Protein AF-A0A6P6B6C0-F1 (afdb_monomer)

Radius of gyration: 27.76 Å; Cα contacts (8 Å, |Δi|>4): 585; chains: 1; bounding box: 84×90×71 Å

Secondary structure (DSSP, 8-state):
-------------------------------S-SS------GGG----SS---GGG--EEEE-TBTTTB-B-HHHHHHHHHHHHHHHHHHHH---GGGGG----TTT--SSEEEETTTTEEEEE-TT--EEEEEETTEEPPHHHHHHHH--TTS-----TTTEEEE-SSHHHHHHHHHHHHHHHHHHSTTTSPTT--HHHHHHHHHHHHHHHHHSSHHHHHHHH-HHHHB---TTHHHHHHHHHHTT-EEEEE-SS-HHHHHHHHHHHH----TT------SGGGGG-SEEEES--TTGGG-TTS---EEEE-TTT-PEEEEETTEEPPPTT-SS-----S-S--PPEEEEE--HHHHHHHHT---GGGEEEEES-IIIIIIHIIIII--EEEE--TTHHHHHHHHHHTHHHHHHHHHHHHHHHHHHHHHHHHHHHTT-

InterPro domains:
  IPR008380 HAD-superfamily hydrolase, subfamily IG, 5'-nucleotidase [PF05761] (46-437)
  IPR008380 HAD-superfamily hydrolase, subfamily IG, 5'-nucleotidase [PTHR12103] (25-433)
  IPR008380 HAD-superfamily hydrolase, subfamily IG, 5'-nucleotidase [TIGR02244] (46-416)
  IPR016695 Purine 5'-nucleotidase [PIRSF017434] (35-432)
  IPR023214 HAD superfamily [G3DSA:3.40.50.1000] (42-91)
  IPR023214 HAD superfamily [G3DSA:3.40.50.1000] (205-424)
  IPR036412 HAD-like superfamily [SSF56784] (44-434)

Organism: Durio zibethinus (NCBI:txid66656)

pLDDT: mean 81.93, std 19.62, range [24.83, 97.94]

Sequence (439 aa):
MDHSARTMLGDKASKSHLTVNTNGGEKPHVWSSSEGGCQIDIGKQIFCNRSLNMKNIIAVGFDMDYTLAQYKPETFESLAYEGTIRKLVYNLGYPQELLEWTFDWKYMVRGLVLDKKRGNILKMDRHKYVKVAYHGFKELSKEDKVGTYGNTLIQDSFDEPDYALIDTLFSLAEAYLFAQLVDFRDNNPGKVPQGTDYSRMYKDVRAAVDLCHRDGTLKQMVAKNPKRYINEDTSIVPMLKMLRASGRSTFLVTNSLWDYTNIVMNFLCASRTSDGGITCNFDWLQYFDVVITGSAKPGFFHEGKHANIFEVETESGMLLNTDNGTPMPQVGNTSPKVLLKGLNKSCRVFQGGSVGHLHKLLSIESSSQVLYVGDHIYGDILRSKKVLGWRTMLVVPELEREVELLWELRDMRKQLRLLRNERDLVEDQIHHLKWALKK

Mean predicted aligned error: 10.89 Å

Solvent-accessible surface area (backbone atoms only — not comparable to full-atom values): 25828 Å² total; per-residue (Å²): 134,86,84,87,86,82,86,83,81,79,86,80,80,79,84,76,82,84,77,86,75,93,66,101,63,90,70,84,82,70,84,67,69,89,66,80,76,79,86,68,54,78,68,74,55,86,86,77,94,63,97,76,67,66,88,62,42,50,33,44,34,32,29,42,74,57,43,73,45,39,62,35,57,87,46,43,45,49,50,52,42,55,50,23,46,52,38,37,29,76,74,67,60,35,53,72,72,57,76,75,63,84,82,66,77,80,76,57,65,80,65,31,36,35,36,29,78,76,37,27,43,33,37,56,50,98,84,70,48,76,76,45,45,21,47,25,88,45,72,54,52,72,64,56,44,40,72,73,70,56,50,82,90,60,76,74,81,79,44,74,90,56,23,46,77,27,49,43,79,79,40,38,47,54,52,51,52,46,23,53,50,38,47,48,41,73,76,36,78,79,62,53,54,89,91,64,48,46,46,51,48,49,51,52,52,52,51,24,44,56,42,36,71,68,75,37,62,54,52,55,56,39,67,76,43,46,74,72,28,36,61,90,53,87,58,54,54,59,50,42,51,52,45,44,76,70,73,27,48,31,32,41,51,25,64,52,45,63,78,55,46,49,53,54,45,28,67,60,54,58,76,87,49,95,82,78,66,85,74,85,64,70,72,59,43,74,61,30,58,38,38,28,18,38,25,49,68,49,58,19,57,45,85,88,57,96,49,68,29,24,39,42,43,81,90,81,65,47,76,39,65,31,64,80,76,41,80,52,78,60,93,87,58,96,58,78,81,70,78,62,94,73,87,76,92,68,42,48,42,32,36,34,24,32,50,66,43,52,30,62,76,69,68,54,90,50,47,67,24,30,37,40,37,24,37,36,52,60,46,49,43,50,41,33,36,74,70,56,45,34,39,70,46,77,45,59,83,66,48,38,61,50,54,51,50,53,61,71,45,43,62,64,52,50,50,55,50,52,54,49,53,51,49,52,53,50,52,51,52,52,51,50,51,58,54,60,73,72,108

Foldseek 3Di:
DDDDDDDDDDDPPDDDDDDDDDDDDDDQPPVDPPDDDDPDDPLRDADDPDDDDLVLAQAEEEEVDCFLWNWDLVQQLQLLLLQLLCCCCPPVPADPVSNVDDDDLPPFDAFWKAQQQQQKIFDADPVRHTPWMANLNHTDDPVRSCVVQVPPVDPDPSDPDRMDHRQDSNCRSLNNVLSVVRVCCVVDPPNGPPPDGSNNVSVSSVVSSVCCLVVCSSLVVCLVPVVSITDADPCSQVVLVVCVSVNHAYEYAYLAALSSSQSSLLRRPPDDDPVRDRDRDCVSQVSHLEYEYNAPFPVQADPPDPKFKFWAPNPVRDTAGADLQHGDDDPPDPDPPPVDPDDDSGRTYMYYHHPVSVCVSSVPPALCNYEYEYAGCVRGPVSSCVRRNHHYRHDDSCVSVVVVVCVVCVVVVVVVVVVVVVVVVVVVVVVVVVVVVVD

Nearest PDB structures (foldseek):
  4ohf-assembly3_C  TM=9.220E-01  e=1.005E-31  Legionella pneumophila subsp. pneumophila str. Philadelphia 1
  2bde-assembly1_A  TM=9.301E-01  e=2.534E-31  Legionella pneumophila
  6ddx-assembly1_A  TM=8.824E-01  e=1.691E-31  Homo sapiens
  4ohf-assembly1_A  TM=9.197E-01  e=7.170E-31  Legionella pneumophila subsp. pneumophila str. Philadelphia 1
  6ddc-assembly1_A  TM=8.464E-01  e=7.664E-30  Homo sapiens

Structure (mmCIF, N/CA/C/O backbone):
data_AF-A0A6P6B6C0-F1
#
_entry.id   AF-A0A6P6B6C0-F1
#
loop_
_atom_site.group_PDB
_atom_site.id
_atom_site.type_symbol
_atom_site.label_atom_id
_atom_site.label_alt_id
_atom_site.label_comp_id
_atom_site.label_asym_id
_atom_site.label_entity_id
_atom_site.label_seq_id
_atom_site.pdbx_PDB_ins_code
_atom_site.Cartn_x
_atom_site.Cartn_y
_atom_site.Cartn_z
_atom_site.occupancy
_atom_site.B_iso_or_equiv
_atom_site.auth_seq_id
_atom_site.auth_comp_id
_atom_site.auth_asym_id
_atom_site.auth_atom_id
_atom_site.pdbx_PDB_model_num
ATOM 1 N N . MET A 1 1 ? -24.096 -61.626 12.115 1.00 32.78 1 MET A N 1
ATOM 2 C CA . MET A 1 1 ? -24.431 -62.336 10.868 1.00 32.78 1 MET A CA 1
ATOM 3 C C . MET A 1 1 ? -24.590 -61.242 9.824 1.00 32.78 1 MET A C 1
ATOM 5 O O . MET A 1 1 ? -25.587 -60.539 9.866 1.00 32.78 1 MET A O 1
ATOM 9 N N . ASP A 1 2 ? -23.486 -60.755 9.252 1.00 28.16 2 ASP A N 1
ATOM 10 C CA . ASP A 1 2 ? -22.890 -61.246 7.986 1.00 28.16 2 ASP A CA 1
ATOM 11 C C . ASP A 1 2 ? -23.922 -61.237 6.843 1.00 28.16 2 ASP A C 1
ATOM 13 O O . ASP A 1 2 ? -24.995 -61.797 7.004 1.00 28.16 2 ASP A O 1
ATOM 17 N N . HIS A 1 3 ? -23.716 -60.630 5.674 1.00 27.86 3 HIS A N 1
ATOM 18 C CA . HIS A 1 3 ? -22.479 -60.296 4.973 1.00 27.86 3 HIS A CA 1
ATOM 19 C C . HIS A 1 3 ? -22.627 -59.035 4.105 1.00 27.86 3 HIS A C 1
ATOM 21 O O . HIS A 1 3 ? -23.711 -58.651 3.670 1.00 27.86 3 HIS A O 1
ATOM 27 N N . SER A 1 4 ? -21.469 -58.436 3.845 1.00 28.44 4 SER A N 1
ATOM 28 C CA . SER A 1 4 ? -21.171 -57.341 2.931 1.00 28.44 4 SER A CA 1
ATOM 29 C C . SER A 1 4 ? -21.255 -57.737 1.449 1.00 28.44 4 SER A C 1
ATOM 31 O O . SER A 1 4 ? -20.944 -58.865 1.076 1.00 28.44 4 SER A O 1
ATOM 33 N N . ALA A 1 5 ? -21.548 -56.764 0.583 1.00 28.27 5 ALA A N 1
ATOM 34 C CA . ALA A 1 5 ? -21.206 -56.815 -0.837 1.00 28.27 5 ALA A CA 1
ATOM 35 C C . ALA A 1 5 ? -20.349 -55.584 -1.175 1.00 28.27 5 ALA A C 1
ATOM 37 O O . ALA A 1 5 ? -20.844 -54.468 -1.315 1.00 28.27 5 ALA A O 1
ATOM 38 N N . ARG A 1 6 ? -19.028 -55.797 -1.228 1.00 27.64 6 ARG A N 1
ATOM 39 C CA . ARG A 1 6 ? -18.027 -54.867 -1.766 1.00 27.64 6 ARG A CA 1
ATOM 40 C C . ARG A 1 6 ? -17.950 -55.069 -3.278 1.00 27.64 6 ARG A C 1
ATOM 42 O O . ARG A 1 6 ? -17.586 -56.152 -3.728 1.00 27.64 6 ARG A O 1
ATOM 49 N N . THR A 1 7 ? -18.215 -54.020 -4.048 1.00 26.78 7 THR A N 1
ATOM 50 C CA . THR A 1 7 ? -17.942 -53.989 -5.488 1.00 26.78 7 THR A CA 1
ATOM 51 C C . THR A 1 7 ? -16.465 -53.663 -5.710 1.00 26.78 7 THR A C 1
ATOM 53 O O . THR A 1 7 ? -16.017 -52.550 -5.449 1.00 26.78 7 THR A O 1
ATOM 56 N N . MET A 1 8 ? -15.709 -54.664 -6.159 1.00 25.30 8 MET A N 1
ATOM 57 C CA . MET A 1 8 ? -14.332 -54.548 -6.641 1.00 25.30 8 MET A CA 1
ATOM 58 C C . MET A 1 8 ? -14.340 -53.967 -8.063 1.00 25.30 8 MET A C 1
ATOM 60 O O . MET A 1 8 ? -14.827 -54.616 -8.986 1.00 25.30 8 MET A O 1
ATOM 64 N N . LEU A 1 9 ? -13.786 -52.770 -8.254 1.00 30.00 9 LEU A N 1
ATOM 65 C CA . LEU A 1 9 ? -13.390 -52.258 -9.569 1.00 30.00 9 LEU A CA 1
ATOM 66 C C . LEU A 1 9 ? -11.864 -52.312 -9.631 1.00 30.00 9 LEU A C 1
ATOM 68 O O . LEU A 1 9 ? -11.179 -51.628 -8.878 1.00 30.00 9 LEU A O 1
ATOM 72 N N . GLY A 1 10 ? -11.362 -53.222 -10.464 1.00 25.86 10 GLY A N 1
ATOM 73 C CA . GLY A 1 10 ? -9.945 -53.535 -10.584 1.00 25.86 10 GLY A CA 1
ATOM 74 C C . GLY A 1 10 ? -9.145 -52.448 -11.295 1.00 25.86 10 GLY A C 1
ATOM 75 O O . GLY A 1 10 ? -9.520 -51.982 -12.372 1.00 25.86 10 GLY A O 1
ATOM 76 N N . ASP A 1 11 ? -7.994 -52.128 -10.710 1.00 26.95 11 ASP A N 1
ATOM 77 C CA . ASP A 1 11 ? -6.916 -51.365 -11.326 1.00 26.95 11 ASP A CA 1
ATOM 78 C C . ASP A 1 11 ? -6.309 -52.148 -12.497 1.00 26.95 11 ASP A C 1
ATOM 80 O O . ASP A 1 11 ? -5.579 -53.126 -12.320 1.00 26.95 11 ASP A O 1
ATOM 84 N N . LYS A 1 12 ? -6.564 -51.690 -13.726 1.00 27.06 12 LYS A N 1
ATOM 85 C CA . LYS A 1 12 ? -5.730 -52.040 -14.881 1.00 27.06 12 LYS A CA 1
ATOM 86 C C . LYS A 1 12 ? -4.591 -51.031 -14.991 1.00 27.06 12 LYS A C 1
ATOM 88 O O . LYS A 1 12 ? -4.661 -50.061 -15.742 1.00 27.06 12 LYS A O 1
ATOM 93 N N . ALA A 1 13 ? -3.517 -51.305 -14.253 1.00 28.00 13 ALA A N 1
ATOM 94 C CA . ALA A 1 13 ? -2.219 -50.681 -14.459 1.00 28.00 13 ALA A CA 1
ATOM 95 C C . ALA A 1 13 ? -1.716 -51.005 -15.877 1.00 28.00 13 ALA A C 1
ATOM 97 O O . ALA A 1 13 ? -1.296 -52.123 -16.181 1.00 28.00 13 ALA A O 1
ATOM 98 N N . SER A 1 14 ? -1.788 -50.014 -16.762 1.00 27.31 14 SER A N 1
ATOM 99 C CA . SER A 1 14 ? -1.244 -50.092 -18.115 1.00 27.31 14 SER A CA 1
ATOM 100 C C . SER A 1 14 ? 0.265 -49.866 -18.035 1.00 27.31 14 SER A C 1
ATOM 102 O O . SER A 1 14 ? 0.726 -48.736 -17.916 1.00 27.31 14 SER A O 1
ATOM 104 N N . LYS A 1 15 ? 1.045 -50.952 -18.052 1.00 26.95 15 LYS A N 1
ATOM 105 C CA . LYS A 1 15 ? 2.506 -50.900 -18.192 1.00 26.95 15 LYS A CA 1
ATOM 106 C C . LYS A 1 15 ? 2.853 -50.400 -19.599 1.00 26.95 15 LYS A C 1
ATOM 108 O O . LYS A 1 15 ? 2.863 -51.185 -20.543 1.00 26.95 15 LYS A O 1
ATOM 113 N N . SER A 1 16 ? 3.144 -49.111 -19.752 1.00 27.23 16 SER A N 1
ATOM 114 C CA . SER A 1 16 ? 3.805 -48.593 -20.953 1.00 27.23 16 SER A CA 1
ATOM 115 C C . SER A 1 16 ? 5.319 -48.720 -20.788 1.00 27.23 16 SER A C 1
ATOM 117 O O . SER A 1 16 ? 5.913 -48.103 -19.904 1.00 27.23 16 SER A O 1
ATOM 119 N N . HIS A 1 17 ? 5.929 -49.552 -21.630 1.00 25.78 17 HIS A N 1
ATOM 120 C CA . HIS A 1 17 ? 7.370 -49.753 -21.720 1.00 25.78 17 HIS A CA 1
ATOM 121 C C . HIS A 1 17 ? 8.113 -48.432 -21.984 1.00 25.78 17 HIS A C 1
ATOM 123 O O . HIS A 1 17 ? 7.859 -47.748 -22.972 1.00 25.78 17 HIS A O 1
ATOM 129 N N . LEU A 1 18 ? 9.068 -48.107 -21.111 1.00 28.45 18 LEU A N 1
ATOM 130 C CA . LEU A 1 18 ? 10.088 -47.085 -21.335 1.00 28.45 18 LEU A CA 1
ATOM 131 C C . LEU A 1 18 ? 11.149 -47.648 -22.290 1.00 28.45 18 LEU A C 1
ATOM 133 O O . LEU A 1 18 ? 12.074 -48.337 -21.869 1.00 28.45 18 LEU A O 1
ATOM 137 N N . THR A 1 19 ? 11.032 -47.345 -23.579 1.00 24.83 19 THR A N 1
ATOM 138 C CA . THR A 1 19 ? 12.183 -47.358 -24.490 1.00 24.83 19 THR A CA 1
ATOM 139 C C . THR A 1 19 ? 13.018 -46.110 -24.229 1.00 24.83 19 THR A C 1
ATOM 141 O O . THR A 1 19 ? 12.579 -44.985 -24.470 1.00 24.83 19 THR A O 1
ATOM 144 N N . VAL A 1 20 ? 14.221 -46.318 -23.695 1.00 29.27 20 VAL A N 1
ATOM 145 C CA . VAL A 1 20 ? 15.250 -45.291 -23.526 1.00 29.27 20 VAL A CA 1
ATOM 146 C C . VAL A 1 20 ? 15.697 -44.837 -24.912 1.00 29.27 20 VAL A C 1
ATOM 148 O O . VAL A 1 20 ? 16.352 -45.587 -25.626 1.00 29.27 20 VAL A O 1
ATOM 151 N N . ASN A 1 21 ? 15.338 -43.610 -25.288 1.00 26.58 21 ASN A N 1
ATOM 152 C CA . ASN A 1 21 ? 15.935 -42.925 -26.427 1.00 26.58 21 ASN A CA 1
ATOM 153 C C . ASN A 1 21 ? 16.986 -41.949 -25.884 1.00 26.58 21 ASN A C 1
ATOM 155 O O . ASN A 1 21 ? 16.662 -40.909 -25.309 1.00 26.58 21 ASN A O 1
ATOM 159 N N . THR A 1 22 ? 18.252 -42.327 -26.019 1.00 34.25 22 THR A N 1
ATOM 160 C CA . THR A 1 22 ? 19.420 -41.463 -25.846 1.00 34.25 22 THR A CA 1
ATOM 161 C C . THR A 1 22 ? 19.481 -40.470 -27.003 1.00 34.25 22 THR A C 1
ATOM 163 O O . THR A 1 22 ? 19.929 -40.829 -28.084 1.00 34.25 22 THR A O 1
ATOM 166 N N . ASN A 1 23 ? 19.021 -39.238 -26.788 1.00 31.44 23 ASN A N 1
ATOM 167 C CA . ASN A 1 23 ? 19.447 -38.061 -27.549 1.00 31.44 23 ASN A CA 1
ATOM 168 C C . ASN A 1 23 ? 19.207 -36.804 -26.700 1.00 31.44 23 ASN A C 1
ATOM 170 O O . ASN A 1 23 ? 18.110 -36.593 -26.183 1.00 31.44 23 ASN A O 1
ATOM 174 N N . GLY A 1 24 ? 20.262 -36.008 -26.514 1.00 38.47 24 GLY A N 1
ATOM 175 C CA . GLY A 1 24 ? 20.310 -34.834 -25.641 1.00 38.47 24 GLY A CA 1
ATOM 176 C C . GLY A 1 24 ? 19.535 -33.635 -26.185 1.00 38.47 24 GLY A C 1
ATOM 177 O O . GLY A 1 24 ? 20.133 -32.684 -26.673 1.00 38.47 24 GLY A O 1
ATOM 178 N N . GLY A 1 25 ? 18.210 -33.681 -26.072 1.00 30.73 25 GLY A N 1
ATOM 179 C CA . GLY A 1 25 ? 17.331 -32.520 -26.191 1.00 30.73 25 GLY A CA 1
ATOM 180 C C . GLY A 1 25 ? 16.641 -32.258 -24.855 1.00 30.73 25 GLY A C 1
ATOM 181 O O . GLY A 1 25 ? 16.138 -33.197 -24.232 1.00 30.73 25 GLY A O 1
ATOM 182 N N . GLU A 1 26 ? 16.637 -31.002 -24.401 1.00 41.44 26 GLU A N 1
ATOM 183 C CA . GLU A 1 26 ? 15.886 -30.568 -23.220 1.00 41.44 26 GLU A CA 1
ATOM 184 C C . GLU A 1 26 ? 14.434 -31.052 -23.324 1.00 41.44 26 GLU A C 1
ATOM 186 O O . GLU A 1 26 ? 13.702 -30.714 -24.258 1.00 41.44 26 GLU A O 1
ATOM 191 N N . LYS A 1 27 ? 14.018 -31.901 -22.378 1.00 34.81 27 LYS A N 1
ATOM 192 C CA . LYS A 1 27 ? 12.634 -32.369 -22.308 1.00 34.81 27 LYS A CA 1
ATOM 193 C C . LYS A 1 27 ? 11.724 -31.170 -22.019 1.00 34.81 27 LYS A C 1
ATOM 195 O O . LYS A 1 27 ? 12.071 -30.357 -21.163 1.00 34.81 27 LYS A O 1
ATOM 200 N N . PRO A 1 28 ? 10.534 -31.080 -22.641 1.00 39.44 28 PRO A N 1
ATOM 201 C CA . PRO A 1 28 ? 9.544 -30.093 -22.240 1.00 39.44 28 PRO A CA 1
ATOM 202 C C . PRO A 1 28 ? 9.193 -30.349 -20.774 1.00 39.44 28 PRO A C 1
ATOM 204 O O . PRO A 1 28 ? 8.682 -31.415 -20.425 1.00 39.44 28 PRO A O 1
ATOM 207 N N . HIS A 1 29 ? 9.508 -29.394 -19.901 1.00 44.31 29 HIS A N 1
ATOM 208 C CA . HIS A 1 29 ? 9.108 -29.482 -18.509 1.00 44.31 29 HIS A CA 1
ATOM 209 C C . HIS A 1 29 ? 7.580 -29.396 -18.433 1.00 44.31 29 HIS A C 1
ATOM 211 O O . HIS A 1 29 ? 6.973 -28.338 -18.600 1.00 44.31 29 HIS A O 1
ATOM 217 N N . VAL A 1 30 ? 6.946 -30.541 -18.199 1.00 44.22 30 VAL A N 1
ATOM 218 C CA . VAL A 1 30 ? 5.537 -30.610 -17.824 1.00 44.22 30 VAL A CA 1
ATOM 219 C C . VAL A 1 30 ? 5.465 -30.223 -16.347 1.00 44.22 30 VAL A C 1
ATOM 221 O O . VAL A 1 30 ? 5.761 -31.025 -15.470 1.00 44.22 30 VAL A O 1
ATOM 224 N N . TRP A 1 31 ? 5.135 -28.957 -16.081 1.00 54.41 31 TRP A N 1
ATOM 225 C CA . TRP A 1 31 ? 5.109 -28.372 -14.729 1.00 54.41 31 TRP A CA 1
ATOM 226 C C . TRP A 1 31 ? 3.835 -28.681 -13.928 1.00 54.41 31 TRP A C 1
ATOM 228 O O . TRP A 1 31 ? 3.723 -28.298 -12.768 1.00 54.41 31 TRP A O 1
ATOM 238 N N . SER A 1 32 ? 2.865 -29.369 -14.530 1.00 53.38 32 SER A N 1
ATOM 239 C CA . SER A 1 32 ? 1.769 -29.998 -13.796 1.00 53.38 32 SER A CA 1
ATOM 240 C C . SER A 1 32 ? 2.154 -31.447 -13.528 1.00 53.38 32 SER A C 1
ATOM 242 O O . SER A 1 32 ? 2.258 -32.226 -14.478 1.00 53.38 32 SER A O 1
ATOM 244 N N . SER A 1 33 ? 2.353 -31.824 -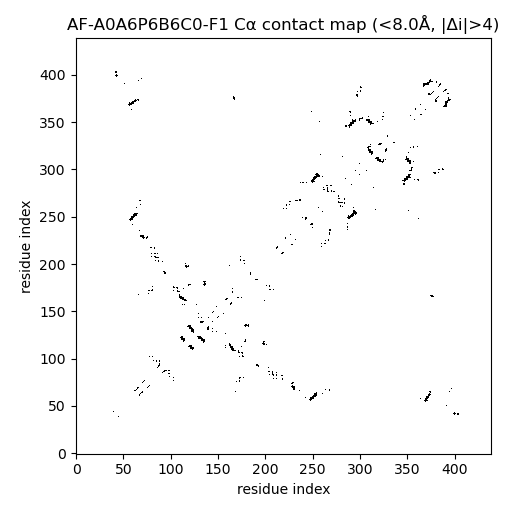12.266 1.00 50.53 33 SER A N 1
ATOM 245 C CA . SER A 1 33 ? 2.506 -33.234 -11.930 1.00 50.53 33 SER A CA 1
ATOM 246 C C . SER A 1 33 ? 1.236 -33.977 -12.361 1.00 50.53 33 SER A C 1
ATOM 248 O O . SER A 1 33 ? 0.121 -33.621 -11.983 1.00 50.53 33 SER A O 1
ATOM 250 N N . SER A 1 34 ? 1.393 -35.002 -13.199 1.00 50.00 34 SER A N 1
ATOM 251 C CA . SER A 1 34 ? 0.336 -35.992 -13.449 1.00 50.00 34 SER A CA 1
ATOM 252 C C . SER A 1 34 ? 0.045 -36.823 -12.194 1.00 50.00 34 SER A C 1
ATOM 254 O O . SER A 1 34 ? -1.011 -37.439 -12.085 1.00 50.00 34 SER A O 1
ATOM 256 N N . GLU A 1 35 ? 0.975 -36.814 -11.238 1.00 53.81 35 GLU A N 1
ATOM 257 C CA . GLU A 1 35 ? 0.810 -37.345 -9.893 1.00 53.81 35 GLU A CA 1
ATOM 258 C C . GLU A 1 35 ? 0.107 -36.296 -9.026 1.00 53.81 35 GLU A C 1
ATOM 260 O O . GLU A 1 35 ? 0.596 -35.179 -8.835 1.00 53.81 35 GLU A O 1
ATOM 265 N N . GLY A 1 36 ? -1.089 -36.631 -8.551 1.00 50.81 36 GLY A N 1
ATOM 266 C CA . GLY A 1 36 ? -1.861 -35.755 -7.684 1.00 50.81 36 GLY A CA 1
ATOM 267 C C . GLY A 1 36 ? -1.146 -35.471 -6.361 1.00 50.81 36 GLY A C 1
ATOM 268 O O . GLY A 1 36 ? -0.573 -36.365 -5.748 1.00 50.81 36 GLY A O 1
ATOM 269 N N . GLY A 1 37 ? -1.270 -34.224 -5.902 1.00 62.91 37 GLY A N 1
ATOM 270 C CA . GLY A 1 37 ? -1.239 -33.881 -4.481 1.00 62.91 37 GLY A CA 1
ATOM 271 C C . GLY A 1 37 ? 0.124 -33.918 -3.795 1.00 62.91 37 GLY A C 1
ATOM 272 O O . GLY A 1 37 ? 0.287 -34.634 -2.812 1.00 62.91 37 GLY A O 1
ATOM 273 N N . CYS A 1 38 ? 1.067 -33.063 -4.199 1.00 59.81 38 CYS A N 1
ATOM 274 C CA . CYS A 1 38 ? 2.021 -32.582 -3.200 1.00 59.81 38 CYS A CA 1
ATOM 275 C C . CYS A 1 38 ? 1.222 -31.791 -2.151 1.00 59.81 38 CYS A C 1
ATOM 277 O O . CYS A 1 38 ? 0.462 -30.887 -2.511 1.00 59.81 38 CYS A O 1
ATOM 279 N N . GLN A 1 39 ? 1.333 -32.157 -0.873 1.00 74.00 39 GLN A N 1
ATOM 280 C CA . GLN A 1 39 ? 0.697 -31.408 0.204 1.00 74.00 39 GLN A CA 1
ATOM 281 C C . GLN A 1 39 ? 1.424 -30.066 0.340 1.00 74.00 39 GLN A C 1
ATOM 283 O O . GLN A 1 39 ? 2.482 -29.974 0.956 1.00 74.00 39 GLN A O 1
ATOM 288 N N . ILE A 1 40 ? 0.878 -29.035 -0.303 1.00 82.62 40 ILE A N 1
ATOM 289 C CA . ILE A 1 40 ? 1.387 -27.669 -0.202 1.00 82.62 40 ILE A CA 1
ATOM 290 C C . ILE A 1 40 ? 0.990 -27.145 1.174 1.00 82.62 40 ILE A C 1
ATOM 292 O O . ILE A 1 40 ? -0.196 -27.159 1.523 1.00 82.62 40 ILE A O 1
ATOM 296 N N . ASP A 1 41 ? 1.984 -26.701 1.942 1.00 84.44 41 ASP A N 1
ATOM 297 C CA . ASP A 1 41 ? 1.752 -26.035 3.219 1.00 84.44 41 ASP A CA 1
ATOM 298 C C . ASP A 1 41 ? 0.731 -24.902 3.058 1.00 84.44 41 ASP A C 1
ATOM 300 O O . ASP A 1 41 ? 0.735 -24.202 2.045 1.00 84.44 41 ASP A O 1
ATOM 304 N N . ILE A 1 42 ? -0.166 -24.740 4.031 1.00 82.62 42 ILE A N 1
ATOM 305 C CA . ILE A 1 42 ? -1.300 -23.822 3.905 1.00 82.62 42 ILE A CA 1
ATOM 306 C C . ILE A 1 42 ? -0.855 -22.367 3.677 1.00 82.62 42 ILE A C 1
ATOM 308 O O . ILE A 1 42 ? -1.530 -21.650 2.938 1.00 82.62 42 ILE A O 1
ATOM 312 N N . GLY A 1 43 ? 0.304 -21.965 4.215 1.00 81.81 43 GLY A N 1
ATOM 313 C CA . GLY A 1 43 ? 0.908 -20.648 3.991 1.00 81.81 43 GLY A CA 1
ATOM 314 C C . GLY A 1 43 ? 1.416 -20.439 2.561 1.00 81.81 43 GLY A C 1
ATOM 315 O O . GLY A 1 43 ? 1.518 -19.312 2.089 1.00 81.81 43 GLY A O 1
ATOM 316 N N . LYS A 1 44 ? 1.655 -21.527 1.819 1.00 83.62 44 LYS A N 1
ATOM 317 C CA . LYS A 1 44 ? 2.158 -21.522 0.434 1.00 83.62 44 LYS A CA 1
ATOM 318 C C . LYS A 1 44 ? 1.070 -21.783 -0.611 1.00 83.62 44 LYS A C 1
ATOM 320 O O . LYS A 1 44 ? 1.372 -21.916 -1.799 1.00 83.62 44 LYS A O 1
ATOM 325 N N . GLN A 1 45 ? -0.191 -21.902 -0.196 1.00 89.06 45 GLN A N 1
ATOM 326 C CA . GLN A 1 45 ? -1.308 -22.151 -1.106 1.00 89.06 45 GLN A CA 1
ATOM 327 C C . GLN A 1 45 ? -1.791 -20.871 -1.796 1.00 89.06 45 GLN A C 1
ATOM 329 O O . GLN A 1 45 ? -1.757 -19.775 -1.246 1.00 89.06 45 GLN A O 1
ATOM 334 N N . ILE A 1 46 ? -2.321 -21.029 -3.012 1.00 90.81 46 ILE A N 1
ATOM 335 C CA . ILE A 1 46 ? -3.004 -19.954 -3.737 1.00 90.81 46 ILE A CA 1
ATOM 336 C C . ILE A 1 46 ? -4.509 -20.082 -3.496 1.00 90.81 46 ILE A C 1
ATOM 338 O O . ILE A 1 46 ? -5.144 -21.038 -3.944 1.00 90.81 46 ILE A O 1
ATOM 342 N N . PHE A 1 47 ? -5.103 -19.089 -2.836 1.00 92.38 47 PHE A N 1
ATOM 343 C CA . PHE A 1 47 ? -6.544 -19.052 -2.592 1.00 92.38 47 PHE A CA 1
ATOM 344 C C . PHE A 1 47 ? -7.300 -18.486 -3.801 1.00 92.38 47 PHE A C 1
ATOM 346 O O . PHE A 1 47 ? -7.066 -17.361 -4.248 1.00 92.38 47 PHE A O 1
ATOM 353 N N . CYS A 1 48 ? -8.247 -19.256 -4.340 1.00 92.56 48 CYS A N 1
ATOM 354 C CA . CYS A 1 48 ? -9.019 -18.865 -5.518 1.00 92.56 48 CYS A CA 1
ATOM 355 C C . CYS A 1 48 ? -10.417 -18.352 -5.152 1.00 92.56 48 CYS A C 1
ATOM 357 O O . CYS A 1 48 ? -11.320 -19.129 -4.860 1.00 92.56 48 CYS A O 1
ATOM 359 N N . ASN A 1 49 ? -10.636 -17.041 -5.284 1.00 91.44 49 ASN A N 1
ATOM 360 C CA . ASN A 1 49 ? -11.973 -16.445 -5.151 1.00 91.44 49 ASN A CA 1
ATOM 361 C C . ASN A 1 49 ? -12.866 -16.677 -6.384 1.00 91.44 49 ASN A C 1
ATOM 363 O O . ASN A 1 49 ? -14.091 -16.642 -6.286 1.00 91.44 49 ASN A O 1
ATOM 367 N N . ARG A 1 50 ? -12.266 -16.823 -7.574 1.00 89.75 50 ARG A N 1
ATOM 368 C CA . ARG A 1 50 ? -12.952 -17.050 -8.860 1.00 89.75 50 ARG A CA 1
ATOM 369 C C . ARG A 1 50 ? -12.080 -17.927 -9.748 1.00 89.75 50 ARG A C 1
ATOM 371 O O . ARG A 1 50 ? -10.867 -17.732 -9.774 1.00 89.75 50 ARG A O 1
ATOM 378 N N . SER A 1 51 ? -12.693 -18.817 -10.523 1.00 91.88 51 SER A N 1
ATOM 379 C CA . SER A 1 51 ? -11.985 -19.720 -11.437 1.00 91.88 51 SER A CA 1
ATOM 380 C C . SER A 1 51 ? -11.129 -18.954 -12.449 1.00 91.88 51 SER A C 1
ATOM 382 O O . SER A 1 51 ? -11.632 -18.084 -13.163 1.00 91.88 51 SER A O 1
ATOM 384 N N . LEU A 1 52 ? -9.839 -19.280 -12.539 1.00 91.88 52 LEU A N 1
ATOM 385 C CA . LEU A 1 52 ? -8.871 -18.702 -13.476 1.00 91.88 52 LEU A CA 1
ATOM 386 C C . LEU A 1 52 ? -8.257 -19.824 -14.311 1.00 91.88 52 LEU A C 1
ATOM 388 O O . LEU A 1 52 ? -7.562 -20.684 -13.782 1.00 91.88 52 LEU A O 1
ATOM 392 N N . ASN A 1 53 ? -8.502 -19.808 -15.621 1.00 92.38 53 ASN A N 1
ATOM 393 C CA . ASN A 1 53 ? -7.834 -20.725 -16.535 1.00 92.38 53 ASN A CA 1
ATOM 394 C C . ASN A 1 53 ? -6.534 -20.089 -17.033 1.00 92.38 53 ASN A C 1
ATOM 396 O O . ASN A 1 53 ? -6.563 -19.228 -17.912 1.00 92.38 53 ASN A O 1
ATOM 400 N N . MET A 1 54 ? -5.399 -20.539 -16.496 1.00 92.69 54 MET A N 1
ATOM 401 C CA . MET A 1 54 ? -4.083 -20.023 -16.878 1.00 92.69 54 MET A CA 1
ATOM 402 C C . MET A 1 54 ? -3.766 -20.228 -18.363 1.00 92.69 54 MET A C 1
ATOM 404 O O . MET A 1 54 ? -2.996 -19.447 -18.913 1.00 92.69 54 MET A O 1
ATOM 408 N N . LYS A 1 55 ? -4.370 -21.211 -19.052 1.00 92.38 55 LYS A N 1
ATOM 409 C CA . LYS A 1 55 ? -4.168 -21.404 -20.503 1.00 92.38 55 LYS A CA 1
ATOM 410 C C . LYS A 1 55 ? -4.613 -20.198 -21.337 1.00 92.38 55 LYS A C 1
ATOM 412 O O . LYS A 1 55 ? -4.059 -19.983 -22.403 1.00 92.38 55 LYS A O 1
ATOM 417 N N . ASN A 1 56 ? -5.565 -19.409 -20.839 1.00 92.38 56 ASN A N 1
ATOM 418 C CA . ASN A 1 56 ? -6.070 -18.222 -21.535 1.00 92.38 56 ASN A CA 1
ATOM 419 C C . ASN A 1 56 ? -5.227 -16.967 -21.250 1.00 92.38 56 ASN A C 1
ATOM 421 O O . ASN A 1 56 ? -5.488 -15.916 -21.829 1.00 92.38 56 ASN A O 1
ATOM 425 N N . ILE A 1 57 ? -4.258 -17.056 -20.333 1.00 94.88 57 ILE A N 1
ATOM 426 C CA . ILE A 1 57 ? -3.393 -15.942 -19.950 1.00 94.88 57 ILE A CA 1
ATOM 427 C C . ILE A 1 57 ? -2.159 -15.942 -20.839 1.00 94.88 57 ILE A C 1
ATOM 429 O O . ILE A 1 57 ? -1.375 -16.894 -20.794 1.00 94.88 57 ILE A O 1
ATOM 433 N N . ILE A 1 58 ? -1.990 -14.859 -21.595 1.00 95.06 58 ILE A N 1
ATOM 434 C CA . ILE A 1 58 ? -0.858 -14.643 -22.505 1.00 95.06 58 ILE A CA 1
ATOM 435 C C . ILE A 1 58 ? 0.197 -13.719 -21.892 1.00 95.06 58 ILE A C 1
ATOM 437 O O . ILE A 1 58 ? 1.362 -13.806 -22.266 1.00 95.06 58 ILE A O 1
ATOM 441 N N . ALA A 1 59 ? -0.194 -12.864 -20.939 1.00 95.88 59 ALA A N 1
ATOM 442 C CA . ALA A 1 59 ? 0.700 -11.915 -20.286 1.00 95.88 59 ALA A CA 1
ATOM 443 C C . ALA A 1 59 ? 0.502 -11.904 -18.765 1.00 95.88 59 ALA A C 1
ATOM 445 O O . ALA A 1 59 ? -0.633 -11.887 -18.277 1.00 95.88 59 ALA A O 1
ATOM 446 N N . VAL A 1 60 ? 1.609 -11.893 -18.021 1.00 97.25 60 VAL A N 1
ATOM 447 C CA . VAL A 1 60 ? 1.628 -11.783 -16.559 1.00 97.25 60 VAL A CA 1
ATOM 448 C C . VAL A 1 60 ? 2.411 -10.542 -16.154 1.00 97.25 60 VAL A C 1
ATOM 450 O O . VAL A 1 60 ? 3.585 -10.393 -16.488 1.00 97.25 60 VAL A O 1
ATOM 453 N N . GLY A 1 61 ? 1.737 -9.651 -15.442 1.00 96.25 61 GLY A N 1
ATOM 454 C CA . GLY A 1 61 ? 2.293 -8.408 -14.943 1.00 96.25 61 GLY A CA 1
ATOM 455 C C . GLY A 1 61 ? 2.472 -8.419 -13.442 1.00 96.25 61 GLY A C 1
ATOM 456 O O . GLY A 1 61 ? 1.662 -9.016 -12.735 1.00 96.25 61 GLY A O 1
ATOM 457 N N . PHE A 1 62 ? 3.474 -7.695 -12.970 1.00 97.44 62 PHE A N 1
ATOM 458 C CA . PHE A 1 62 ? 3.767 -7.556 -11.551 1.00 97.44 62 PHE A CA 1
ATOM 459 C C . PHE A 1 62 ? 3.835 -6.082 -11.155 1.00 97.44 62 PHE A C 1
ATOM 461 O O . PHE A 1 62 ? 4.313 -5.250 -11.932 1.00 97.44 62 PHE A O 1
ATOM 468 N N . ASP A 1 63 ? 3.380 -5.758 -9.948 1.00 96.25 63 ASP A N 1
ATOM 469 C CA . ASP A 1 63 ? 3.963 -4.651 -9.195 1.00 96.25 63 ASP A CA 1
ATOM 470 C C . ASP A 1 63 ? 5.329 -5.060 -8.620 1.00 96.25 63 ASP A C 1
ATOM 472 O O . ASP A 1 63 ? 5.655 -6.243 -8.510 1.00 96.25 63 ASP A O 1
ATOM 476 N N . MET A 1 64 ? 6.147 -4.076 -8.265 1.00 95.69 64 MET A N 1
ATOM 477 C CA . MET A 1 64 ? 7.430 -4.296 -7.614 1.00 95.69 64 MET A CA 1
ATOM 478 C C . MET A 1 64 ? 7.275 -4.300 -6.094 1.00 95.69 64 MET A C 1
ATOM 480 O O . MET A 1 64 ? 7.485 -5.332 -5.457 1.00 95.69 64 MET A O 1
ATOM 484 N N . ASP A 1 65 ? 6.927 -3.151 -5.521 1.00 92.38 65 ASP A N 1
ATOM 485 C CA . ASP A 1 65 ? 6.952 -2.914 -4.082 1.00 92.38 65 ASP A CA 1
ATOM 486 C C . ASP A 1 65 ? 5.849 -3.718 -3.378 1.00 92.38 65 ASP A C 1
ATOM 488 O O . ASP A 1 65 ? 4.731 -3.765 -3.867 1.00 92.38 65 ASP A O 1
ATOM 492 N N . TYR A 1 66 ? 6.175 -4.423 -2.287 1.00 91.56 66 TYR A N 1
ATOM 493 C CA . TYR A 1 66 ? 5.287 -5.367 -1.577 1.00 91.56 66 TYR A CA 1
ATOM 494 C C . TYR A 1 66 ? 4.646 -6.474 -2.434 1.00 91.56 66 TYR A C 1
ATOM 496 O O . TYR A 1 66 ? 3.799 -7.228 -1.950 1.00 91.56 66 TYR A O 1
ATOM 504 N N . THR A 1 67 ? 5.102 -6.652 -3.675 1.00 95.12 67 THR A N 1
ATOM 505 C CA . THR A 1 67 ? 4.681 -7.737 -4.568 1.00 95.12 67 THR A CA 1
ATOM 506 C C . THR A 1 67 ? 5.858 -8.648 -4.888 1.00 95.12 67 THR A C 1
ATOM 508 O O . THR A 1 67 ? 5.941 -9.743 -4.332 1.00 95.12 67 THR A O 1
ATOM 511 N N . LEU A 1 68 ? 6.799 -8.199 -5.725 1.00 96.38 68 LEU A N 1
ATOM 512 C CA . LEU A 1 68 ? 8.068 -8.902 -5.939 1.00 96.38 68 LEU A CA 1
ATOM 513 C C . LEU A 1 68 ? 9.047 -8.620 -4.791 1.00 96.38 68 LEU A C 1
ATOM 515 O O . LEU A 1 68 ? 9.704 -9.529 -4.297 1.00 96.38 68 LEU A O 1
ATOM 519 N N . ALA A 1 69 ? 9.124 -7.364 -4.351 1.00 95.25 69 ALA A N 1
ATOM 520 C CA . ALA A 1 69 ? 9.964 -6.918 -3.248 1.00 95.25 69 ALA A CA 1
ATOM 521 C C . ALA A 1 69 ? 9.166 -6.921 -1.941 1.00 95.25 69 ALA A C 1
ATOM 523 O O . ALA A 1 69 ? 8.455 -5.965 -1.637 1.00 95.25 69 ALA A O 1
ATOM 524 N N . GLN A 1 70 ? 9.289 -7.986 -1.150 1.00 94.38 70 GLN A N 1
ATOM 525 C CA . GLN A 1 70 ? 8.695 -8.027 0.187 1.00 94.38 70 GLN A CA 1
ATOM 526 C C . GLN A 1 70 ? 9.586 -7.269 1.172 1.00 94.38 70 GLN A C 1
ATOM 528 O O . GLN A 1 70 ? 10.689 -7.721 1.48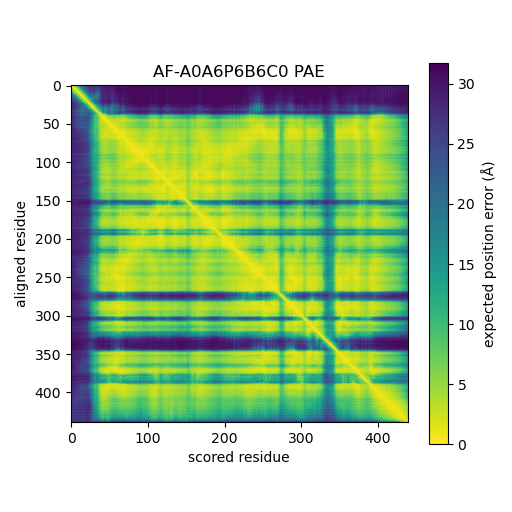2 1.00 94.38 70 GLN A O 1
ATOM 533 N N . TYR A 1 71 ? 9.130 -6.114 1.656 1.00 93.38 71 TYR A N 1
ATOM 534 C CA . TYR A 1 71 ? 9.870 -5.334 2.648 1.00 93.38 71 TYR A CA 1
ATOM 535 C C . TYR A 1 71 ? 9.677 -5.883 4.063 1.00 93.38 71 TYR A C 1
ATOM 537 O O . TYR A 1 71 ? 8.690 -6.549 4.366 1.00 93.38 71 TYR A O 1
ATOM 545 N N . LYS A 1 72 ? 10.643 -5.586 4.929 1.00 92.81 72 LYS A N 1
ATOM 546 C CA . LYS A 1 72 ? 10.646 -5.902 6.358 1.00 92.81 72 LYS A CA 1
ATOM 547 C C . LYS A 1 72 ? 10.012 -4.748 7.137 1.00 92.81 72 LYS A C 1
ATOM 549 O O . LYS A 1 72 ? 10.663 -3.697 7.229 1.00 92.81 72 LYS A O 1
ATOM 554 N N . PRO A 1 73 ? 8.796 -4.902 7.693 1.00 88.94 73 PRO A N 1
ATOM 555 C CA . PRO A 1 73 ? 8.094 -3.814 8.376 1.00 88.94 73 PRO A CA 1
ATOM 556 C C . PRO A 1 73 ? 8.934 -3.174 9.485 1.00 88.94 73 PRO A C 1
ATOM 558 O O . PRO A 1 73 ? 9.045 -1.953 9.569 1.00 88.94 73 PRO A O 1
ATOM 561 N N . GLU A 1 74 ? 9.652 -3.990 10.260 1.00 90.56 74 GLU A N 1
ATOM 562 C CA . GLU A 1 74 ? 10.439 -3.552 11.410 1.00 90.56 74 GLU A CA 1
ATOM 563 C C . GLU A 1 74 ? 11.587 -2.592 11.059 1.00 90.56 74 GLU A C 1
ATOM 565 O O . GLU A 1 74 ? 12.060 -1.845 11.918 1.00 90.56 74 GLU A O 1
ATOM 570 N N . THR A 1 75 ? 12.035 -2.582 9.800 1.00 93.06 75 THR A N 1
ATOM 571 C CA . THR A 1 75 ? 13.106 -1.689 9.335 1.00 93.06 75 THR A CA 1
ATOM 572 C C . THR A 1 75 ? 12.624 -0.660 8.325 1.00 93.06 75 THR A C 1
ATOM 574 O O . THR A 1 75 ? 12.985 0.510 8.441 1.00 93.06 75 THR A O 1
ATOM 577 N N . PHE A 1 76 ? 11.856 -1.076 7.319 1.00 91.06 76 PHE A N 1
ATOM 578 C CA . PHE A 1 76 ? 11.481 -0.218 6.204 1.00 91.06 76 PHE A CA 1
ATOM 579 C C . PHE A 1 76 ? 10.366 0.758 6.591 1.00 91.06 76 PHE A C 1
ATOM 581 O O . PHE A 1 76 ? 10.487 1.952 6.321 1.00 91.06 76 PHE A O 1
ATOM 588 N N . GLU A 1 77 ? 9.319 0.290 7.277 1.00 88.75 77 GLU A N 1
ATOM 589 C CA . GLU A 1 77 ? 8.243 1.177 7.736 1.00 88.75 77 GLU A CA 1
ATOM 590 C C . GLU A 1 77 ? 8.740 2.122 8.832 1.00 88.75 77 GLU A C 1
ATOM 592 O O . GLU A 1 77 ? 8.443 3.313 8.781 1.00 88.75 77 GLU A O 1
ATOM 597 N N . SER A 1 78 ? 9.590 1.638 9.746 1.00 90.88 78 SER A N 1
ATOM 598 C CA . SER A 1 78 ? 10.272 2.476 10.746 1.00 90.88 78 SER A CA 1
ATOM 599 C C . SER A 1 78 ? 11.075 3.606 10.096 1.00 90.88 78 SER A C 1
ATOM 601 O O . SER A 1 78 ? 10.989 4.759 10.512 1.00 90.88 78 SER A O 1
ATOM 603 N N . LEU A 1 79 ? 11.805 3.306 9.018 1.00 91.06 79 LEU A N 1
ATOM 604 C CA . LEU A 1 79 ? 12.550 4.314 8.267 1.00 91.06 79 LEU A CA 1
ATOM 605 C C . LEU A 1 79 ? 11.618 5.359 7.623 1.00 91.06 79 LEU A C 1
ATOM 607 O O . LEU A 1 79 ? 11.921 6.554 7.652 1.00 91.06 79 LEU A O 1
ATOM 611 N N . ALA A 1 80 ? 10.496 4.928 7.041 1.00 89.75 80 ALA A N 1
ATOM 612 C CA . ALA A 1 80 ? 9.503 5.832 6.459 1.00 89.75 80 ALA A CA 1
ATOM 613 C C . ALA A 1 80 ? 8.835 6.710 7.524 1.00 89.75 80 ALA A C 1
ATOM 615 O O . ALA A 1 80 ? 8.680 7.916 7.318 1.00 89.75 80 ALA A O 1
ATOM 616 N N . TYR A 1 81 ? 8.509 6.132 8.678 1.00 92.94 81 TYR A N 1
ATOM 617 C CA . TYR A 1 81 ? 7.954 6.829 9.831 1.00 92.94 81 TYR A CA 1
ATOM 618 C C . TYR A 1 81 ? 8.902 7.922 10.347 1.00 92.94 81 TYR A C 1
ATOM 620 O O . TYR A 1 81 ? 8.524 9.094 10.403 1.00 92.94 81 TYR A O 1
ATOM 628 N N . GLU A 1 82 ? 10.160 7.575 10.637 1.00 93.06 82 GLU A N 1
ATOM 629 C CA . GLU A 1 82 ? 11.173 8.527 11.113 1.00 93.06 82 GLU A CA 1
ATOM 630 C C . GLU A 1 82 ? 11.420 9.647 10.094 1.00 93.06 82 GLU A C 1
ATOM 632 O O . GLU A 1 82 ? 11.528 10.825 10.449 1.00 93.06 82 GLU A O 1
ATOM 637 N N . GLY A 1 83 ? 11.490 9.289 8.807 1.00 92.75 83 GLY A N 1
ATOM 638 C CA . GLY A 1 83 ? 11.607 10.250 7.716 1.00 92.75 83 GLY A CA 1
ATOM 639 C C . GLY A 1 83 ? 10.444 11.241 7.709 1.00 92.75 83 GLY A C 1
ATOM 640 O O . GLY A 1 83 ? 10.678 12.450 7.643 1.00 92.75 83 GLY A O 1
ATOM 641 N N . THR A 1 84 ? 9.217 10.734 7.840 1.00 93.69 84 THR A N 1
ATOM 642 C CA . THR A 1 84 ? 7.979 11.526 7.833 1.00 93.69 84 THR A CA 1
ATOM 643 C C . THR A 1 84 ? 7.952 12.505 9.001 1.00 93.69 84 THR A C 1
ATOM 645 O O . THR A 1 84 ? 7.733 13.698 8.786 1.00 93.69 84 THR A O 1
ATOM 648 N N . ILE A 1 85 ? 8.271 12.048 10.217 1.00 95.56 85 ILE A N 1
ATOM 649 C CA . ILE A 1 85 ? 8.359 12.907 11.407 1.00 95.56 85 ILE A CA 1
ATOM 650 C C . ILE A 1 85 ? 9.338 14.056 11.193 1.00 95.56 85 ILE A C 1
ATOM 652 O O . ILE A 1 85 ? 8.996 15.214 11.432 1.00 95.56 85 ILE A O 1
ATOM 656 N N . ARG A 1 86 ? 10.542 13.769 10.684 1.00 95.19 86 ARG A N 1
ATOM 657 C CA . ARG A 1 86 ? 11.532 14.821 10.415 1.00 95.19 86 ARG A CA 1
ATOM 658 C C . ARG A 1 86 ? 10.984 15.874 9.457 1.00 95.19 86 ARG A C 1
ATOM 660 O O . ARG A 1 86 ? 11.275 17.051 9.634 1.00 95.19 86 ARG A O 1
ATOM 667 N N . LYS A 1 87 ? 10.187 15.488 8.455 1.00 94.75 87 LYS A N 1
ATOM 668 C CA . LYS A 1 87 ? 9.609 16.458 7.513 1.00 94.75 87 LYS A CA 1
ATOM 669 C C . LYS A 1 87 ? 8.467 17.251 8.145 1.00 94.75 87 LYS A C 1
ATOM 671 O O . LYS A 1 87 ? 8.395 18.454 7.912 1.00 94.75 87 LYS A O 1
ATOM 676 N N . LEU A 1 88 ? 7.625 16.626 8.971 1.00 94.69 88 LEU A N 1
ATOM 677 C CA . LEU A 1 88 ? 6.604 17.344 9.743 1.00 94.69 88 LEU A CA 1
ATOM 678 C C . LEU A 1 88 ? 7.246 18.438 10.611 1.00 94.69 88 LEU A C 1
ATOM 680 O O . LEU A 1 88 ? 6.807 19.586 10.588 1.00 94.69 88 LEU A O 1
ATOM 684 N N . VAL A 1 89 ? 8.321 18.102 11.327 1.00 95.88 89 VAL A N 1
ATOM 685 C CA . VAL A 1 89 ? 9.006 19.032 12.236 1.00 95.88 89 VAL A CA 1
ATOM 686 C C . VAL A 1 89 ? 9.766 20.113 11.469 1.00 95.88 89 VAL A C 1
ATOM 688 O O . VAL A 1 89 ? 9.512 21.301 11.657 1.00 95.88 89 VAL A O 1
ATOM 691 N N . TYR A 1 90 ? 10.683 19.728 10.576 1.00 94.94 90 TYR A N 1
ATOM 692 C CA . TYR A 1 90 ? 11.598 20.685 9.947 1.00 94.94 90 TYR A CA 1
ATOM 693 C C . TYR A 1 90 ? 10.983 21.468 8.783 1.00 94.94 90 TYR A C 1
ATOM 695 O O . TYR A 1 90 ? 11.413 22.592 8.535 1.00 94.94 90 TYR A O 1
ATOM 703 N N . ASN A 1 91 ? 9.987 20.914 8.079 1.00 93.19 91 ASN A N 1
ATOM 704 C CA . ASN A 1 91 ? 9.411 21.564 6.896 1.00 93.19 91 ASN A CA 1
ATOM 705 C C . ASN A 1 91 ? 8.032 22.176 7.164 1.00 93.19 91 ASN A C 1
ATOM 707 O O . ASN A 1 91 ? 7.677 23.157 6.514 1.00 93.19 91 ASN A O 1
ATOM 711 N N . LEU A 1 92 ? 7.243 21.593 8.073 1.00 91.31 92 LEU A N 1
ATOM 712 C CA . LEU A 1 92 ? 5.858 22.013 8.337 1.00 91.31 92 LEU A CA 1
ATOM 713 C C . LEU A 1 92 ? 5.667 22.643 9.725 1.00 91.31 92 LEU A C 1
ATOM 715 O O . LEU A 1 92 ? 4.556 23.047 10.059 1.00 91.31 92 LEU A O 1
ATOM 719 N N . GLY A 1 93 ? 6.739 22.770 10.513 1.00 91.75 93 GLY A N 1
ATOM 720 C CA . GLY A 1 93 ? 6.726 23.496 11.783 1.00 91.75 93 GLY A CA 1
ATOM 721 C C . GLY A 1 93 ? 5.987 22.781 12.913 1.00 91.75 93 GLY A C 1
ATOM 722 O O . GLY A 1 93 ? 5.538 23.439 13.850 1.00 91.75 93 GLY A O 1
ATOM 723 N N . TYR A 1 94 ? 5.839 21.455 12.838 1.00 94.88 94 TYR A N 1
ATOM 724 C CA . TYR A 1 94 ? 5.326 20.678 13.967 1.00 94.88 94 TYR A CA 1
ATOM 725 C C . TYR A 1 94 ? 6.338 20.671 15.134 1.00 94.88 94 TYR A C 1
ATOM 727 O O . TYR A 1 94 ? 7.537 20.863 14.910 1.00 94.88 94 TYR A O 1
ATOM 735 N N . PRO A 1 95 ? 5.891 20.448 16.385 1.00 94.94 95 PRO A N 1
ATOM 736 C CA . PRO A 1 95 ? 6.764 20.506 17.558 1.00 94.94 95 PRO A CA 1
ATOM 737 C C . PRO A 1 95 ? 7.954 19.543 17.508 1.00 94.94 95 PRO A C 1
ATOM 739 O O . PRO A 1 95 ? 7.829 18.402 17.074 1.00 94.94 95 PRO A O 1
ATOM 742 N N . GLN A 1 96 ? 9.102 19.986 18.030 1.00 95.44 96 GLN A N 1
ATOM 743 C CA . GLN A 1 96 ? 10.339 19.186 18.098 1.00 95.44 96 GLN A CA 1
ATOM 744 C C . GLN A 1 96 ? 10.166 17.878 18.886 1.00 95.44 96 GLN A C 1
ATOM 746 O O . GLN A 1 96 ? 10.841 16.899 18.591 1.00 95.44 96 GLN A O 1
ATOM 751 N N . GLU A 1 97 ? 9.230 17.845 19.836 1.00 94.88 97 GLU A N 1
ATOM 752 C CA . GLU A 1 97 ? 8.915 16.686 20.685 1.00 94.88 97 GLU A CA 1
ATOM 753 C C . GLU A 1 97 ? 8.497 15.451 19.864 1.00 94.88 97 GLU A C 1
ATOM 755 O O . GLU A 1 97 ? 8.676 14.321 20.309 1.00 94.88 97 GLU A O 1
ATOM 760 N N . LEU A 1 98 ? 7.991 15.643 18.636 1.00 95.81 98 LEU A N 1
ATOM 761 C CA . LEU A 1 98 ? 7.661 14.537 17.733 1.00 95.81 98 LEU A CA 1
ATOM 762 C C . LEU A 1 98 ? 8.897 13.706 17.357 1.00 95.81 98 LEU A C 1
ATOM 764 O O . LEU A 1 98 ? 8.759 12.528 17.055 1.00 95.81 98 LEU A O 1
ATOM 768 N N . LEU A 1 99 ? 10.106 14.281 17.381 1.00 96.44 99 LEU A N 1
ATOM 769 C CA . LEU A 1 99 ? 11.347 13.557 17.067 1.00 96.44 99 LEU A CA 1
ATOM 770 C C . LEU A 1 99 ? 11.663 12.442 18.074 1.00 96.44 99 LEU A C 1
ATOM 772 O O . LEU A 1 99 ? 12.459 11.559 17.764 1.00 96.44 99 LEU A O 1
ATOM 776 N N . GLU A 1 100 ? 11.057 12.486 19.260 1.00 96.31 100 GLU A N 1
ATOM 777 C CA . GLU A 1 100 ? 11.227 11.489 20.322 1.00 96.31 100 GLU A CA 1
ATOM 778 C C . GLU A 1 100 ? 10.198 10.353 20.227 1.00 96.31 100 GLU A C 1
ATOM 780 O O . GLU A 1 100 ? 10.234 9.405 21.015 1.00 96.31 100 GLU A O 1
ATOM 785 N N . TRP A 1 101 ? 9.257 10.432 19.281 1.00 96.56 101 TRP A N 1
ATOM 786 C CA . TRP A 1 101 ? 8.220 9.422 19.134 1.00 96.56 101 TRP A CA 1
ATOM 787 C C . TRP A 1 101 ? 8.764 8.107 18.593 1.00 96.56 101 TRP A C 1
ATOM 789 O O . TRP A 1 101 ? 9.719 8.047 17.819 1.00 96.56 101 TRP A O 1
ATOM 799 N N . THR A 1 102 ? 8.096 7.032 18.997 1.00 94.75 102 THR A N 1
ATOM 800 C CA . THR A 1 102 ? 8.418 5.669 18.588 1.00 94.75 102 THR A CA 1
ATOM 801 C C . THR A 1 102 ? 7.283 5.074 17.769 1.00 94.75 102 THR A C 1
ATOM 803 O O . THR A 1 102 ? 6.113 5.436 17.932 1.00 94.75 102 THR A O 1
ATOM 806 N N . PHE A 1 103 ? 7.648 4.147 16.889 1.00 93.88 103 PHE A N 1
ATOM 807 C CA . PHE A 1 103 ? 6.732 3.455 15.996 1.00 93.88 103 PHE A CA 1
ATOM 808 C C . PHE A 1 103 ? 6.602 1.984 16.379 1.00 93.88 103 PHE A C 1
ATOM 810 O O . PHE A 1 103 ? 7.599 1.261 16.424 1.00 93.88 103 PHE A O 1
ATOM 817 N N . ASP A 1 104 ? 5.365 1.544 16.613 1.00 94.56 104 ASP A N 1
ATOM 818 C CA . ASP A 1 104 ? 5.025 0.130 16.737 1.00 94.56 104 ASP A CA 1
ATOM 819 C C . ASP A 1 104 ? 4.373 -0.370 15.442 1.00 94.56 104 ASP A C 1
ATOM 821 O O . ASP A 1 104 ? 3.173 -0.207 15.208 1.00 94.56 104 ASP A O 1
ATOM 825 N N . TRP A 1 105 ? 5.182 -1.024 14.610 1.00 90.62 105 TRP A N 1
ATOM 826 C CA . TRP A 1 105 ? 4.759 -1.597 13.332 1.00 90.62 105 TRP A CA 1
ATOM 827 C C . TRP A 1 105 ? 3.736 -2.736 13.469 1.00 90.62 105 TRP A C 1
ATOM 829 O O . TRP A 1 105 ? 3.125 -3.127 12.480 1.00 90.62 105 TRP A O 1
ATOM 839 N N . LYS A 1 106 ? 3.518 -3.281 14.675 1.00 91.94 106 LYS A N 1
ATOM 840 C CA . LYS A 1 106 ? 2.537 -4.354 14.915 1.00 91.94 106 LYS A CA 1
ATOM 841 C C . LYS A 1 106 ? 1.149 -3.838 15.281 1.00 91.94 106 LYS A C 1
ATOM 843 O O . LYS A 1 106 ? 0.212 -4.632 15.336 1.00 91.94 106 LYS A O 1
ATOM 848 N N . TYR A 1 107 ? 1.016 -2.545 15.577 1.00 93.00 107 TYR A N 1
ATOM 849 C CA . TYR A 1 107 ? -0.220 -1.996 16.129 1.00 93.00 107 TYR A CA 1
ATOM 850 C C . TYR A 1 107 ? -1.320 -1.847 15.072 1.00 93.00 107 TYR A C 1
ATOM 852 O O . TYR A 1 107 ? -2.483 -2.176 15.313 1.00 93.00 107 TYR A O 1
ATOM 860 N N . MET A 1 108 ? -0.961 -1.334 13.893 1.00 93.38 108 MET A N 1
ATOM 861 C CA . MET A 1 108 ? -1.917 -1.102 12.812 1.00 93.38 108 MET A CA 1
ATOM 862 C C . MET A 1 108 ? -2.097 -2.353 11.960 1.00 93.38 108 MET A C 1
ATOM 864 O O . MET A 1 108 ? -1.160 -3.102 11.705 1.00 93.38 108 MET A O 1
ATOM 868 N N . VAL A 1 109 ? -3.319 -2.547 11.468 1.00 91.62 109 VAL A N 1
ATOM 869 C CA . VAL A 1 109 ? -3.656 -3.642 10.555 1.00 91.62 109 VAL A CA 1
ATOM 870 C C . VAL A 1 109 ? -4.242 -3.100 9.266 1.00 91.62 109 VAL A C 1
ATOM 872 O O . VAL A 1 109 ? -4.899 -2.059 9.234 1.00 91.62 109 VAL A O 1
ATOM 875 N N . ARG A 1 110 ? -4.062 -3.842 8.180 1.00 90.31 110 ARG A N 1
ATOM 876 C CA . ARG A 1 110 ? -4.608 -3.466 6.882 1.00 90.31 110 ARG A CA 1
ATOM 877 C C . ARG A 1 110 ? -6.142 -3.515 6.857 1.00 90.31 110 ARG A C 1
ATOM 879 O O . ARG A 1 110 ? -6.802 -4.289 7.563 1.00 90.31 110 ARG A O 1
ATOM 886 N N . GLY A 1 111 ? -6.742 -2.669 6.024 1.00 89.62 111 GLY A N 1
ATOM 887 C CA . GLY A 1 111 ? -8.191 -2.537 5.872 1.00 89.62 111 GLY A CA 1
ATOM 888 C C . GLY A 1 111 ? -8.854 -1.735 6.993 1.00 89.62 111 GLY A C 1
ATOM 889 O O . GLY A 1 111 ? -10.003 -2.017 7.336 1.00 89.62 111 GLY A O 1
ATOM 890 N N . LEU A 1 112 ? -8.118 -0.810 7.611 1.00 94.12 112 LEU A N 1
ATOM 891 C CA . LEU A 1 112 ? -8.673 0.247 8.459 1.00 94.12 112 LEU A CA 1
ATOM 892 C C . LEU A 1 112 ? -9.141 1.423 7.596 1.00 94.12 112 LEU A C 1
ATOM 894 O O . LEU A 1 112 ? -8.733 1.566 6.443 1.00 94.12 112 LEU A O 1
ATOM 898 N N . VAL A 1 113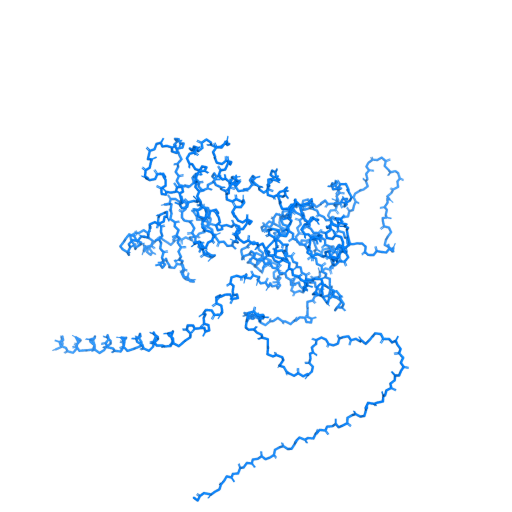 ? -9.997 2.268 8.163 1.00 94.31 113 VAL A N 1
ATOM 899 C CA . VAL A 1 113 ? -10.451 3.510 7.529 1.00 94.31 113 VAL A CA 1
ATOM 900 C C . VAL A 1 113 ? -10.258 4.669 8.492 1.00 94.31 113 VAL A C 1
ATOM 902 O O . VAL A 1 113 ? -10.733 4.611 9.621 1.00 94.31 113 VAL A O 1
ATOM 905 N N . LEU A 1 114 ? -9.565 5.715 8.054 1.00 95.75 114 LEU A N 1
ATOM 906 C CA . LEU A 1 114 ? -9.357 6.926 8.841 1.00 95.75 114 LEU A CA 1
ATOM 907 C C . LEU A 1 114 ? -10.466 7.933 8.543 1.00 95.75 114 LEU A C 1
ATOM 909 O O . LEU A 1 114 ? -10.648 8.319 7.391 1.00 95.75 114 LEU A O 1
ATOM 913 N N . ASP A 1 115 ? -11.177 8.382 9.572 1.00 95.75 115 ASP A N 1
ATOM 914 C CA . ASP A 1 115 ? -12.044 9.558 9.529 1.00 95.75 115 ASP A CA 1
ATOM 915 C C . ASP A 1 115 ? -11.184 10.797 9.794 1.00 95.75 115 ASP A C 1
ATOM 917 O O . ASP A 1 115 ? -10.804 11.096 10.932 1.00 95.75 115 ASP A O 1
ATOM 921 N N . LYS A 1 116 ? -10.879 11.531 8.724 1.00 95.56 116 LYS A N 1
ATOM 922 C CA . LYS A 1 116 ? -9.997 12.701 8.780 1.00 95.56 116 LYS A CA 1
ATOM 923 C C . LYS A 1 116 ? -10.674 13.892 9.436 1.00 95.56 116 LYS A C 1
ATOM 925 O O . LYS A 1 116 ? -9.992 14.785 9.928 1.00 95.56 116 LYS A O 1
ATOM 930 N N . LYS A 1 117 ? -12.004 13.939 9.439 1.00 93.75 117 LYS A N 1
ATOM 931 C CA . LYS A 1 117 ? -12.763 15.034 10.041 1.00 93.75 117 LYS A CA 1
ATOM 932 C C . LYS A 1 117 ? -12.780 14.907 11.557 1.00 93.75 117 LYS A C 1
ATOM 934 O O . LYS A 1 117 ? -12.655 15.909 12.254 1.00 93.75 117 LYS A O 1
ATOM 939 N N . ARG A 1 118 ? -12.944 13.682 12.058 1.00 94.81 118 ARG A N 1
ATOM 940 C CA . ARG A 1 118 ? -13.119 13.398 13.487 1.00 94.81 118 ARG A CA 1
ATOM 941 C C . ARG A 1 118 ? -11.865 12.853 14.175 1.00 94.81 118 ARG A C 1
ATOM 943 O O . ARG A 1 118 ? -11.911 12.645 15.379 1.00 94.81 118 ARG A O 1
ATOM 950 N N . GLY A 1 119 ? -10.777 12.609 13.442 1.00 96.38 119 GLY A N 1
ATOM 951 C CA . GLY A 1 119 ? -9.543 12.059 14.016 1.00 96.38 119 GLY A CA 1
ATOM 952 C C . GLY A 1 119 ? -9.683 10.595 14.439 1.00 96.38 119 GLY A C 1
ATOM 953 O O . GLY A 1 119 ? -9.041 10.169 15.394 1.00 96.38 119 GLY A O 1
ATOM 954 N N . ASN A 1 120 ? -10.554 9.832 13.769 1.00 97.38 120 ASN A N 1
ATOM 955 C CA . ASN A 1 120 ? -10.889 8.474 14.192 1.00 97.38 120 ASN A CA 1
ATOM 956 C C . ASN A 1 120 ? -10.331 7.402 13.254 1.00 97.38 120 ASN A C 1
ATOM 958 O O . ASN A 1 120 ? -10.175 7.619 12.056 1.00 97.38 120 ASN A O 1
ATOM 962 N N . ILE A 1 121 ? -10.111 6.208 13.798 1.00 97.25 121 ILE A N 1
ATOM 963 C CA . ILE A 1 121 ? -9.675 5.006 13.086 1.00 97.25 121 ILE A CA 1
ATOM 964 C C . ILE A 1 121 ? -10.775 3.963 13.207 1.00 97.25 121 ILE A C 1
ATOM 966 O O . ILE A 1 121 ? -11.197 3.616 14.308 1.00 97.25 121 ILE A O 1
ATOM 970 N N . LEU A 1 122 ? -11.253 3.460 12.076 1.00 95.75 122 LEU A N 1
ATOM 971 C CA . LEU A 1 122 ? -12.440 2.622 11.991 1.00 95.75 122 LEU A CA 1
ATOM 972 C C . LEU A 1 122 ? -12.084 1.240 11.455 1.00 95.75 122 LEU A C 1
ATOM 974 O O . LEU A 1 122 ? -11.433 1.102 10.416 1.00 95.75 122 LEU A O 1
ATOM 978 N N . LYS A 1 123 ? -12.602 0.203 12.117 1.00 94.94 123 LYS A N 1
ATOM 979 C CA . LYS A 1 123 ? -12.698 -1.147 11.559 1.00 94.94 123 LYS A CA 1
ATOM 980 C C . LYS A 1 123 ? -14.154 -1.453 11.252 1.00 94.94 123 LYS A C 1
ATOM 982 O O . LYS A 1 123 ? -14.993 -1.551 12.152 1.00 94.94 123 LYS A O 1
ATOM 987 N N . MET A 1 124 ? -14.446 -1.616 9.968 1.00 90.69 124 MET A N 1
ATOM 988 C CA . MET A 1 124 ? -15.791 -1.889 9.474 1.00 90.69 124 MET A CA 1
ATOM 989 C C . MET A 1 124 ? -15.948 -3.332 9.005 1.00 90.69 124 MET A C 1
ATOM 991 O O . MET A 1 124 ? -14.972 -4.009 8.679 1.00 90.69 124 MET A O 1
ATOM 995 N N . ASP A 1 125 ? -17.195 -3.793 8.942 1.00 87.44 125 ASP A N 1
ATOM 996 C CA . ASP A 1 125 ? -17.538 -5.018 8.227 1.00 87.44 125 ASP A CA 1
ATOM 997 C C . ASP A 1 125 ? -17.799 -4.774 6.727 1.00 87.44 125 ASP A C 1
ATOM 999 O O . ASP A 1 125 ? -17.765 -3.652 6.219 1.00 87.44 125 ASP A O 1
ATOM 1003 N N . ARG A 1 126 ? -18.090 -5.858 5.998 1.00 83.81 126 ARG A N 1
ATOM 1004 C CA . ARG A 1 126 ? -18.375 -5.836 4.552 1.00 83.81 126 ARG A CA 1
ATOM 1005 C C . ARG A 1 126 ? -19.592 -4.988 4.148 1.00 83.81 126 ARG A C 1
ATOM 1007 O O . ARG A 1 126 ? -19.763 -4.733 2.960 1.00 83.81 126 ARG A O 1
ATOM 1014 N N . HIS A 1 127 ? -20.454 -4.624 5.097 1.00 83.31 127 HIS A N 1
ATOM 1015 C CA . HIS A 1 127 ? -21.654 -3.814 4.885 1.00 83.31 127 HIS A CA 1
ATOM 1016 C C . HIS A 1 127 ? -21.454 -2.364 5.352 1.00 83.31 127 HIS A C 1
ATOM 1018 O O . HIS A 1 127 ? -22.422 -1.613 5.414 1.00 83.31 127 HIS A O 1
ATOM 1024 N N . LYS A 1 128 ? -20.203 -1.963 5.633 1.00 84.50 128 LYS A N 1
ATOM 1025 C CA . LYS A 1 128 ? -19.820 -0.634 6.130 1.00 84.50 128 LYS A CA 1
ATOM 1026 C C . LYS A 1 128 ? -20.378 -0.313 7.526 1.00 84.50 128 LYS A C 1
ATOM 1028 O O . LYS A 1 128 ? -20.488 0.850 7.893 1.00 84.50 128 LYS A O 1
ATOM 1033 N N . TYR A 1 129 ? -20.679 -1.328 8.345 1.00 87.12 129 TYR A N 1
ATOM 1034 C CA . TYR A 1 129 ? -20.964 -1.092 9.763 1.00 87.12 129 TYR A CA 1
ATOM 1035 C C . TYR A 1 129 ? -19.668 -1.000 10.563 1.00 87.12 129 TYR A C 1
ATOM 1037 O O . TYR A 1 129 ? -18.855 -1.929 10.549 1.00 87.12 129 TYR A O 1
ATOM 1045 N N . VAL A 1 130 ? -19.509 0.086 11.320 1.00 91.69 130 VAL A N 1
ATOM 1046 C CA . VAL A 1 130 ? -18.364 0.304 12.214 1.00 91.69 130 VAL A CA 1
ATOM 1047 C C . VAL A 1 130 ? -18.440 -0.661 13.401 1.00 91.69 130 VAL A C 1
ATOM 1049 O O . VAL A 1 130 ? -19.305 -0.545 14.272 1.00 91.69 130 VAL A O 1
ATOM 1052 N N . LYS A 1 131 ? -17.534 -1.645 13.444 1.00 91.94 131 LYS A N 1
ATOM 1053 C CA . LYS A 1 131 ? -17.436 -2.616 14.547 1.00 91.94 131 LYS A CA 1
ATOM 1054 C C . LYS A 1 131 ? -16.586 -2.075 15.680 1.00 91.94 131 LYS A C 1
ATOM 1056 O O . LYS A 1 131 ? -17.013 -2.136 16.832 1.00 91.94 131 LYS A O 1
ATOM 1061 N N . VAL A 1 132 ? -15.438 -1.508 15.336 1.00 94.56 132 VAL A N 1
ATOM 1062 C CA . VAL A 1 132 ? -14.464 -0.948 16.274 1.00 94.56 132 VAL A CA 1
ATOM 1063 C C . VAL A 1 132 ? -14.097 0.447 15.790 1.00 94.56 132 VAL A C 1
ATOM 1065 O O . VAL A 1 132 ? -13.983 0.664 14.582 1.00 94.56 132 VAL A O 1
ATOM 1068 N N . ALA A 1 133 ? -13.965 1.389 16.717 1.00 96.56 133 ALA A N 1
ATOM 1069 C CA . ALA A 1 133 ? -13.576 2.755 16.415 1.00 96.56 133 ALA A CA 1
ATOM 1070 C C . ALA A 1 133 ? -12.652 3.278 17.513 1.00 96.56 133 ALA A C 1
ATOM 1072 O O . ALA A 1 133 ? -12.930 3.068 18.689 1.00 96.56 133 ALA A O 1
ATOM 1073 N N . TYR A 1 134 ? -11.591 3.963 17.116 1.00 97.94 134 TYR A N 1
ATOM 1074 C CA . TYR A 1 134 ? -10.648 4.632 18.003 1.00 97.94 134 TYR A CA 1
ATOM 1075 C C . TYR A 1 134 ? -10.599 6.117 17.668 1.00 97.94 134 TYR A C 1
ATOM 1077 O O . TYR A 1 134 ? -10.757 6.474 16.504 1.00 97.94 134 TYR A O 1
ATOM 1085 N N . HIS A 1 135 ? -10.364 6.954 18.670 1.00 97.94 135 HIS A N 1
ATOM 1086 C CA . HIS A 1 135 ? -9.941 8.340 18.521 1.00 97.94 135 HIS A CA 1
ATOM 1087 C C . HIS A 1 135 ? -8.495 8.429 19.005 1.00 97.94 135 HIS A C 1
ATOM 1089 O O . HIS A 1 135 ? -8.242 8.154 20.178 1.00 97.94 135 HIS A O 1
ATOM 1095 N N . GLY A 1 136 ? -7.551 8.690 18.096 1.00 96.12 136 GLY A N 1
ATOM 1096 C CA . GLY A 1 136 ? -6.137 8.409 18.368 1.00 96.12 136 GLY A CA 1
ATOM 1097 C C . GLY A 1 136 ? -5.943 6.944 18.783 1.00 96.12 136 GLY A C 1
ATOM 1098 O O . GLY A 1 136 ? -6.373 6.046 18.054 1.00 96.12 136 GLY A O 1
ATOM 1099 N N . PHE A 1 137 ? -5.366 6.686 19.960 1.00 97.00 137 PHE A N 1
ATOM 1100 C CA . PHE A 1 137 ? -5.254 5.337 20.543 1.00 97.00 137 PHE A CA 1
ATOM 1101 C C . PHE A 1 137 ? -6.328 4.996 21.583 1.00 97.00 137 PHE A C 1
ATOM 1103 O O . PHE A 1 137 ? -6.300 3.915 22.179 1.00 97.00 137 PHE A O 1
ATOM 1110 N N . LYS A 1 138 ? -7.317 5.869 21.791 1.00 97.31 138 LYS A N 1
ATOM 1111 C CA . LYS A 1 138 ? -8.425 5.618 22.717 1.00 97.31 138 LYS A CA 1
ATOM 1112 C C . LYS A 1 138 ? -9.599 4.948 22.005 1.00 97.31 138 LYS A C 1
ATOM 1114 O O . LYS A 1 138 ? -10.196 5.534 21.104 1.00 97.31 138 LYS A O 1
ATOM 1119 N N . GLU A 1 139 ? -9.982 3.746 22.436 1.00 97.38 139 GLU A N 1
ATOM 1120 C CA . GLU A 1 139 ? -11.179 3.078 21.905 1.00 97.38 139 GLU A CA 1
ATOM 1121 C C . GLU A 1 139 ? -12.447 3.866 22.275 1.00 97.38 139 GLU A C 1
ATOM 1123 O O . GLU A 1 139 ? -12.632 4.280 23.424 1.00 97.38 139 GLU A O 1
ATOM 1128 N N . LEU A 1 140 ? -13.328 4.081 21.297 1.00 96.81 140 LEU A N 1
ATOM 1129 C CA . LEU A 1 140 ? -14.619 4.725 21.508 1.00 96.81 140 LEU A CA 1
ATOM 1130 C C . LEU A 1 140 ? -15.600 3.766 22.183 1.00 96.81 140 LEU A C 1
ATOM 1132 O O . LEU A 1 140 ? -15.703 2.589 21.822 1.00 96.81 140 LEU A O 1
ATOM 1136 N N . SER A 1 141 ? -16.396 4.304 23.110 1.00 96.19 141 SER A N 1
ATOM 1137 C CA . SER A 1 141 ? -17.489 3.559 23.730 1.00 96.19 141 SER A CA 1
ATOM 1138 C C . SER A 1 141 ? -18.536 3.140 22.691 1.00 96.19 141 SER A C 1
ATOM 1140 O O . SER A 1 141 ? -18.614 3.670 21.573 1.00 96.19 141 SER A O 1
ATOM 1142 N N . LYS A 1 142 ? -19.380 2.165 23.045 1.00 92.56 142 LYS A N 1
ATOM 1143 C CA . LYS A 1 142 ? -20.471 1.736 22.163 1.00 92.56 142 LYS A CA 1
ATOM 1144 C C . LYS A 1 142 ? -21.434 2.895 21.906 1.00 92.56 142 LYS A C 1
ATOM 1146 O O . LYS A 1 142 ? -21.883 3.056 20.773 1.00 92.56 142 LYS A O 1
ATOM 1151 N N . GLU A 1 143 ? -21.716 3.681 22.936 1.00 92.75 143 GLU A N 1
ATOM 1152 C CA . GLU A 1 143 ? -22.603 4.837 22.915 1.00 92.75 143 GLU A CA 1
ATOM 1153 C C . GLU A 1 143 ? -22.050 5.922 21.985 1.00 92.75 143 GLU A C 1
ATOM 1155 O O . GLU A 1 143 ? -22.756 6.339 21.067 1.00 92.75 143 GLU A O 1
ATOM 1160 N N . ASP A 1 144 ? -20.772 6.291 22.128 1.00 93.06 144 ASP A N 1
ATOM 1161 C CA . ASP A 1 144 ? -20.121 7.303 21.281 1.00 93.06 144 ASP A CA 1
ATOM 1162 C C . ASP A 1 144 ? -20.051 6.852 19.821 1.00 93.06 144 ASP A C 1
ATOM 1164 O O . ASP A 1 144 ? -20.337 7.618 18.898 1.00 93.06 144 ASP A O 1
ATOM 1168 N N . LYS A 1 145 ? -19.721 5.577 19.590 1.00 92.50 145 LYS A N 1
ATOM 1169 C CA . LYS A 1 145 ? -19.674 4.993 18.247 1.00 92.50 145 LYS A CA 1
ATOM 1170 C C . LYS A 1 145 ? -21.046 5.004 17.577 1.00 92.50 145 LYS A C 1
ATOM 1172 O O . LYS A 1 145 ? -21.138 5.363 16.406 1.00 92.50 145 LYS A O 1
ATOM 1177 N N . VAL A 1 146 ? -22.105 4.611 18.288 1.00 89.44 146 VAL A N 1
ATOM 1178 C CA . VAL A 1 146 ? -23.477 4.625 17.752 1.00 89.44 146 VAL A CA 1
ATOM 1179 C C . VAL A 1 146 ? -23.964 6.059 17.549 1.00 89.44 146 VAL A C 1
ATOM 1181 O O . VAL A 1 146 ? -24.555 6.345 16.513 1.00 89.44 146 VAL A O 1
ATOM 1184 N N . GLY A 1 147 ? -23.663 6.973 18.471 1.00 89.81 147 GLY A N 1
ATOM 1185 C CA . GLY A 1 147 ? -23.976 8.393 18.313 1.00 89.81 147 GLY A CA 1
ATOM 1186 C C . GLY A 1 147 ? -23.275 9.026 17.106 1.00 89.81 147 GLY A C 1
ATOM 1187 O O . GLY A 1 147 ? -23.866 9.854 16.418 1.00 89.81 147 GLY A O 1
ATOM 1188 N N . THR A 1 148 ? -22.045 8.596 16.809 1.00 90.12 148 THR A N 1
ATOM 1189 C CA . THR A 1 148 ? -21.223 9.161 15.725 1.00 90.12 148 THR A CA 1
ATOM 1190 C C . THR A 1 148 ? -21.510 8.534 14.359 1.00 90.12 148 THR A C 1
ATOM 1192 O O . THR A 1 148 ? -21.643 9.261 13.377 1.00 90.12 148 THR A O 1
ATOM 1195 N N . TYR A 1 149 ? -21.604 7.201 14.287 1.00 89.88 149 TYR A N 1
ATOM 1196 C CA . TYR A 1 149 ? -21.669 6.430 13.032 1.00 89.88 149 TYR A CA 1
ATOM 1197 C C . TYR A 1 149 ? -22.923 5.556 12.895 1.00 89.88 149 TYR A C 1
ATOM 1199 O O . TYR A 1 149 ? -23.105 4.886 11.883 1.00 89.88 149 TYR A O 1
ATOM 1207 N N . GLY A 1 150 ? -23.776 5.497 13.919 1.00 79.12 150 GLY A N 1
ATOM 1208 C CA . GLY A 1 150 ? -24.973 4.652 13.933 1.00 79.12 150 GLY A CA 1
ATOM 1209 C C . GLY A 1 150 ? -26.199 5.284 13.275 1.00 79.12 150 GLY A C 1
ATOM 1210 O O . GLY A 1 150 ? -27.238 4.631 13.192 1.00 79.12 150 GLY A O 1
ATOM 1211 N N . ASN A 1 151 ? -26.108 6.536 12.815 1.00 72.62 151 ASN A N 1
ATOM 1212 C CA . ASN A 1 151 ? -27.230 7.212 12.179 1.00 72.62 151 ASN A CA 1
ATOM 1213 C C . ASN A 1 151 ? -27.474 6.658 10.767 1.00 72.62 151 ASN A C 1
ATOM 1215 O O . ASN A 1 151 ? -26.792 7.014 9.814 1.00 72.62 151 ASN A O 1
ATOM 1219 N N . THR A 1 152 ? -28.498 5.822 10.621 1.00 61.19 152 THR A N 1
ATOM 1220 C CA . THR A 1 152 ? -28.885 5.207 9.342 1.00 61.19 152 THR A CA 1
ATOM 1221 C C . THR A 1 152 ? -29.467 6.185 8.319 1.00 61.19 152 THR A C 1
ATOM 1223 O O . THR A 1 152 ? -29.633 5.806 7.164 1.00 61.19 152 THR A O 1
ATOM 1226 N N . LEU A 1 153 ? -29.799 7.421 8.715 1.00 59.44 153 LEU A N 1
ATOM 1227 C CA . LEU A 1 153 ? -30.334 8.441 7.803 1.00 59.44 153 LEU A CA 1
ATOM 1228 C C . LEU A 1 153 ? -29.233 9.154 7.004 1.00 59.44 153 LEU A C 1
ATOM 1230 O O . LEU A 1 153 ? -29.508 9.682 5.930 1.00 59.44 153 LEU A O 1
ATOM 1234 N N . ILE A 1 154 ? -27.997 9.159 7.512 1.00 62.19 154 ILE A N 1
ATOM 1235 C CA . ILE A 1 154 ? -26.824 9.721 6.840 1.00 62.19 154 ILE A CA 1
ATOM 1236 C C . ILE A 1 154 ? -25.900 8.547 6.537 1.00 62.19 154 ILE A C 1
ATOM 1238 O O . ILE A 1 154 ? -25.119 8.117 7.380 1.00 62.19 154 ILE A O 1
ATOM 1242 N N . GLN A 1 155 ? -26.029 7.978 5.341 1.00 62.94 155 GLN A N 1
ATOM 1243 C CA . GLN A 1 155 ? -25.144 6.900 4.921 1.00 62.94 155 GLN A CA 1
ATOM 1244 C C . GLN A 1 155 ? -23.784 7.494 4.546 1.00 62.94 155 GLN A C 1
ATOM 1246 O O . GLN A 1 155 ? -23.575 7.911 3.407 1.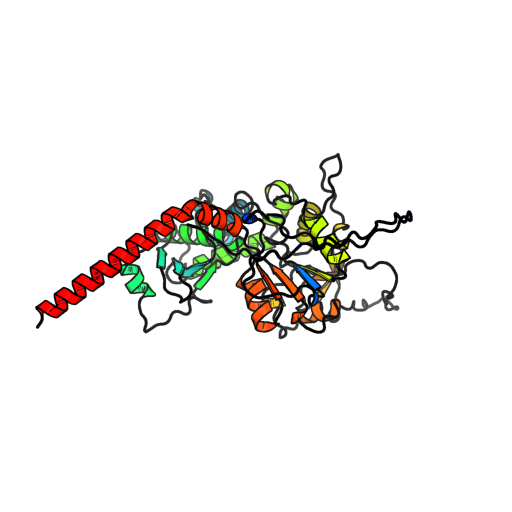00 62.94 155 GLN A O 1
ATOM 1251 N N . ASP A 1 156 ? -22.868 7.541 5.515 1.00 69.81 156 ASP A N 1
ATOM 1252 C CA . ASP A 1 156 ? -21.470 7.863 5.247 1.00 69.81 156 ASP A CA 1
ATOM 1253 C C . ASP A 1 156 ? -20.936 6.874 4.202 1.00 69.81 156 ASP A C 1
ATOM 1255 O O . ASP A 1 156 ? -21.032 5.650 4.342 1.00 69.81 156 ASP A O 1
ATOM 1259 N N . SER A 1 157 ? -20.393 7.404 3.106 1.00 77.94 157 SER A N 1
ATOM 1260 C CA . SER A 1 157 ? -19.787 6.572 2.069 1.00 77.94 157 SER A CA 1
ATOM 1261 C C . SER A 1 157 ? -18.522 5.886 2.586 1.00 77.94 157 SER A C 1
ATOM 1263 O O . SER A 1 157 ? -18.160 4.835 2.066 1.00 77.94 157 SER A O 1
ATOM 1265 N N . PHE A 1 158 ? -17.883 6.421 3.634 1.00 84.62 158 PHE A N 1
ATOM 1266 C CA . PHE A 1 158 ? -16.572 5.982 4.129 1.00 84.62 158 PHE A CA 1
ATOM 1267 C C . PHE A 1 158 ? -15.503 5.953 3.029 1.00 84.62 158 PHE A C 1
ATOM 1269 O O . PHE A 1 158 ? -14.568 5.157 3.070 1.00 84.62 158 PHE A O 1
ATOM 1276 N N . ASP A 1 159 ? -15.676 6.819 2.034 1.00 82.88 159 ASP A N 1
ATOM 1277 C CA . ASP A 1 159 ? -14.816 6.944 0.870 1.00 82.88 159 ASP A CA 1
ATOM 1278 C C . ASP A 1 159 ? -14.123 8.325 0.889 1.00 82.88 159 ASP A C 1
ATOM 1280 O O . ASP A 1 159 ? -14.456 9.219 1.676 1.00 82.88 159 ASP A O 1
ATOM 1284 N N . GLU A 1 160 ? -13.125 8.512 0.028 1.00 83.56 160 GLU A N 1
ATOM 1285 C CA . GLU A 1 160 ? -12.479 9.816 -0.161 1.00 83.56 160 GLU A CA 1
ATOM 1286 C C . GLU A 1 160 ? -13.495 10.882 -0.636 1.00 83.56 160 GLU A C 1
ATOM 1288 O O . GLU A 1 160 ? -14.433 10.543 -1.364 1.00 83.56 160 GLU A O 1
ATOM 1293 N N . PRO A 1 161 ? -13.332 12.175 -0.276 1.00 87.94 161 PRO A N 1
ATOM 1294 C CA . PRO A 1 161 ? -12.147 12.805 0.311 1.00 87.94 161 PRO A CA 1
ATOM 1295 C C . PRO A 1 161 ? -12.164 12.938 1.836 1.00 87.94 161 PRO A C 1
ATOM 1297 O O . PRO A 1 161 ? -11.160 13.396 2.376 1.00 87.94 161 PRO A O 1
ATOM 1300 N N . ASP A 1 162 ? -13.237 12.563 2.529 1.00 89.38 162 ASP A N 1
ATOM 1301 C CA . ASP A 1 162 ? -13.355 12.743 3.987 1.00 89.38 162 ASP A CA 1
ATOM 1302 C C . ASP A 1 162 ? -12.747 11.577 4.771 1.00 89.38 162 ASP A C 1
ATOM 1304 O O . ASP A 1 162 ? -12.232 11.758 5.876 1.00 89.38 162 ASP A O 1
ATOM 1308 N N . TYR A 1 163 ? -12.701 10.399 4.150 1.00 92.06 163 TYR A N 1
ATOM 1309 C CA . TYR A 1 163 ? -12.073 9.210 4.707 1.00 92.06 163 TYR A CA 1
ATOM 1310 C C . TYR A 1 163 ? -10.798 8.844 3.943 1.00 92.06 163 TYR A C 1
ATOM 1312 O O . TYR A 1 163 ? -10.601 9.277 2.805 1.00 92.06 163 TYR A O 1
ATOM 1320 N N . ALA A 1 164 ? -9.892 8.107 4.580 1.00 91.25 164 ALA A N 1
ATOM 1321 C CA . ALA A 1 164 ? -8.736 7.495 3.926 1.00 91.25 164 ALA A CA 1
ATOM 1322 C C . ALA A 1 164 ? -8.736 5.987 4.180 1.00 91.25 164 ALA A C 1
ATOM 1324 O O . ALA A 1 164 ? -8.937 5.539 5.308 1.00 91.25 164 ALA A O 1
ATOM 1325 N N . LEU A 1 165 ? -8.539 5.202 3.124 1.00 90.38 165 LEU A N 1
ATOM 1326 C CA . LEU A 1 165 ? -8.567 3.745 3.184 1.00 90.38 165 LEU A CA 1
ATOM 1327 C C . LEU A 1 165 ? -7.142 3.227 3.374 1.00 90.38 165 LEU A C 1
ATOM 1329 O O . LEU A 1 165 ? -6.284 3.455 2.529 1.00 90.38 165 LEU A O 1
ATOM 1333 N N . ILE A 1 166 ? -6.892 2.515 4.471 1.00 89.94 166 ILE A N 1
ATOM 1334 C CA . ILE A 1 166 ? -5.587 1.914 4.758 1.00 89.94 166 ILE A CA 1
ATOM 1335 C C . ILE A 1 166 ? -5.509 0.581 4.033 1.00 89.94 166 ILE A C 1
ATOM 1337 O O . ILE A 1 166 ? -5.857 -0.476 4.563 1.00 89.94 166 ILE A O 1
ATOM 1341 N N . ASP A 1 167 ? -5.119 0.646 2.769 1.00 84.44 167 ASP A N 1
ATOM 1342 C CA . ASP A 1 167 ? -5.168 -0.476 1.848 1.00 84.44 167 ASP A CA 1
ATOM 1343 C C . ASP A 1 167 ? -3.799 -0.866 1.286 1.00 84.44 167 ASP A C 1
ATOM 1345 O O . ASP A 1 167 ? -3.757 -1.750 0.438 1.00 84.44 167 ASP A O 1
ATOM 1349 N N . THR A 1 168 ? -2.704 -0.294 1.783 1.00 81.69 168 THR A N 1
ATOM 1350 C CA . THR A 1 168 ? -1.320 -0.736 1.530 1.00 81.69 168 THR A CA 1
ATOM 1351 C C . THR A 1 168 ? -0.565 -0.873 2.845 1.00 81.69 168 THR A C 1
ATOM 1353 O O . THR A 1 168 ? -0.948 -0.256 3.842 1.00 81.69 168 THR A O 1
ATOM 1356 N N . LEU A 1 169 ? 0.523 -1.644 2.839 1.00 82.81 169 LEU A N 1
ATOM 1357 C CA . LEU A 1 169 ? 1.427 -1.735 3.988 1.00 82.81 169 LEU A CA 1
ATOM 1358 C C . LEU A 1 169 ? 2.134 -0.394 4.262 1.00 82.81 169 LEU A C 1
ATOM 1360 O O . LEU A 1 169 ? 2.264 0.012 5.411 1.00 82.81 169 LEU A O 1
ATOM 1364 N N . PHE A 1 170 ? 2.443 0.391 3.221 1.00 79.31 170 PHE A N 1
ATOM 1365 C CA . PHE A 1 170 ? 2.967 1.757 3.381 1.00 79.31 170 PHE A CA 1
ATOM 1366 C C . PHE A 1 170 ? 2.045 2.672 4.203 1.00 79.31 170 PHE A C 1
ATOM 1368 O O . PHE A 1 170 ? 2.516 3.550 4.924 1.00 79.31 170 PHE A O 1
ATOM 1375 N N . SER A 1 171 ? 0.729 2.476 4.102 1.00 86.31 171 SER A N 1
ATOM 1376 C CA . SER A 1 171 ? -0.261 3.301 4.796 1.00 86.31 171 SER A CA 1
ATOM 1377 C C . SER A 1 171 ? -0.371 2.997 6.298 1.00 86.31 171 SER A C 1
ATOM 1379 O O . SER A 1 171 ? -1.011 3.765 7.014 1.00 86.31 171 SER A O 1
ATOM 1381 N N . LEU A 1 172 ? 0.231 1.910 6.800 1.00 90.44 172 LEU A N 1
ATOM 1382 C CA . LEU A 1 172 ? 0.164 1.549 8.223 1.00 90.44 172 LEU A CA 1
ATOM 1383 C C . LEU A 1 172 ? 0.921 2.551 9.101 1.00 90.44 172 LEU A C 1
ATOM 1385 O O . LEU A 1 172 ? 0.373 3.033 10.094 1.00 90.44 172 LEU A O 1
ATOM 1389 N N . ALA A 1 173 ? 2.136 2.925 8.694 1.00 91.25 173 ALA A N 1
ATOM 1390 C CA . ALA A 1 173 ? 2.934 3.935 9.387 1.00 91.25 173 ALA A CA 1
ATOM 1391 C C . ALA A 1 173 ? 2.249 5.314 9.386 1.00 91.25 173 ALA A C 1
ATOM 1393 O O . ALA A 1 173 ? 2.234 6.005 10.404 1.00 91.25 173 ALA A O 1
ATOM 1394 N N . GLU A 1 174 ? 1.624 5.689 8.265 1.00 92.50 174 GLU A N 1
ATOM 1395 C CA . GLU A 1 174 ? 0.822 6.913 8.133 1.00 92.50 174 GLU A CA 1
ATOM 1396 C C . GLU A 1 174 ? -0.373 6.916 9.102 1.00 92.50 174 GLU A C 1
ATOM 1398 O O . GLU A 1 174 ? -0.594 7.903 9.805 1.00 92.50 174 GLU A O 1
ATOM 1403 N N . ALA A 1 175 ? -1.113 5.805 9.188 1.00 94.81 175 ALA A N 1
ATOM 1404 C CA . ALA A 1 175 ? -2.239 5.662 10.109 1.00 94.81 175 ALA A CA 1
ATOM 1405 C C . ALA A 1 175 ? -1.811 5.731 11.580 1.00 94.81 175 ALA A C 1
ATOM 1407 O O . ALA A 1 175 ? -2.467 6.399 12.380 1.00 94.81 175 ALA A O 1
ATOM 1408 N N . TYR A 1 176 ? -0.703 5.076 11.931 1.00 96.25 176 TYR A N 1
ATOM 1409 C CA . TYR A 1 176 ? -0.142 5.116 13.280 1.00 96.25 176 TYR A CA 1
ATOM 1410 C C . TYR A 1 176 ? 0.288 6.530 13.677 1.00 96.25 176 TYR A C 1
ATOM 1412 O O . TYR A 1 176 ? -0.084 7.019 14.744 1.00 96.25 176 TYR A O 1
ATOM 1420 N N . LEU A 1 177 ? 1.009 7.220 12.792 1.00 96.25 177 LEU A N 1
ATOM 1421 C CA . LEU A 1 177 ? 1.442 8.592 13.033 1.00 96.25 177 LEU A CA 1
ATOM 1422 C C . LEU A 1 177 ? 0.252 9.552 13.147 1.00 96.25 177 LEU A C 1
ATOM 1424 O O . LEU A 1 177 ? 0.247 10.431 14.007 1.00 96.25 177 LEU A O 1
ATOM 1428 N N . PHE A 1 178 ? -0.783 9.368 12.323 1.00 96.69 178 PHE A N 1
ATOM 1429 C CA . PHE A 1 178 ? -2.018 10.138 12.440 1.00 96.69 178 PHE A CA 1
ATOM 1430 C C . PHE A 1 178 ? -2.690 9.936 13.807 1.00 96.69 178 PHE A C 1
ATOM 1432 O O . PHE A 1 178 ? -3.104 10.917 14.421 1.00 96.69 178 PHE A O 1
ATOM 1439 N N . ALA A 1 179 ? -2.730 8.701 14.318 1.00 97.25 179 ALA A N 1
ATOM 1440 C CA . ALA A 1 179 ? -3.260 8.394 15.648 1.00 97.25 179 ALA A CA 1
ATOM 1441 C C . ALA A 1 179 ? -2.498 9.135 16.762 1.00 97.25 179 ALA A C 1
ATOM 1443 O O . ALA A 1 179 ? -3.112 9.795 17.598 1.00 97.25 179 ALA A O 1
ATOM 1444 N N . GLN A 1 180 ? -1.159 9.090 16.724 1.00 97.19 180 GLN A N 1
ATOM 1445 C CA . GLN A 1 180 ? -0.303 9.811 17.675 1.00 97.19 180 GLN A CA 1
ATOM 1446 C C . GLN A 1 180 ? -0.528 11.319 17.615 1.00 97.19 180 GLN A C 1
ATOM 1448 O O . GLN A 1 180 ? -0.600 11.983 18.646 1.00 97.19 180 GLN A O 1
ATOM 1453 N N . LEU A 1 181 ? -0.650 11.868 16.406 1.00 96.31 181 LEU A N 1
ATOM 1454 C CA . LEU A 1 181 ? -0.903 13.287 16.202 1.00 96.31 181 LEU A CA 1
ATOM 1455 C C . LEU A 1 181 ? -2.261 13.712 16.773 1.00 96.31 181 LEU A C 1
ATOM 1457 O O . LEU A 1 181 ? -2.335 14.780 17.381 1.00 96.31 181 LEU A O 1
ATOM 1461 N N . VAL A 1 182 ? -3.310 12.899 16.606 1.00 96.75 182 VAL A N 1
ATOM 1462 C CA . VAL A 1 182 ? -4.633 13.142 17.207 1.00 96.75 182 VAL A CA 1
ATOM 1463 C C . VAL A 1 182 ? -4.522 13.206 18.731 1.00 96.75 182 VAL A C 1
ATOM 1465 O O . VAL A 1 182 ? -4.882 14.229 19.314 1.00 96.75 182 VAL A O 1
ATOM 1468 N N . ASP A 1 183 ? -3.928 12.190 19.363 1.00 96.50 183 ASP A N 1
ATOM 1469 C CA . ASP A 1 183 ? -3.741 12.170 20.820 1.00 96.50 183 ASP A CA 1
ATOM 1470 C C . ASP A 1 183 ? -2.880 13.344 21.305 1.00 96.50 183 ASP A C 1
ATOM 1472 O O . ASP A 1 183 ? -3.159 13.962 22.335 1.00 96.50 183 ASP A O 1
ATOM 1476 N N . PHE A 1 184 ? -1.828 13.690 20.563 1.00 95.44 184 PHE A N 1
ATOM 1477 C CA . PHE A 1 184 ? -0.959 14.807 20.912 1.00 95.44 184 PHE A CA 1
ATOM 1478 C C . PHE A 1 184 ? -1.693 16.146 20.849 1.00 95.44 184 PHE A C 1
ATOM 1480 O O . PHE A 1 184 ? -1.559 16.951 21.774 1.00 95.44 184 PHE A O 1
ATOM 1487 N N . ARG A 1 185 ? -2.477 16.380 19.788 1.00 93.81 185 ARG A N 1
ATOM 1488 C CA . ARG A 1 185 ? -3.275 17.601 19.610 1.00 93.81 185 ARG A CA 1
ATOM 1489 C C . ARG A 1 185 ? -4.268 17.786 20.748 1.00 93.81 185 ARG A C 1
ATOM 1491 O O . ARG A 1 185 ? -4.385 18.895 21.265 1.00 93.81 185 ARG A O 1
ATOM 1498 N N . ASP A 1 186 ? -4.952 16.717 21.131 1.00 94.25 186 ASP A N 1
ATOM 1499 C CA . ASP A 1 186 ? -6.002 16.759 22.145 1.00 94.25 186 ASP A CA 1
ATOM 1500 C C . ASP A 1 186 ? -5.444 16.986 23.552 1.00 94.25 186 ASP A C 1
ATOM 1502 O O . ASP A 1 186 ? -6.034 17.721 24.343 1.00 94.25 186 ASP A O 1
ATOM 1506 N N . ASN A 1 187 ? -4.264 16.433 23.840 1.00 93.56 187 ASN A N 1
ATOM 1507 C CA . ASN A 1 187 ? -3.581 16.632 25.119 1.00 93.56 187 ASN A CA 1
ATOM 1508 C C . ASN A 1 187 ? -2.788 17.949 25.196 1.00 93.56 187 ASN A C 1
ATOM 1510 O O . ASN A 1 187 ? -2.461 18.403 26.292 1.00 93.56 187 ASN A O 1
ATOM 1514 N N . ASN A 1 188 ? -2.459 18.571 24.059 1.00 90.62 188 ASN A N 1
ATOM 1515 C CA . ASN A 1 188 ? -1.635 19.782 23.992 1.00 90.62 188 ASN A CA 1
ATOM 1516 C C . ASN A 1 188 ? -2.266 20.861 23.089 1.00 90.62 188 ASN A C 1
ATOM 1518 O O . ASN A 1 188 ? -1.660 21.261 22.082 1.00 90.62 188 ASN A O 1
ATOM 1522 N N . PRO A 1 189 ? -3.469 21.367 23.429 1.00 80.25 189 PRO A N 1
ATOM 1523 C CA . PRO A 1 189 ? -4.128 22.392 22.632 1.00 80.25 189 PRO A CA 1
ATOM 1524 C C . PRO A 1 189 ? -3.240 23.645 22.543 1.00 80.25 189 PRO A C 1
ATOM 1526 O O . PRO A 1 189 ? -2.923 24.272 23.550 1.00 80.25 189 PRO A O 1
ATOM 1529 N N . GLY A 1 190 ? -2.817 23.995 21.323 1.00 80.94 190 GLY A N 1
ATOM 1530 C CA . GLY A 1 190 ? -1.978 25.167 21.034 1.00 80.94 190 GLY A CA 1
ATOM 1531 C C . GLY A 1 190 ? -0.513 24.879 20.681 1.00 80.94 190 GLY A C 1
ATOM 1532 O O . GLY A 1 190 ? 0.167 25.794 20.228 1.00 80.94 190 GLY A O 1
ATOM 1533 N N . LYS A 1 191 ? -0.024 23.637 20.831 1.00 85.38 191 LYS A N 1
ATOM 1534 C CA . LYS A 1 191 ? 1.327 23.259 20.362 1.00 85.38 191 LYS A CA 1
ATOM 1535 C C . LYS A 1 191 ? 1.378 22.915 18.875 1.00 85.38 191 LYS A C 1
ATOM 1537 O O . LYS A 1 191 ? 2.394 23.126 18.222 1.00 85.38 191 LYS A O 1
ATOM 1542 N N . VAL A 1 192 ? 0.291 22.372 18.337 1.00 84.81 192 VAL A N 1
ATOM 1543 C CA . VAL A 1 192 ? 0.154 22.114 16.897 1.00 84.81 192 VAL A CA 1
ATOM 1544 C C . VAL A 1 192 ? -0.043 23.458 16.171 1.00 84.81 192 VAL A C 1
ATOM 1546 O O . VAL A 1 192 ? -0.694 24.339 16.743 1.00 84.81 192 VAL A O 1
ATOM 1549 N N . PRO A 1 193 ? 0.480 23.647 14.939 1.00 81.81 193 PRO A N 1
ATOM 1550 C CA . PRO A 1 193 ? 0.344 24.908 14.210 1.00 81.81 193 PRO A CA 1
ATOM 1551 C C . PRO A 1 193 ? -1.097 25.444 14.180 1.00 81.81 193 PRO A C 1
ATOM 1553 O O . PRO A 1 193 ? -2.063 24.688 14.028 1.00 81.81 193 PRO A O 1
ATOM 1556 N N . GLN A 1 194 ? -1.257 26.761 14.335 1.00 76.12 194 GLN A N 1
ATOM 1557 C CA . GLN A 1 194 ? -2.571 27.394 14.469 1.00 76.12 194 GLN A CA 1
ATOM 1558 C C . GLN A 1 194 ? -3.451 27.135 13.232 1.00 76.12 194 GLN A C 1
ATOM 1560 O O . GLN A 1 194 ? -3.006 27.283 12.098 1.00 76.12 194 GLN A O 1
ATOM 1565 N N . GLY A 1 195 ? -4.716 26.757 13.451 1.00 78.81 195 GLY A N 1
ATOM 1566 C CA . GLY A 1 195 ? -5.664 26.439 12.372 1.00 78.81 195 GLY A CA 1
ATOM 1567 C C . GLY A 1 195 ? -5.574 25.005 11.836 1.00 78.81 195 GLY A C 1
ATOM 1568 O O . GLY A 1 195 ? -6.303 24.660 10.908 1.00 78.81 195 GLY A O 1
ATOM 1569 N N . THR A 1 196 ? -4.724 24.157 12.422 1.00 85.25 196 THR A N 1
ATOM 1570 C CA . THR A 1 196 ? -4.595 22.752 12.019 1.00 85.25 196 THR A CA 1
ATOM 1571 C C . THR A 1 196 ? -5.671 21.893 12.697 1.00 85.25 196 THR A C 1
ATOM 1573 O O . THR A 1 196 ? -5.624 21.605 13.899 1.00 85.25 196 THR A O 1
ATOM 1576 N N . ASP A 1 197 ? -6.677 21.496 11.921 1.00 92.62 197 ASP A N 1
ATOM 1577 C CA . ASP A 1 197 ? -7.627 20.446 12.290 1.00 92.62 197 ASP A CA 1
ATOM 1578 C C . ASP A 1 197 ? -7.083 19.050 11.930 1.00 92.62 197 ASP A C 1
ATOM 1580 O O . ASP A 1 197 ? -6.043 18.917 11.278 1.00 92.62 197 ASP A O 1
ATOM 1584 N N . TYR A 1 198 ? -7.780 17.986 12.339 1.00 95.56 198 TYR A N 1
ATOM 1585 C CA . TYR A 1 198 ? -7.351 16.616 12.033 1.00 95.56 198 TYR A CA 1
ATOM 1586 C C . TYR A 1 198 ? -7.243 16.363 10.521 1.00 95.56 198 TYR A C 1
ATOM 1588 O O . TYR A 1 198 ? -6.355 15.647 10.062 1.00 95.56 198 TYR A O 1
ATOM 1596 N N . SER A 1 199 ? -8.095 16.999 9.714 1.00 94.75 199 SER A N 1
ATOM 1597 C CA . SER A 1 199 ? -8.064 16.837 8.260 1.00 94.75 199 SER A CA 1
ATOM 1598 C C . SER A 1 199 ? -6.805 17.440 7.654 1.00 94.75 199 SER A C 1
ATOM 1600 O O . SER A 1 199 ? -6.216 16.865 6.736 1.00 94.75 199 SER A O 1
ATOM 1602 N N . ARG A 1 200 ? -6.366 18.585 8.177 1.00 94.12 200 ARG A N 1
ATOM 1603 C CA . ARG A 1 200 ? -5.104 19.213 7.813 1.00 94.12 200 ARG A CA 1
ATOM 1604 C C . ARG A 1 200 ? -3.914 18.393 8.295 1.00 94.12 200 ARG A C 1
ATOM 1606 O O . ARG A 1 200 ? -3.010 18.183 7.496 1.00 94.12 200 ARG A O 1
ATOM 1613 N N . MET A 1 201 ? -3.953 17.853 9.514 1.00 94.75 201 MET A N 1
ATOM 1614 C CA . MET A 1 201 ? -2.894 16.969 10.027 1.00 94.75 201 MET A CA 1
ATOM 1615 C C . MET A 1 201 ? -2.697 15.756 9.127 1.00 94.75 201 MET A C 1
ATOM 1617 O O . MET A 1 201 ? -1.574 15.450 8.745 1.00 94.75 201 MET A O 1
ATOM 1621 N N . TYR A 1 202 ? -3.788 15.105 8.717 1.00 95.25 202 TYR A N 1
ATOM 1622 C CA . TYR A 1 202 ? -3.704 13.992 7.778 1.00 95.25 202 TYR A CA 1
ATOM 1623 C C . TYR A 1 202 ? -3.079 14.416 6.439 1.00 95.25 202 TYR A C 1
ATOM 1625 O O . TYR A 1 202 ? -2.206 13.729 5.914 1.00 95.25 202 TYR A O 1
ATOM 1633 N N . LYS A 1 203 ? -3.481 15.572 5.888 1.00 93.94 203 LYS A N 1
ATOM 1634 C CA . LYS A 1 203 ? -2.887 16.111 4.649 1.00 93.94 203 LYS A CA 1
ATOM 1635 C C . LYS A 1 203 ? -1.390 16.379 4.795 1.00 93.94 203 LYS A C 1
ATOM 1637 O O . LYS A 1 203 ? -0.641 16.090 3.866 1.00 93.94 203 LYS A O 1
ATOM 1642 N N . ASP A 1 204 ? -0.966 16.918 5.933 1.00 94.75 204 ASP A N 1
ATOM 1643 C CA . ASP A 1 204 ? 0.438 17.209 6.218 1.00 94.75 204 ASP A CA 1
ATOM 1644 C C . ASP A 1 204 ? 1.255 15.911 6.358 1.00 94.75 204 ASP A C 1
ATOM 1646 O O . ASP A 1 204 ? 2.323 15.804 5.754 1.00 94.75 204 ASP A O 1
ATOM 1650 N N . VAL A 1 205 ? 0.729 14.891 7.056 1.00 94.56 205 VAL A N 1
ATOM 1651 C CA . VAL A 1 205 ? 1.340 13.547 7.117 1.00 94.56 205 VAL A CA 1
ATOM 1652 C C . VAL A 1 205 ? 1.477 12.969 5.715 1.00 94.56 205 VAL A C 1
ATOM 1654 O O . VAL A 1 205 ? 2.568 12.558 5.326 1.00 94.56 205 VAL A O 1
ATOM 1657 N N . ARG A 1 206 ? 0.401 12.983 4.923 1.00 91.69 206 ARG A N 1
ATOM 1658 C CA . ARG A 1 206 ? 0.411 12.444 3.562 1.00 91.69 206 ARG A CA 1
ATOM 1659 C C . ARG A 1 206 ? 1.431 13.155 2.672 1.00 91.69 206 ARG A C 1
ATOM 1661 O O . ARG A 1 206 ? 2.171 12.503 1.940 1.00 91.69 206 ARG A O 1
ATOM 1668 N N . ALA A 1 207 ? 1.510 14.482 2.766 1.00 91.31 207 ALA A N 1
ATOM 1669 C CA . ALA A 1 207 ? 2.495 15.277 2.039 1.00 91.31 207 ALA A CA 1
ATOM 1670 C C . ALA A 1 207 ? 3.936 14.957 2.474 1.00 91.31 207 ALA A C 1
ATOM 1672 O O . ALA A 1 207 ? 4.827 14.880 1.627 1.00 91.31 207 ALA A O 1
ATOM 1673 N N . ALA A 1 208 ? 4.168 14.742 3.771 1.00 92.31 208 ALA A N 1
ATOM 1674 C CA . ALA A 1 208 ? 5.468 14.353 4.308 1.00 92.31 208 ALA A CA 1
ATOM 1675 C C . ALA A 1 208 ? 5.887 12.943 3.853 1.00 92.31 208 ALA A C 1
ATOM 1677 O O . ALA A 1 208 ? 7.026 12.769 3.417 1.00 92.31 208 ALA A O 1
ATOM 1678 N N . VAL A 1 209 ? 4.966 11.973 3.864 1.00 88.94 209 VAL A N 1
ATOM 1679 C CA . VAL A 1 209 ? 5.188 10.621 3.319 1.00 88.94 209 VAL A CA 1
ATOM 1680 C C . VAL A 1 209 ? 5.545 10.707 1.835 1.00 88.94 209 VAL A C 1
ATOM 1682 O O . VAL A 1 209 ? 6.595 10.215 1.419 1.00 88.94 209 VAL A O 1
ATOM 1685 N N . ASP A 1 210 ? 4.728 11.396 1.031 1.00 84.94 210 ASP A N 1
ATOM 1686 C CA . ASP A 1 210 ? 4.980 11.567 -0.403 1.00 84.94 210 ASP A CA 1
ATOM 1687 C C . ASP A 1 210 ? 6.346 12.231 -0.666 1.00 84.94 210 ASP A C 1
ATOM 1689 O O . ASP A 1 210 ? 7.053 11.851 -1.604 1.00 84.94 210 ASP A O 1
ATOM 1693 N N . LEU A 1 211 ? 6.751 13.195 0.169 1.00 85.81 211 LEU A N 1
ATOM 1694 C CA . LEU A 1 211 ? 8.061 13.836 0.074 1.00 85.81 211 LEU A CA 1
ATOM 1695 C C . LEU A 1 211 ? 9.200 12.858 0.383 1.00 85.81 211 LEU A C 1
ATOM 1697 O O . LEU A 1 211 ? 10.167 12.834 -0.371 1.00 85.81 211 LEU A O 1
ATOM 1701 N N . CYS A 1 212 ? 9.077 12.012 1.409 1.00 83.69 212 CYS A N 1
ATOM 1702 C CA . CYS A 1 212 ? 10.071 10.980 1.732 1.00 83.69 212 CYS A CA 1
ATOM 1703 C C . CYS A 1 212 ? 10.287 9.964 0.599 1.00 83.69 212 CYS A C 1
ATOM 1705 O O . CYS A 1 212 ? 11.397 9.453 0.423 1.00 83.69 212 CYS A O 1
ATOM 1707 N N . HIS A 1 213 ? 9.245 9.679 -0.186 1.00 78.25 213 HIS A N 1
ATOM 1708 C CA . HIS A 1 213 ? 9.355 8.829 -1.373 1.00 78.25 213 HIS A CA 1
ATOM 1709 C C . HIS A 1 213 ? 10.007 9.549 -2.571 1.00 78.25 213 HIS A C 1
ATOM 1711 O O . HIS A 1 213 ? 10.648 8.898 -3.402 1.00 78.25 213 HIS A O 1
ATOM 1717 N N . ARG A 1 214 ? 9.871 10.880 -2.673 1.00 78.31 214 ARG A N 1
ATOM 1718 C CA . ARG A 1 214 ? 10.366 11.686 -3.808 1.00 78.31 214 ARG A CA 1
ATOM 1719 C C . ARG A 1 214 ? 11.763 12.268 -3.604 1.00 78.31 214 ARG A C 1
ATOM 1721 O O . ARG A 1 214 ? 12.516 12.340 -4.567 1.00 78.31 214 ARG A O 1
ATOM 1728 N N . ASP A 1 215 ? 12.111 12.672 -2.384 1.00 80.88 215 ASP A N 1
ATOM 1729 C CA . ASP A 1 215 ? 13.386 13.331 -2.057 1.00 80.88 215 ASP A CA 1
ATOM 1730 C C . ASP A 1 215 ? 14.576 12.356 -1.984 1.00 80.88 215 ASP A C 1
ATOM 1732 O O . ASP A 1 215 ? 15.721 12.762 -1.794 1.00 80.88 215 ASP A O 1
ATOM 1736 N N . GLY A 1 216 ? 14.306 11.059 -2.152 1.00 76.94 216 GLY A N 1
ATOM 1737 C CA . GLY A 1 216 ? 15.312 10.008 -2.166 1.00 76.94 216 GLY A CA 1
ATOM 1738 C C . GLY A 1 216 ? 15.768 9.552 -0.781 1.00 76.94 216 GLY A C 1
ATOM 1739 O O . GLY A 1 216 ? 16.596 8.646 -0.724 1.00 76.94 216 GLY A O 1
ATOM 1740 N N . THR A 1 217 ? 15.221 10.087 0.320 1.00 78.88 217 THR A N 1
ATOM 1741 C CA . THR A 1 217 ? 15.593 9.688 1.693 1.00 78.88 217 THR A CA 1
ATOM 1742 C C . THR A 1 217 ? 15.483 8.173 1.875 1.00 78.88 217 THR A C 1
ATOM 1744 O O . THR A 1 217 ? 16.440 7.521 2.298 1.00 78.88 217 THR A O 1
ATOM 1747 N N . LEU A 1 218 ? 14.339 7.593 1.492 1.00 82.75 218 LEU A N 1
ATOM 1748 C CA . LEU A 1 218 ? 14.116 6.147 1.571 1.00 82.75 218 LEU A CA 1
ATOM 1749 C C . LEU A 1 218 ? 15.026 5.383 0.608 1.00 82.75 218 LEU A C 1
ATOM 1751 O O . LEU A 1 218 ? 15.709 4.433 0.996 1.00 82.75 218 LEU A O 1
ATOM 1755 N N . LYS A 1 219 ? 15.081 5.845 -0.643 1.00 81.94 219 LYS A N 1
ATOM 1756 C CA . LYS A 1 219 ? 15.833 5.198 -1.720 1.00 81.94 219 LYS A CA 1
ATOM 1757 C C . LYS A 1 219 ? 17.316 5.072 -1.390 1.00 81.94 219 LYS A C 1
ATOM 1759 O O . LYS A 1 219 ? 17.884 4.001 -1.557 1.00 81.94 219 LYS A O 1
ATOM 1764 N N . GLN A 1 220 ? 17.933 6.139 -0.883 1.00 86.62 220 GLN A N 1
ATOM 1765 C CA . GLN A 1 220 ? 19.357 6.176 -0.548 1.00 86.62 220 GLN A CA 1
ATOM 1766 C C . GLN A 1 220 ? 19.711 5.209 0.585 1.00 86.62 220 GLN A C 1
ATOM 1768 O O . GLN A 1 220 ? 20.763 4.573 0.543 1.00 86.62 220 GLN A O 1
ATOM 1773 N N . MET A 1 221 ? 18.852 5.085 1.599 1.00 89.19 221 MET A N 1
ATOM 1774 C CA . MET A 1 221 ? 19.093 4.166 2.714 1.00 89.19 221 MET A CA 1
ATOM 1775 C C . MET A 1 221 ? 18.936 2.710 2.285 1.00 89.19 221 MET A C 1
ATOM 1777 O O . MET A 1 221 ? 19.797 1.888 2.601 1.00 89.19 221 MET A O 1
ATOM 1781 N N . VAL A 1 222 ? 17.897 2.406 1.500 1.00 88.50 222 VAL A N 1
ATOM 1782 C CA . VAL A 1 222 ? 17.707 1.067 0.929 1.00 88.50 222 VAL A CA 1
ATOM 1783 C C . VAL A 1 222 ? 18.861 0.711 -0.002 1.00 88.50 222 VAL A C 1
ATOM 1785 O O . VAL A 1 222 ? 19.406 -0.375 0.120 1.00 88.50 222 VAL A O 1
ATOM 1788 N N . ALA A 1 223 ? 19.308 1.634 -0.856 1.00 87.31 223 ALA A N 1
ATOM 1789 C CA . ALA A 1 223 ? 20.432 1.415 -1.765 1.00 87.31 223 ALA A CA 1
ATOM 1790 C C . ALA A 1 223 ? 21.737 1.048 -1.047 1.00 87.31 223 ALA A C 1
ATOM 1792 O O . ALA A 1 223 ? 22.488 0.204 -1.528 1.00 87.31 223 ALA A O 1
ATOM 1793 N N . LYS A 1 224 ? 22.002 1.655 0.117 1.00 90.12 224 LYS A N 1
ATOM 1794 C CA . LYS A 1 224 ? 23.204 1.368 0.914 1.00 90.12 224 LYS A CA 1
ATOM 1795 C C . LYS A 1 224 ? 23.201 -0.039 1.506 1.00 90.12 224 LYS A C 1
ATOM 1797 O O . LYS A 1 224 ? 24.268 -0.621 1.673 1.00 90.12 224 LYS A O 1
ATOM 1802 N N . ASN A 1 225 ? 22.034 -0.566 1.880 1.00 89.62 225 ASN A N 1
ATOM 1803 C CA . ASN A 1 225 ? 21.922 -1.903 2.461 1.00 89.62 225 ASN A CA 1
ATOM 1804 C C . ASN A 1 225 ? 20.542 -2.530 2.185 1.00 89.62 225 ASN A C 1
ATOM 1806 O O . ASN A 1 225 ? 19.709 -2.589 3.095 1.00 89.62 225 ASN A O 1
ATOM 1810 N N . PRO A 1 226 ? 20.286 -3.036 0.963 1.00 91.75 226 PRO A N 1
ATOM 1811 C CA . PRO A 1 226 ? 18.966 -3.553 0.595 1.00 91.75 226 PRO A CA 1
ATOM 1812 C C . PRO A 1 226 ? 18.514 -4.716 1.484 1.00 91.75 226 PRO A C 1
ATOM 1814 O O . PRO A 1 226 ? 17.363 -4.761 1.907 1.00 91.75 226 PRO A O 1
ATOM 1817 N N . LYS A 1 227 ? 19.443 -5.603 1.871 1.00 92.44 227 LYS A N 1
ATOM 1818 C CA . LYS A 1 227 ? 19.187 -6.774 2.727 1.00 92.44 227 LYS A CA 1
ATOM 1819 C C . LYS A 1 227 ? 18.621 -6.419 4.103 1.00 92.44 227 LYS A C 1
ATOM 1821 O O . LYS A 1 227 ? 17.911 -7.226 4.711 1.00 92.44 227 LYS A O 1
ATOM 1826 N N . ARG A 1 228 ? 18.934 -5.225 4.618 1.00 93.94 228 ARG A N 1
ATOM 1827 C CA . ARG A 1 228 ? 18.349 -4.732 5.870 1.00 93.94 228 ARG A CA 1
ATOM 1828 C C . ARG A 1 228 ? 16.843 -4.522 5.740 1.00 93.94 228 ARG A C 1
ATOM 1830 O O . ARG A 1 228 ? 16.152 -4.781 6.713 1.00 93.94 228 ARG A O 1
ATOM 1837 N N . TYR A 1 229 ? 16.368 -4.100 4.570 1.00 93.62 229 TYR A N 1
ATOM 1838 C CA . TYR A 1 229 ? 15.001 -3.622 4.355 1.00 93.62 229 TYR A CA 1
ATOM 1839 C C . TYR A 1 229 ? 14.122 -4.571 3.541 1.00 93.62 229 TYR A C 1
ATOM 1841 O O . TYR A 1 229 ? 12.905 -4.504 3.660 1.00 93.62 229 TYR A O 1
ATOM 1849 N N . ILE A 1 230 ? 14.714 -5.432 2.715 1.00 94.81 230 ILE A N 1
ATOM 1850 C CA . ILE A 1 230 ? 14.008 -6.309 1.776 1.00 94.81 230 ILE A CA 1
ATOM 1851 C C . ILE A 1 230 ? 14.301 -7.768 2.140 1.00 94.81 230 ILE A C 1
ATOM 1853 O O . ILE A 1 230 ? 15.436 -8.130 2.468 1.00 94.81 230 ILE A O 1
ATOM 1857 N N . ASN A 1 231 ? 13.270 -8.608 2.113 1.00 93.62 231 ASN A N 1
ATOM 1858 C CA . ASN A 1 231 ? 13.392 -10.050 2.272 1.00 93.62 231 ASN A CA 1
ATOM 1859 C C . ASN A 1 231 ? 14.040 -10.668 1.029 1.00 93.62 231 ASN A C 1
ATOM 1861 O O . ASN A 1 231 ? 13.682 -10.348 -0.102 1.00 93.62 231 ASN A O 1
ATOM 1865 N N . GLU A 1 232 ? 15.003 -11.563 1.244 1.00 91.25 232 GLU A N 1
ATOM 1866 C CA . GLU A 1 232 ? 15.569 -12.361 0.157 1.00 91.25 232 GLU A CA 1
ATOM 1867 C C . GLU A 1 232 ? 14.596 -13.491 -0.193 1.00 91.25 232 GLU A C 1
ATOM 1869 O O . GLU A 1 232 ? 14.216 -14.266 0.683 1.00 91.25 232 GLU A O 1
ATOM 1874 N N . ASP A 1 233 ? 14.249 -13.619 -1.474 1.00 91.06 233 ASP A N 1
ATOM 1875 C CA . ASP A 1 233 ? 13.495 -14.761 -1.987 1.00 91.06 233 ASP A CA 1
ATOM 1876 C C . ASP A 1 233 ? 14.147 -15.308 -3.260 1.00 91.06 233 ASP A C 1
ATOM 1878 O O . ASP A 1 233 ? 14.064 -14.749 -4.354 1.00 91.06 233 ASP A O 1
ATOM 1882 N N . THR A 1 234 ? 14.787 -16.465 -3.108 1.00 91.00 234 THR A N 1
ATOM 1883 C CA . THR A 1 234 ? 15.461 -17.186 -4.191 1.00 91.00 234 THR A CA 1
ATOM 1884 C C . THR A 1 234 ? 14.501 -17.771 -5.232 1.00 91.00 234 THR A C 1
ATOM 1886 O O . THR A 1 234 ? 14.949 -18.269 -6.263 1.00 91.00 234 THR A O 1
ATOM 1889 N N . SER A 1 235 ? 13.192 -17.738 -4.975 1.00 91.81 235 SER A N 1
ATOM 1890 C CA . SER A 1 235 ? 12.147 -18.334 -5.815 1.00 91.81 235 SER A CA 1
ATOM 1891 C C . SER A 1 235 ? 11.663 -17.394 -6.924 1.00 91.81 235 SER A C 1
ATOM 1893 O O . SER A 1 235 ? 11.090 -17.865 -7.910 1.00 91.81 235 SER A O 1
ATOM 1895 N N . ILE A 1 236 ? 11.937 -16.087 -6.813 1.00 94.12 236 ILE A N 1
ATOM 1896 C CA . ILE A 1 236 ? 11.495 -15.062 -7.775 1.00 94.12 236 ILE A CA 1
ATOM 1897 C C . ILE A 1 236 ? 12.053 -15.339 -9.174 1.00 94.12 236 ILE A C 1
ATOM 1899 O O . ILE A 1 236 ? 11.298 -15.427 -10.144 1.00 94.12 236 ILE A O 1
ATOM 1903 N N . VAL A 1 237 ? 13.371 -15.522 -9.294 1.00 94.06 237 VAL A N 1
ATOM 1904 C CA . VAL A 1 237 ? 14.019 -15.770 -10.591 1.00 94.06 237 VAL A CA 1
ATOM 1905 C C . VAL A 1 237 ? 13.532 -17.079 -11.237 1.00 94.06 237 VAL A C 1
ATOM 1907 O O . VAL A 1 237 ? 13.152 -17.043 -12.411 1.00 94.06 237 VAL A O 1
ATOM 1910 N N . PRO A 1 238 ? 13.479 -18.228 -10.527 1.00 94.81 238 PRO A N 1
ATOM 1911 C CA . PRO A 1 238 ? 12.845 -19.443 -11.039 1.00 94.81 238 PRO A CA 1
ATOM 1912 C C . PRO A 1 238 ? 11.404 -19.234 -11.520 1.00 94.81 238 PRO A C 1
ATOM 1914 O O . PRO A 1 238 ? 11.052 -19.710 -12.599 1.00 94.81 238 PRO A O 1
ATOM 1917 N N . MET A 1 239 ? 10.586 -18.492 -10.767 1.00 95.38 239 MET A N 1
ATOM 1918 C CA . MET A 1 239 ? 9.197 -18.196 -11.128 1.00 95.38 239 MET A CA 1
ATOM 1919 C C . MET A 1 239 ? 9.107 -17.387 -12.431 1.00 95.38 239 MET A C 1
ATOM 1921 O O . MET A 1 239 ? 8.371 -17.775 -13.342 1.00 95.38 239 MET A O 1
ATOM 1925 N N . LEU A 1 240 ? 9.904 -16.324 -12.575 1.00 95.75 240 LEU A N 1
ATOM 1926 C CA . LEU A 1 240 ? 9.931 -15.509 -13.795 1.00 95.75 240 LEU A CA 1
ATOM 1927 C C . LEU A 1 240 ? 10.404 -16.324 -15.007 1.00 95.75 240 LEU A C 1
ATOM 1929 O O . LEU A 1 240 ? 9.788 -16.266 -16.075 1.00 95.75 240 LEU A O 1
ATOM 1933 N N . LYS A 1 241 ? 11.450 -17.146 -14.840 1.00 94.56 241 LYS A N 1
ATOM 1934 C CA . LYS A 1 241 ? 11.928 -18.066 -15.885 1.00 94.56 241 LYS A CA 1
ATOM 1935 C C . LYS A 1 241 ? 10.846 -19.061 -16.299 1.00 94.56 241 LYS A C 1
ATOM 1937 O O . LYS A 1 241 ? 10.642 -19.263 -17.493 1.00 94.56 241 LYS A O 1
ATOM 1942 N N . MET A 1 242 ? 10.123 -19.638 -15.339 1.00 95.06 242 MET A N 1
ATOM 1943 C CA . MET A 1 242 ? 9.018 -20.563 -15.602 1.00 95.06 242 MET A CA 1
ATOM 1944 C C . MET A 1 242 ? 7.894 -19.889 -16.402 1.00 95.06 242 MET A C 1
ATOM 1946 O O . MET A 1 242 ? 7.407 -20.461 -17.380 1.00 95.06 242 MET A O 1
ATOM 1950 N N . LEU A 1 243 ? 7.498 -18.666 -16.033 1.00 95.25 243 LEU A N 1
ATOM 1951 C CA . LEU A 1 243 ? 6.482 -17.912 -16.773 1.00 95.25 243 LEU A CA 1
ATOM 1952 C C . LEU A 1 243 ? 6.918 -17.643 -18.214 1.00 95.25 243 LEU A C 1
ATOM 1954 O O . LEU A 1 243 ? 6.150 -17.917 -19.137 1.00 95.25 243 LEU A O 1
ATOM 1958 N N . ARG A 1 244 ? 8.161 -17.210 -18.435 1.00 92.75 244 ARG A N 1
ATOM 1959 C CA . ARG A 1 244 ? 8.676 -16.983 -19.793 1.00 92.75 244 ARG A CA 1
ATOM 1960 C C . ARG A 1 244 ? 8.788 -18.271 -20.605 1.00 92.75 244 ARG A C 1
ATOM 1962 O O . ARG A 1 244 ? 8.350 -18.307 -21.752 1.00 92.75 244 ARG A O 1
ATOM 1969 N N . ALA A 1 245 ? 9.307 -19.347 -20.010 1.00 93.94 245 ALA A N 1
ATOM 1970 C CA . ALA A 1 245 ? 9.423 -20.657 -20.657 1.00 93.94 245 ALA A CA 1
ATOM 1971 C C . ALA A 1 245 ? 8.057 -21.224 -21.081 1.00 93.94 245 ALA A C 1
ATOM 1973 O O . ALA A 1 245 ? 7.964 -21.997 -22.029 1.00 93.94 245 ALA A O 1
ATOM 1974 N N . SER A 1 246 ? 6.981 -20.801 -20.415 1.00 93.88 246 SER A N 1
ATOM 1975 C CA . SER A 1 246 ? 5.612 -21.167 -20.777 1.00 93.88 246 SER A CA 1
ATOM 1976 C C . SER A 1 246 ? 5.036 -20.402 -21.981 1.00 93.88 246 SER A C 1
ATOM 1978 O O . SER A 1 246 ? 3.866 -20.588 -22.312 1.00 93.88 246 SER A O 1
ATOM 1980 N N . GLY A 1 247 ? 5.834 -19.539 -22.621 1.00 92.06 247 GLY A N 1
ATOM 1981 C CA . GLY A 1 247 ? 5.435 -18.729 -23.773 1.00 92.06 247 GLY A CA 1
ATOM 1982 C C . GLY A 1 247 ? 4.629 -17.479 -23.418 1.00 92.06 247 GLY A C 1
ATOM 1983 O O . GLY A 1 247 ? 4.072 -16.851 -24.314 1.00 92.06 247 GLY A O 1
ATOM 1984 N N . ARG A 1 248 ? 4.543 -17.119 -22.130 1.00 94.56 248 ARG A N 1
ATOM 1985 C CA . ARG A 1 248 ? 3.833 -15.920 -21.667 1.00 94.56 248 ARG A CA 1
ATOM 1986 C C . ARG A 1 248 ? 4.757 -14.716 -21.669 1.00 94.56 248 ARG A C 1
ATOM 1988 O O . ARG A 1 248 ? 5.915 -14.828 -21.268 1.00 94.56 248 ARG A O 1
ATOM 1995 N N . SER A 1 249 ? 4.212 -13.566 -22.046 1.00 95.06 249 SER A N 1
ATOM 1996 C CA . SER A 1 249 ? 4.895 -12.293 -21.862 1.00 95.06 249 SER A CA 1
ATOM 1997 C C . SER A 1 249 ? 4.906 -11.896 -20.391 1.00 95.06 249 SER A C 1
ATOM 1999 O O . SER A 1 249 ? 3.910 -12.069 -19.685 1.00 95.06 249 SER A O 1
ATOM 2001 N N . THR A 1 250 ? 6.016 -11.340 -19.925 1.00 96.44 250 THR A N 1
ATOM 2002 C CA . THR A 1 250 ? 6.168 -10.851 -18.551 1.00 96.44 250 THR A CA 1
ATOM 2003 C C . THR A 1 250 ? 6.401 -9.350 -18.549 1.00 96.44 250 THR A C 1
ATOM 2005 O O . THR A 1 250 ? 7.137 -8.822 -19.381 1.00 96.44 250 THR A O 1
ATOM 2008 N N . PHE A 1 251 ? 5.779 -8.628 -17.620 1.00 97.25 251 PHE A N 1
ATOM 2009 C CA . PHE A 1 251 ? 5.976 -7.183 -17.520 1.00 97.25 251 PHE A CA 1
ATOM 2010 C C . PHE A 1 251 ? 5.965 -6.679 -16.076 1.00 97.25 251 PHE A C 1
ATOM 2012 O O . PHE A 1 251 ? 5.379 -7.300 -15.190 1.00 97.25 251 PHE A O 1
ATOM 2019 N N . LEU A 1 252 ? 6.619 -5.542 -15.845 1.00 97.81 252 LEU A N 1
ATOM 2020 C CA . LEU A 1 252 ? 6.676 -4.865 -14.548 1.00 97.81 252 LEU A CA 1
ATOM 2021 C C . LEU A 1 252 ? 6.005 -3.494 -14.666 1.00 97.81 252 LEU A C 1
ATOM 2023 O O . LEU A 1 252 ? 6.327 -2.742 -15.583 1.00 97.81 252 LEU A O 1
ATOM 2027 N N . VAL A 1 253 ? 5.093 -3.158 -13.753 1.00 96.00 253 VAL A N 1
ATOM 2028 C CA . VAL A 1 253 ? 4.490 -1.818 -13.647 1.00 96.00 253 VAL A CA 1
ATOM 2029 C C . VAL A 1 253 ? 4.562 -1.362 -12.201 1.00 96.00 253 VAL A C 1
ATOM 2031 O O . VAL A 1 253 ? 3.807 -1.857 -11.366 1.00 96.00 253 VAL A O 1
ATOM 2034 N N . THR A 1 254 ? 5.430 -0.391 -11.925 1.00 94.38 254 THR A N 1
ATOM 2035 C CA . THR A 1 254 ? 5.640 0.159 -10.580 1.00 94.38 254 THR A CA 1
ATOM 2036 C C . THR A 1 254 ? 5.450 1.677 -10.551 1.00 94.38 254 THR A C 1
ATOM 2038 O O . THR A 1 254 ? 5.610 2.375 -11.560 1.00 94.38 254 THR A O 1
ATOM 2041 N N . ASN A 1 255 ? 5.057 2.205 -9.391 1.00 91.56 255 ASN A N 1
ATOM 2042 C CA . ASN A 1 255 ? 5.056 3.646 -9.121 1.00 91.56 255 ASN A CA 1
ATOM 2043 C C . ASN A 1 255 ? 6.466 4.185 -8.831 1.00 91.56 255 ASN A C 1
ATOM 2045 O O . ASN A 1 255 ? 6.693 5.389 -8.952 1.00 91.56 255 ASN A O 1
ATOM 2049 N N . SER A 1 256 ? 7.408 3.304 -8.493 1.00 91.00 256 SER A N 1
ATOM 2050 C CA . SER A 1 256 ? 8.814 3.635 -8.293 1.00 91.00 256 SER A CA 1
ATOM 2051 C C . SER A 1 256 ? 9.473 4.101 -9.593 1.00 91.00 256 SER A C 1
ATOM 2053 O O . SER A 1 256 ? 9.136 3.640 -10.683 1.00 91.00 256 SER A O 1
ATOM 2055 N N . LEU A 1 257 ? 10.410 5.046 -9.485 1.00 91.69 257 LEU A N 1
ATOM 2056 C CA . LEU A 1 257 ? 11.201 5.540 -10.621 1.00 91.69 257 LEU A CA 1
ATOM 2057 C C . LEU A 1 257 ? 12.343 4.564 -10.961 1.00 91.69 257 LEU A C 1
ATOM 2059 O O . LEU A 1 257 ? 12.652 3.658 -10.179 1.00 91.69 257 LEU A O 1
ATOM 2063 N N . TRP A 1 258 ? 12.954 4.744 -12.135 1.00 92.62 258 TRP A N 1
ATOM 2064 C CA . TRP A 1 258 ? 13.988 3.851 -12.675 1.00 92.62 258 TRP A CA 1
ATOM 2065 C C . TRP A 1 258 ? 15.172 3.618 -11.734 1.00 92.62 258 TRP A C 1
ATOM 2067 O O . TRP A 1 258 ? 15.545 2.472 -11.495 1.00 92.62 258 TRP A O 1
ATOM 2077 N N . ASP A 1 259 ? 15.707 4.695 -11.161 1.00 89.69 259 ASP A N 1
ATOM 2078 C CA . ASP A 1 259 ? 16.846 4.688 -10.238 1.00 89.69 259 ASP A CA 1
ATOM 2079 C C . ASP A 1 259 ? 16.672 3.668 -9.103 1.00 89.69 259 ASP A C 1
ATOM 2081 O O . ASP A 1 259 ? 17.537 2.832 -8.848 1.00 89.69 259 ASP A O 1
ATOM 2085 N N . TYR A 1 260 ? 15.510 3.702 -8.459 1.00 90.94 260 TYR A N 1
ATOM 2086 C CA . TYR A 1 260 ? 15.177 2.827 -7.348 1.00 90.94 260 TYR A CA 1
ATOM 2087 C C . TYR A 1 260 ? 14.803 1.423 -7.810 1.00 90.94 260 TYR A C 1
ATOM 2089 O O . TYR A 1 260 ? 15.249 0.438 -7.224 1.00 90.94 260 TYR A O 1
ATOM 2097 N N . THR A 1 261 ? 14.026 1.335 -8.892 1.00 93.88 261 THR A N 1
ATOM 2098 C CA . THR A 1 261 ? 13.592 0.061 -9.478 1.00 93.88 261 THR A CA 1
ATOM 2099 C C . THR A 1 261 ? 14.796 -0.806 -9.824 1.00 93.88 261 THR A C 1
ATOM 2101 O O . THR A 1 261 ? 14.832 -1.983 -9.475 1.00 93.88 261 THR A O 1
ATOM 2104 N N . ASN A 1 262 ? 15.821 -0.220 -10.447 1.00 92.50 262 ASN A N 1
ATOM 2105 C CA . ASN A 1 262 ? 17.021 -0.951 -10.825 1.00 92.50 262 ASN A CA 1
ATOM 2106 C C . ASN A 1 262 ? 17.767 -1.506 -9.598 1.00 92.50 262 ASN A C 1
ATOM 2108 O O . ASN A 1 262 ? 18.219 -2.646 -9.624 1.00 92.50 262 ASN A O 1
ATOM 2112 N N . ILE A 1 263 ? 17.853 -0.743 -8.504 1.00 91.81 263 ILE A N 1
ATOM 2113 C CA . ILE A 1 263 ? 18.510 -1.173 -7.257 1.00 91.81 263 ILE A CA 1
ATOM 2114 C C . ILE A 1 263 ? 17.776 -2.363 -6.632 1.00 91.81 263 ILE A C 1
ATOM 2116 O O . ILE A 1 263 ? 18.395 -3.378 -6.308 1.00 91.81 263 ILE A O 1
ATOM 2120 N N . VAL A 1 264 ? 16.455 -2.249 -6.483 1.00 94.19 264 VAL A N 1
ATOM 2121 C CA . VAL A 1 264 ? 15.621 -3.296 -5.880 1.00 94.19 264 VAL A CA 1
ATOM 2122 C C . VAL A 1 264 ? 15.658 -4.563 -6.729 1.00 94.19 264 VAL A C 1
ATOM 2124 O O . VAL A 1 264 ? 15.900 -5.650 -6.208 1.00 94.19 264 VAL A O 1
ATOM 2127 N N . MET A 1 265 ? 15.492 -4.440 -8.046 1.00 94.75 265 MET A N 1
ATOM 2128 C CA . MET A 1 265 ? 15.477 -5.598 -8.938 1.00 94.75 265 MET A CA 1
ATOM 2129 C C . MET A 1 265 ? 16.836 -6.289 -9.040 1.00 94.75 265 MET A C 1
ATOM 2131 O O . MET A 1 265 ? 16.875 -7.518 -9.099 1.00 94.75 265 MET A O 1
ATOM 2135 N N . ASN A 1 266 ? 17.944 -5.542 -8.979 1.00 92.12 266 ASN A N 1
ATOM 2136 C CA . ASN A 1 266 ? 19.270 -6.143 -8.845 1.00 92.12 266 ASN A CA 1
ATOM 2137 C C . ASN A 1 266 ? 19.384 -6.948 -7.552 1.00 92.12 266 ASN A C 1
ATOM 2139 O O . ASN A 1 266 ? 19.835 -8.084 -7.597 1.00 92.12 266 ASN A O 1
ATOM 2143 N N . PHE A 1 267 ? 18.919 -6.426 -6.416 1.00 92.62 267 PHE A N 1
ATOM 2144 C CA . PHE A 1 267 ? 18.929 -7.191 -5.168 1.00 92.62 267 PHE A CA 1
ATOM 2145 C C . PHE A 1 267 ? 18.098 -8.483 -5.258 1.00 92.62 267 PHE A C 1
ATOM 2147 O O . PHE A 1 267 ? 18.562 -9.536 -4.825 1.00 92.62 267 PHE A O 1
ATOM 2154 N N . LEU A 1 268 ? 16.902 -8.423 -5.853 1.00 93.31 268 LEU A N 1
ATOM 2155 C CA . LEU A 1 268 ? 16.013 -9.586 -5.982 1.00 93.31 268 LEU A CA 1
ATOM 2156 C C . LEU A 1 268 ? 16.517 -10.635 -6.984 1.00 93.31 268 LEU A C 1
ATOM 2158 O O . LEU A 1 268 ? 16.247 -11.823 -6.820 1.00 93.31 268 LEU A O 1
ATOM 2162 N N . CYS A 1 269 ? 17.207 -10.203 -8.043 1.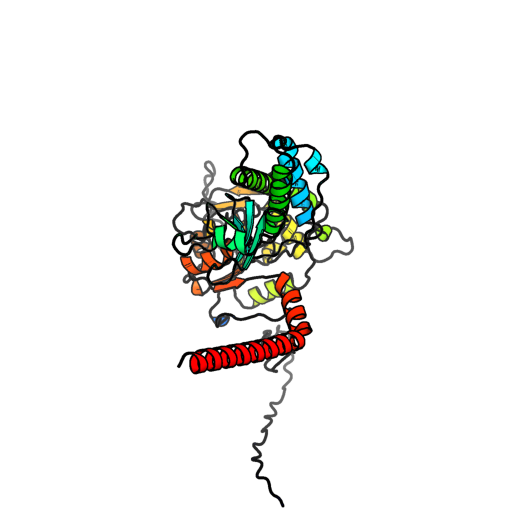00 90.31 269 CYS A N 1
ATOM 2163 C CA . CYS A 1 269 ? 17.603 -11.072 -9.153 1.00 90.31 269 CYS A CA 1
ATOM 2164 C C . CYS A 1 269 ? 19.094 -11.432 -9.174 1.00 90.31 269 CYS A C 1
ATOM 2166 O O . CYS A 1 269 ? 19.487 -12.288 -9.974 1.00 90.31 269 CYS A O 1
ATOM 2168 N N . ALA A 1 270 ? 19.928 -10.792 -8.349 1.00 80.56 270 ALA A N 1
ATOM 2169 C CA . ALA A 1 270 ? 21.365 -11.028 -8.338 1.00 80.56 270 ALA A CA 1
ATOM 2170 C C . ALA A 1 270 ? 21.683 -12.493 -8.016 1.00 80.56 270 ALA A C 1
ATOM 2172 O O . ALA A 1 270 ? 21.243 -13.059 -7.013 1.00 80.56 270 ALA A O 1
ATOM 2173 N N . SER A 1 271 ? 22.521 -13.097 -8.860 1.00 59.75 271 SER A N 1
ATOM 2174 C CA . SER A 1 271 ? 23.193 -14.347 -8.516 1.00 59.75 271 SER A CA 1
ATOM 2175 C C . SER A 1 271 ? 24.326 -14.017 -7.553 1.00 59.75 271 SER A C 1
ATOM 2177 O O . SER A 1 271 ? 25.160 -13.167 -7.856 1.00 59.75 271 SER A O 1
ATOM 2179 N N . ARG A 1 272 ? 24.341 -14.658 -6.380 1.00 56.31 272 ARG A N 1
ATOM 2180 C CA . ARG A 1 272 ? 25.372 -14.437 -5.357 1.00 56.31 272 ARG A CA 1
ATOM 2181 C C . ARG A 1 272 ? 26.758 -14.673 -5.968 1.00 56.31 272 ARG A C 1
ATOM 2183 O O . ARG A 1 272 ? 27.110 -15.815 -6.253 1.00 56.31 272 ARG A O 1
ATOM 2190 N N . THR A 1 273 ? 27.536 -13.613 -6.166 1.00 45.16 273 THR A N 1
ATOM 2191 C CA . THR A 1 273 ? 28.977 -13.736 -6.388 1.00 45.16 273 THR A CA 1
ATOM 2192 C C . THR A 1 273 ? 29.646 -14.008 -5.044 1.00 45.16 273 THR A C 1
ATOM 2194 O O . THR A 1 273 ? 29.172 -13.574 -3.991 1.00 45.16 273 THR A O 1
ATOM 2197 N N . SER A 1 274 ? 30.744 -14.758 -5.072 1.00 41.22 274 SER A N 1
ATOM 2198 C CA . SER A 1 274 ? 31.482 -15.209 -3.887 1.00 41.22 274 SER A CA 1
ATOM 2199 C C . SER A 1 274 ? 31.994 -14.071 -2.987 1.00 41.22 274 SER A C 1
ATOM 2201 O O . SER A 1 274 ? 32.304 -14.326 -1.829 1.00 41.22 274 SER A O 1
ATOM 2203 N N . ASP A 1 275 ? 32.012 -12.827 -3.483 1.00 46.00 275 ASP A N 1
ATOM 2204 C CA . ASP A 1 275 ? 32.484 -11.632 -2.767 1.00 46.00 275 ASP A CA 1
ATOM 2205 C C . ASP A 1 275 ? 31.371 -10.817 -2.079 1.00 46.00 275 ASP A C 1
ATOM 2207 O O . ASP A 1 275 ? 31.635 -9.764 -1.502 1.00 46.00 275 ASP A O 1
ATOM 2211 N N . GLY A 1 276 ? 30.108 -11.262 -2.118 1.00 50.16 276 GLY A N 1
ATOM 2212 C CA . GLY A 1 276 ? 29.008 -10.644 -1.357 1.00 50.16 276 GLY A CA 1
ATOM 2213 C C . GLY A 1 276 ? 28.593 -9.228 -1.793 1.00 50.16 276 GLY A C 1
ATOM 2214 O O . GLY A 1 276 ? 27.661 -8.666 -1.216 1.00 50.16 276 GLY A O 1
ATOM 2215 N N . GLY A 1 277 ? 29.240 -8.655 -2.811 1.00 51.12 277 GLY A N 1
ATOM 2216 C CA . GLY A 1 277 ? 28.865 -7.382 -3.422 1.00 51.12 277 GLY A CA 1
ATOM 2217 C C . GLY A 1 277 ? 27.736 -7.546 -4.441 1.00 51.12 277 GLY A C 1
ATOM 2218 O O . GLY A 1 277 ? 27.823 -8.372 -5.349 1.00 51.12 277 GLY A O 1
ATOM 2219 N N . ILE A 1 278 ? 26.683 -6.733 -4.322 1.00 56.03 278 ILE A N 1
ATOM 2220 C CA . ILE A 1 278 ? 25.648 -6.614 -5.357 1.00 56.03 278 ILE A CA 1
ATOM 2221 C C . ILE A 1 278 ? 26.245 -5.768 -6.481 1.00 56.03 278 ILE A C 1
ATOM 2223 O O . ILE A 1 278 ? 26.448 -4.565 -6.316 1.00 56.03 278 ILE A O 1
ATOM 2227 N N . THR A 1 279 ? 26.549 -6.385 -7.620 1.00 58.28 279 THR A N 1
ATOM 2228 C CA . THR A 1 279 ? 26.848 -5.623 -8.834 1.00 58.28 279 THR A CA 1
ATOM 2229 C C . THR A 1 279 ? 25.521 -5.155 -9.418 1.00 58.28 279 THR A C 1
ATOM 2231 O O . THR A 1 279 ? 24.692 -5.969 -9.812 1.00 58.28 279 THR A O 1
ATOM 2234 N N . CYS A 1 280 ? 25.281 -3.841 -9.423 1.00 65.75 280 CYS A N 1
ATOM 2235 C CA . CYS A 1 280 ? 24.150 -3.282 -10.156 1.00 65.75 280 CYS A CA 1
ATOM 2236 C C . CYS A 1 280 ? 24.430 -3.440 -11.650 1.00 65.75 280 CYS A C 1
ATOM 2238 O O . CYS A 1 280 ? 25.290 -2.750 -12.194 1.00 65.75 280 CYS A O 1
ATOM 2240 N N . ASN A 1 281 ? 23.718 -4.354 -12.295 1.00 80.25 281 ASN A N 1
ATOM 2241 C CA . ASN A 1 281 ? 23.740 -4.536 -13.736 1.00 80.25 281 ASN A CA 1
ATOM 2242 C C . ASN A 1 281 ? 22.306 -4.491 -14.292 1.00 80.25 281 ASN A C 1
ATOM 2244 O O . ASN A 1 281 ? 21.355 -4.155 -13.584 1.00 80.25 281 ASN A O 1
ATOM 2248 N N . PHE A 1 282 ? 22.144 -4.782 -15.580 1.00 87.06 282 PHE A N 1
ATOM 2249 C CA . PHE A 1 282 ? 20.837 -4.779 -16.240 1.00 87.06 282 PHE A CA 1
ATOM 2250 C C . PHE A 1 282 ? 20.359 -6.191 -16.603 1.00 87.06 282 PHE A C 1
ATOM 2252 O O . PHE A 1 282 ? 19.392 -6.343 -17.346 1.00 87.06 282 PHE A O 1
ATOM 2259 N N . ASP A 1 283 ? 20.988 -7.237 -16.057 1.00 88.25 283 ASP A N 1
ATOM 2260 C CA . ASP A 1 283 ? 20.699 -8.631 -16.414 1.00 88.25 283 ASP A CA 1
ATOM 2261 C C . ASP A 1 283 ? 19.282 -9.034 -16.017 1.00 88.25 283 ASP A C 1
ATOM 2263 O O . ASP A 1 283 ? 18.658 -9.861 -16.679 1.00 88.25 283 ASP A O 1
ATOM 2267 N N . TRP A 1 284 ? 18.738 -8.450 -14.948 1.00 93.06 284 TRP A N 1
ATOM 2268 C CA . TRP A 1 284 ? 17.375 -8.734 -14.500 1.00 93.06 284 TRP A CA 1
ATOM 2269 C C . TRP A 1 284 ? 16.317 -8.332 -15.539 1.00 93.06 284 TRP A C 1
ATOM 2271 O O . TRP A 1 284 ? 15.240 -8.932 -15.577 1.00 93.06 284 TRP A O 1
ATOM 2281 N N . LEU A 1 285 ? 16.623 -7.374 -16.425 1.00 94.12 285 LEU A N 1
ATOM 2282 C CA . LEU A 1 285 ? 15.727 -6.966 -17.507 1.00 94.12 285 LEU A CA 1
ATOM 2283 C C . LEU A 1 285 ? 15.401 -8.132 -18.445 1.00 94.12 285 LEU A C 1
ATOM 2285 O O . LEU A 1 285 ? 14.311 -8.178 -19.006 1.00 94.12 285 LEU A O 1
ATOM 2289 N N . GLN A 1 286 ? 16.283 -9.131 -18.558 1.00 92.25 286 GLN A N 1
ATOM 2290 C CA . GLN A 1 286 ? 16.027 -10.334 -19.354 1.00 92.25 286 GLN A CA 1
ATOM 2291 C C . GLN A 1 286 ? 14.811 -11.139 -18.867 1.00 92.25 286 GLN A C 1
ATOM 2293 O O . GLN A 1 286 ? 14.348 -12.037 -19.568 1.00 92.25 286 GLN A O 1
ATOM 2298 N N . TYR A 1 287 ? 14.283 -10.865 -17.671 1.00 93.94 287 TYR A N 1
ATOM 2299 C CA . TYR A 1 287 ? 13.102 -11.532 -17.122 1.00 93.94 287 TYR A CA 1
ATOM 2300 C C . TYR A 1 287 ? 11.781 -10.849 -17.482 1.00 93.94 287 TYR A C 1
ATOM 2302 O O . TYR A 1 287 ? 10.723 -11.399 -17.176 1.00 93.94 287 TYR A O 1
ATOM 2310 N N . PHE A 1 288 ? 11.827 -9.717 -18.186 1.00 95.94 288 PHE A N 1
ATOM 2311 C CA . PHE A 1 288 ? 10.655 -8.960 -18.620 1.00 95.94 288 PHE A CA 1
ATOM 2312 C C . PHE A 1 288 ? 10.696 -8.693 -20.130 1.00 95.94 288 PHE A C 1
ATOM 2314 O O . PHE A 1 288 ? 11.755 -8.698 -20.758 1.00 95.94 288 PHE A O 1
ATOM 2321 N N . ASP A 1 289 ? 9.532 -8.541 -20.749 1.00 94.94 289 ASP A N 1
ATOM 2322 C CA . ASP A 1 289 ? 9.393 -8.029 -22.114 1.00 94.94 289 ASP A CA 1
ATOM 2323 C C . ASP A 1 289 ? 9.225 -6.500 -22.099 1.00 94.94 289 ASP A C 1
ATOM 2325 O O . ASP A 1 289 ? 9.732 -5.810 -22.985 1.00 94.94 289 ASP A O 1
ATOM 2329 N N . VAL A 1 290 ? 8.549 -5.967 -21.071 1.00 95.75 290 VAL A N 1
ATOM 2330 C CA . VAL A 1 290 ? 8.336 -4.527 -20.858 1.00 95.75 290 VAL A CA 1
ATOM 2331 C C . VAL A 1 290 ? 8.445 -4.184 -19.370 1.00 95.75 290 VAL A C 1
ATOM 2333 O O . VAL A 1 290 ? 7.848 -4.851 -18.525 1.00 95.75 290 VAL A O 1
ATOM 2336 N N . VAL A 1 291 ? 9.147 -3.097 -19.049 1.00 97.38 291 VAL A N 1
ATOM 2337 C CA . VAL A 1 291 ? 9.165 -2.489 -17.709 1.00 97.38 291 VAL A CA 1
ATOM 2338 C C . VAL A 1 291 ? 8.621 -1.067 -17.799 1.00 97.38 291 VAL A C 1
ATOM 2340 O O . VAL A 1 291 ? 9.066 -0.287 -18.634 1.00 97.38 291 VAL A O 1
ATOM 2343 N N . ILE A 1 292 ? 7.677 -0.715 -16.928 1.00 96.50 292 ILE A N 1
ATOM 2344 C CA . ILE A 1 292 ? 7.117 0.631 -16.794 1.00 96.50 292 ILE A CA 1
ATOM 2345 C C . ILE A 1 292 ? 7.323 1.109 -15.356 1.00 96.50 292 ILE A C 1
ATOM 2347 O O . ILE A 1 292 ? 6.782 0.551 -14.402 1.00 96.50 292 ILE A O 1
ATOM 2351 N N . THR A 1 293 ? 8.098 2.174 -15.220 1.00 95.69 293 THR A N 1
ATOM 2352 C CA . THR A 1 293 ? 8.395 2.870 -13.962 1.00 95.69 293 THR A CA 1
ATOM 2353 C C . THR A 1 293 ? 7.562 4.144 -13.852 1.00 95.69 293 THR A C 1
ATOM 2355 O O . THR A 1 293 ? 6.997 4.611 -14.842 1.00 95.69 293 THR A O 1
ATOM 2358 N N . GLY A 1 294 ? 7.431 4.721 -12.656 1.00 92.25 294 GLY A N 1
ATOM 2359 C CA . GLY A 1 294 ? 6.710 5.984 -12.452 1.00 92.25 294 GLY A CA 1
ATOM 2360 C C . GLY A 1 294 ? 5.283 5.984 -13.016 1.00 92.25 294 GLY A C 1
ATOM 2361 O O . GLY A 1 294 ? 4.819 7.008 -13.510 1.00 92.25 294 GLY A O 1
ATOM 2362 N N . SER A 1 295 ? 4.609 4.831 -13.004 1.00 91.25 295 SER A N 1
ATOM 2363 C CA . SER A 1 295 ? 3.329 4.621 -13.702 1.00 91.25 295 SER A CA 1
ATOM 2364 C C . SER A 1 295 ? 2.160 5.438 -13.135 1.00 91.25 295 SER A C 1
ATOM 2366 O O . SER A 1 295 ? 1.172 5.662 -13.831 1.00 91.25 295 SER A O 1
ATOM 2368 N N . ALA A 1 296 ? 2.265 5.907 -11.888 1.00 88.31 296 ALA A N 1
ATOM 2369 C CA . ALA A 1 296 ? 1.235 6.678 -11.190 1.00 88.31 296 ALA A CA 1
ATOM 2370 C C . ALA A 1 296 ? -0.124 5.950 -11.106 1.00 88.31 296 ALA A C 1
ATOM 2372 O O . ALA A 1 296 ? -1.192 6.537 -11.314 1.00 88.31 296 ALA A O 1
ATOM 2373 N N . LYS A 1 297 ? -0.101 4.650 -10.790 1.00 88.12 297 LYS A N 1
ATOM 2374 C CA . LYS A 1 297 ? -1.287 3.865 -10.413 1.00 88.12 297 LYS A CA 1
ATOM 2375 C C . LYS A 1 297 ? -2.020 4.539 -9.239 1.00 88.12 297 LYS A C 1
ATOM 2377 O O . LYS A 1 297 ? -1.351 5.052 -8.341 1.00 88.12 297 LYS A O 1
ATOM 2382 N N . PRO A 1 298 ? -3.370 4.553 -9.226 1.00 83.44 298 PRO A N 1
ATOM 2383 C CA . PRO A 1 298 ? -4.290 3.900 -10.173 1.00 83.44 298 PRO A CA 1
ATOM 2384 C C . PRO A 1 298 ? -4.517 4.651 -11.496 1.00 83.44 298 PRO A C 1
ATOM 2386 O O . PRO A 1 298 ? -5.252 4.162 -12.357 1.00 83.44 298 PRO A O 1
ATOM 2389 N N . GLY A 1 299 ? -3.936 5.841 -11.677 1.00 84.56 299 GLY A N 1
ATOM 2390 C CA . GLY A 1 299 ? -4.107 6.661 -12.881 1.00 84.56 299 GLY A CA 1
ATOM 2391 C C . GLY A 1 299 ? -3.734 5.922 -14.167 1.00 84.56 299 GLY A C 1
ATOM 2392 O O . GLY A 1 299 ? -4.473 6.011 -15.143 1.00 84.56 299 GLY A O 1
ATOM 2393 N N . PHE A 1 300 ? -2.678 5.107 -14.119 1.00 86.75 300 PHE A N 1
ATOM 2394 C CA . PHE A 1 300 ? -2.223 4.238 -15.211 1.00 86.75 300 PHE A CA 1
ATOM 2395 C C . PHE A 1 300 ? -3.336 3.393 -15.863 1.00 86.75 300 PHE A C 1
ATOM 2397 O O . PHE A 1 300 ? -3.346 3.197 -17.079 1.00 86.75 300 PHE A O 1
ATOM 2404 N N . PHE A 1 301 ? -4.286 2.897 -15.062 1.00 84.19 301 PHE A N 1
ATOM 2405 C CA . PHE A 1 301 ? -5.355 2.003 -15.520 1.00 84.19 301 PHE A CA 1
ATOM 2406 C C . PHE A 1 301 ? -6.555 2.731 -16.144 1.00 84.19 301 PHE A C 1
ATOM 2408 O O . PHE A 1 301 ? -7.509 2.078 -16.559 1.00 84.19 301 PHE A O 1
ATOM 2415 N N . HIS A 1 302 ? -6.544 4.065 -16.201 1.00 76.81 302 HIS A N 1
ATOM 2416 C CA . HIS A 1 302 ? -7.625 4.849 -16.795 1.00 76.81 302 HIS A CA 1
ATOM 2417 C C . HIS A 1 302 ? -7.274 5.218 -18.245 1.00 76.81 302 HIS A C 1
ATOM 2419 O O . HIS A 1 302 ? -6.358 6.000 -18.483 1.00 76.81 302 HIS A O 1
ATOM 2425 N N . GLU A 1 303 ? -8.036 4.703 -19.215 1.00 61.69 303 GLU A N 1
ATOM 2426 C CA . GLU A 1 303 ? -7.816 4.947 -20.656 1.00 61.69 303 GLU A CA 1
ATOM 2427 C C . GLU A 1 303 ? -8.011 6.414 -21.093 1.00 61.69 303 GLU A C 1
ATOM 2429 O O . GLU A 1 303 ? -7.552 6.802 -22.162 1.00 61.69 303 GLU A O 1
ATOM 2434 N N . GLY A 1 304 ? -8.649 7.256 -20.272 1.00 57.03 304 GLY A N 1
ATOM 2435 C CA . GLY A 1 304 ? -9.074 8.611 -20.654 1.00 57.03 304 GLY A CA 1
ATOM 2436 C C . GLY A 1 304 ? -8.078 9.754 -20.420 1.00 57.03 304 GLY A C 1
ATOM 2437 O O . GLY A 1 304 ? -8.441 10.907 -20.641 1.00 57.03 304 GLY A O 1
ATOM 2438 N N . LYS A 1 305 ? -6.854 9.497 -19.942 1.00 56.56 305 LYS A N 1
ATOM 2439 C CA . LYS A 1 305 ? -5.831 10.547 -19.779 1.00 56.56 305 LYS A CA 1
ATOM 2440 C C . LYS A 1 305 ? -4.755 10.385 -20.847 1.00 56.56 305 LYS A C 1
ATOM 2442 O O . LYS A 1 305 ? -4.176 9.308 -20.965 1.00 56.56 305 LYS A O 1
ATOM 2447 N N . HIS A 1 306 ? -4.455 11.462 -21.578 1.00 59.56 306 HIS A N 1
ATOM 2448 C CA . HIS A 1 306 ? -3.239 11.587 -22.386 1.00 59.56 306 HIS A CA 1
ATOM 2449 C C . HIS A 1 306 ? -2.018 11.487 -21.461 1.00 59.56 306 HIS A C 1
ATOM 2451 O O . HIS A 1 306 ? -1.507 12.486 -20.961 1.00 59.56 306 HIS A O 1
ATOM 2457 N N . ALA A 1 307 ? -1.619 10.260 -21.138 1.00 76.06 307 ALA A N 1
ATOM 2458 C CA . ALA A 1 307 ? -0.479 9.989 -20.288 1.00 76.06 307 ALA A CA 1
ATOM 2459 C C . ALA A 1 307 ? 0.755 9.889 -21.175 1.00 76.06 307 ALA A C 1
ATOM 2461 O O . ALA A 1 307 ? 0.875 8.961 -21.973 1.00 76.06 307 ALA A O 1
ATOM 2462 N N . ASN A 1 308 ? 1.667 10.844 -21.036 1.00 86.44 308 ASN A N 1
ATOM 2463 C CA . ASN A 1 308 ? 2.941 10.780 -21.734 1.00 86.44 308 ASN A CA 1
ATOM 2464 C C . ASN A 1 308 ? 3.701 9.530 -21.284 1.00 86.44 308 ASN A C 1
ATOM 2466 O O . ASN A 1 308 ? 3.752 9.217 -20.090 1.00 86.44 308 ASN A O 1
ATOM 2470 N N . ILE A 1 309 ? 4.278 8.825 -22.250 1.00 90.81 309 ILE A N 1
ATOM 2471 C CA . ILE A 1 309 ? 5.175 7.704 -22.010 1.00 90.81 309 ILE A CA 1
ATOM 2472 C C . ILE A 1 309 ? 6.547 8.065 -22.570 1.00 90.81 309 ILE A C 1
ATOM 2474 O O . ILE A 1 309 ? 6.671 8.535 -23.702 1.00 90.81 309 ILE A O 1
ATOM 2478 N N . PHE A 1 310 ? 7.572 7.878 -21.752 1.00 92.94 310 PHE A N 1
ATOM 2479 C CA . PHE A 1 310 ? 8.959 8.150 -22.112 1.00 92.94 310 PHE A CA 1
ATOM 2480 C C . PHE A 1 310 ? 9.727 6.839 -22.103 1.00 92.94 310 PHE A C 1
ATOM 2482 O O . PHE A 1 310 ? 9.485 6.008 -21.232 1.00 92.94 310 PHE A O 1
ATOM 2489 N N . GLU A 1 311 ? 10.634 6.641 -23.051 1.00 93.31 311 GLU A N 1
ATOM 2490 C CA . GLU A 1 311 ? 11.572 5.518 -23.001 1.00 93.31 311 GLU A CA 1
ATOM 2491 C C . GLU A 1 311 ? 12.749 5.908 -22.109 1.00 93.31 311 GLU A C 1
ATOM 2493 O O . GLU A 1 311 ? 13.214 7.046 -22.151 1.00 93.31 311 GLU A O 1
ATOM 2498 N N . VAL A 1 312 ? 13.188 4.989 -21.259 1.00 92.38 312 VAL A N 1
ATOM 2499 C CA . VAL A 1 312 ? 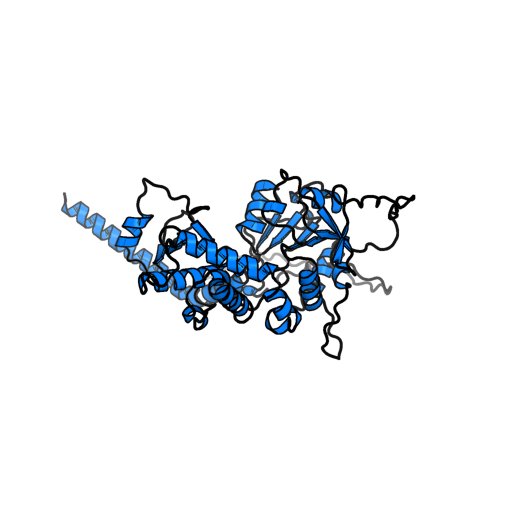14.290 5.219 -20.328 1.00 92.38 312 VAL A CA 1
ATOM 2500 C C . VAL A 1 312 ? 15.560 4.663 -20.952 1.00 92.38 312 VAL A C 1
ATOM 2502 O O . VAL A 1 312 ? 15.650 3.466 -21.224 1.00 92.38 312 VAL A O 1
ATOM 2505 N N . GLU A 1 313 ? 16.557 5.518 -21.152 1.00 91.19 313 GLU A N 1
ATOM 2506 C CA . GLU A 1 313 ? 17.908 5.060 -21.461 1.00 91.19 313 GLU A CA 1
ATOM 2507 C C . GLU A 1 313 ? 18.517 4.461 -20.185 1.00 91.19 313 GLU A C 1
ATOM 2509 O O . GLU A 1 313 ? 18.767 5.171 -19.216 1.00 91.19 313 GLU A O 1
ATOM 2514 N N . THR A 1 314 ? 18.708 3.140 -20.148 1.00 88.50 314 THR A N 1
ATOM 2515 C CA . THR A 1 314 ? 18.990 2.394 -18.906 1.00 88.50 314 THR A CA 1
ATOM 2516 C C . THR A 1 314 ? 20.287 2.810 -18.215 1.00 88.50 314 THR A C 1
ATOM 2518 O O . THR A 1 314 ? 20.315 2.882 -16.987 1.00 88.50 314 THR A O 1
ATOM 2521 N N . GLU A 1 315 ? 21.324 3.112 -19.001 1.00 86.69 315 GLU A N 1
ATOM 2522 C CA . GLU A 1 315 ? 22.660 3.502 -18.528 1.00 86.69 315 GLU A CA 1
ATOM 2523 C C . GLU A 1 315 ? 22.669 4.898 -17.890 1.00 86.69 315 GLU A C 1
ATOM 2525 O O . GLU A 1 315 ? 23.199 5.091 -16.799 1.00 86.69 315 GLU A O 1
ATOM 2530 N N . SER A 1 316 ? 22.066 5.883 -18.561 1.00 86.38 316 SER A N 1
ATOM 2531 C CA . SER A 1 316 ? 22.071 7.283 -18.116 1.00 86.38 316 SER A CA 1
ATOM 2532 C C . SER A 1 316 ? 20.883 7.634 -17.214 1.00 86.38 316 SER A C 1
ATOM 2534 O O . SER A 1 316 ? 20.922 8.629 -16.491 1.00 86.38 316 SER A O 1
ATOM 2536 N N . GLY A 1 317 ? 19.803 6.851 -17.277 1.00 86.69 317 GLY A N 1
ATOM 2537 C CA . GLY A 1 317 ? 18.507 7.159 -16.675 1.00 86.69 317 GLY A CA 1
ATOM 2538 C C . GLY A 1 317 ? 17.746 8.295 -17.368 1.00 86.69 317 GLY A C 1
ATOM 2539 O O . GLY A 1 317 ? 16.723 8.739 -16.845 1.00 86.69 317 GLY A O 1
ATOM 2540 N N . MET A 1 318 ? 18.222 8.793 -18.516 1.00 90.88 318 MET A N 1
ATOM 2541 C CA . MET A 1 318 ? 17.575 9.895 -19.228 1.00 90.88 318 MET A CA 1
ATOM 2542 C C . MET A 1 318 ? 16.270 9.451 -19.894 1.00 90.88 318 MET A C 1
ATOM 2544 O O . MET A 1 318 ? 16.132 8.325 -20.375 1.00 90.88 318 MET A O 1
ATOM 2548 N N . LEU A 1 319 ? 15.307 10.373 -19.935 1.00 91.56 319 LEU A N 1
ATOM 2549 C CA . LEU A 1 319 ? 13.999 10.148 -20.541 1.00 91.56 319 LEU A CA 1
ATOM 2550 C C . LEU A 1 319 ? 14.001 10.609 -21.997 1.00 91.56 319 LEU A C 1
ATOM 2552 O O . LEU A 1 319 ? 14.237 11.780 -22.296 1.00 91.56 319 LEU A O 1
ATOM 2556 N N . LEU A 1 320 ? 13.687 9.686 -22.897 1.00 88.69 320 LEU A N 1
ATOM 2557 C CA . LEU A 1 320 ? 13.538 9.931 -24.322 1.00 88.69 320 LEU A CA 1
ATOM 2558 C C . LEU A 1 320 ? 12.056 10.086 -24.666 1.00 88.69 320 LEU A C 1
ATOM 2560 O O . LEU A 1 320 ? 11.215 9.268 -24.283 1.00 88.69 320 LEU A O 1
ATOM 2564 N N . ASN A 1 321 ? 11.733 11.143 -25.412 1.00 87.56 321 ASN A N 1
ATOM 2565 C CA . ASN A 1 321 ? 10.377 11.364 -25.906 1.00 87.56 321 ASN A CA 1
ATOM 2566 C C . ASN A 1 321 ? 9.960 10.243 -26.862 1.00 87.56 321 ASN A C 1
ATOM 2568 O O . ASN A 1 321 ? 10.715 9.848 -27.755 1.00 87.56 321 ASN A O 1
ATOM 2572 N N . THR A 1 322 ? 8.722 9.783 -26.706 1.00 82.88 322 THR A N 1
ATOM 2573 C CA . THR A 1 322 ? 8.120 8.793 -27.596 1.00 82.88 322 THR A CA 1
ATOM 2574 C C . THR A 1 322 ? 6.786 9.302 -28.131 1.00 82.88 322 THR A C 1
ATOM 2576 O O . THR A 1 322 ? 6.081 10.049 -27.454 1.00 82.88 322 THR A O 1
ATOM 2579 N N . ASP A 1 323 ? 6.425 8.878 -29.337 1.00 79.56 323 ASP A N 1
ATOM 2580 C CA . ASP A 1 323 ? 5.057 8.930 -29.833 1.00 79.56 323 ASP A CA 1
ATOM 2581 C C . ASP A 1 323 ? 4.359 7.633 -29.418 1.00 79.56 323 ASP A C 1
ATOM 2583 O O . ASP A 1 323 ? 4.517 6.579 -30.043 1.00 79.56 323 ASP A O 1
ATOM 2587 N N . ASN A 1 324 ? 3.653 7.697 -28.285 1.00 74.81 324 ASN A N 1
ATOM 2588 C CA . ASN A 1 324 ? 2.870 6.591 -27.729 1.00 74.81 324 ASN A CA 1
ATOM 2589 C C . ASN A 1 324 ? 3.660 5.266 -27.587 1.00 74.81 324 ASN A C 1
ATOM 2591 O O . ASN A 1 324 ? 3.122 4.185 -27.834 1.00 74.81 324 ASN A O 1
ATOM 2595 N N . GLY A 1 325 ? 4.937 5.336 -27.188 1.00 70.31 325 GLY A N 1
ATOM 2596 C CA . GLY A 1 325 ? 5.827 4.178 -27.005 1.00 70.31 325 GLY A CA 1
ATOM 2597 C C . GLY A 1 325 ? 6.767 3.891 -28.185 1.00 70.31 325 GLY A C 1
ATOM 2598 O O . GLY A 1 325 ? 7.611 2.992 -28.096 1.00 70.31 325 GLY A O 1
ATOM 2599 N N . THR A 1 326 ? 6.668 4.660 -29.273 1.00 74.00 326 THR A N 1
ATOM 2600 C CA . THR A 1 326 ? 7.613 4.618 -30.402 1.00 74.00 326 THR A CA 1
ATOM 2601 C C . THR A 1 326 ? 8.623 5.763 -30.280 1.00 74.00 326 THR A C 1
ATOM 2603 O O . THR A 1 326 ? 8.193 6.901 -30.116 1.00 74.00 326 THR A O 1
ATOM 2606 N N . PRO A 1 327 ? 9.946 5.527 -30.352 1.00 65.94 327 PRO A N 1
ATOM 2607 C CA . PRO A 1 327 ? 10.935 6.601 -30.240 1.00 65.94 327 PRO A CA 1
ATOM 2608 C C . PRO A 1 327 ? 10.706 7.697 -31.290 1.00 65.94 327 PRO A C 1
ATOM 2610 O O . PRO A 1 327 ? 10.563 7.394 -32.476 1.00 65.94 327 PRO A O 1
ATOM 2613 N N . MET A 1 328 ? 10.703 8.965 -30.870 1.00 64.38 328 MET A N 1
ATOM 2614 C CA . MET A 1 328 ? 10.642 10.095 -31.803 1.00 64.38 328 MET A CA 1
ATOM 2615 C C . MET A 1 328 ? 12.032 10.398 -32.389 1.00 64.38 328 MET A C 1
ATOM 2617 O O . MET A 1 328 ? 13.026 10.328 -31.658 1.00 64.38 328 MET A O 1
ATOM 2621 N N . PRO A 1 329 ? 12.146 10.780 -33.678 1.00 56.56 329 PRO A N 1
ATOM 2622 C CA . PRO A 1 329 ? 13.409 11.252 -34.237 1.00 56.56 329 PRO A CA 1
ATOM 2623 C C . PRO A 1 329 ? 13.861 12.519 -33.501 1.00 56.56 329 PRO A C 1
ATOM 2625 O O . PRO A 1 329 ? 13.105 13.486 -33.400 1.00 56.56 329 PRO A O 1
ATOM 2628 N N . GLN A 1 330 ? 15.091 12.533 -32.986 1.00 53.59 330 GLN A N 1
ATOM 2629 C CA . GLN A 1 330 ? 15.650 13.737 -32.371 1.00 53.59 330 GLN A CA 1
ATOM 2630 C C . GLN A 1 330 ? 15.933 14.789 -33.455 1.00 53.59 330 GLN A C 1
ATOM 2632 O O . GLN A 1 330 ? 16.551 14.483 -34.479 1.00 53.59 330 GLN A O 1
ATOM 2637 N N . VAL A 1 331 ? 15.471 16.024 -33.238 1.00 44.06 331 VAL A N 1
ATOM 2638 C CA . VAL A 1 331 ? 15.651 17.145 -34.175 1.00 44.06 331 VAL A CA 1
ATOM 2639 C C . VAL A 1 331 ? 17.149 17.385 -34.389 1.00 44.06 331 VAL A C 1
ATOM 2641 O O . VAL A 1 331 ? 17.861 17.712 -33.445 1.00 44.06 331 VAL A O 1
ATOM 2644 N N . GLY A 1 332 ? 17.625 17.199 -35.625 1.00 50.84 332 GLY A N 1
ATOM 2645 C CA . GLY A 1 332 ? 19.036 17.357 -36.011 1.00 50.84 332 GLY A CA 1
ATOM 2646 C C . GLY A 1 332 ? 19.719 16.081 -36.517 1.00 50.84 332 GLY A C 1
ATOM 2647 O O . GLY A 1 332 ? 20.744 16.179 -37.186 1.00 50.84 332 GLY A O 1
ATOM 2648 N N . ASN A 1 333 ? 19.136 14.897 -36.294 1.00 44.41 333 ASN A N 1
ATOM 2649 C CA . ASN A 1 333 ? 19.644 13.646 -36.863 1.00 44.41 333 ASN A CA 1
ATOM 2650 C C . ASN A 1 333 ? 18.930 13.326 -38.189 1.00 44.41 333 ASN A C 1
ATOM 2652 O O . ASN A 1 333 ? 17.773 12.915 -38.206 1.00 44.41 333 ASN A O 1
ATOM 2656 N N . THR A 1 334 ? 19.632 13.477 -39.315 1.00 37.28 334 THR A N 1
ATOM 2657 C CA . THR A 1 334 ? 19.155 13.227 -40.696 1.00 37.28 334 THR A CA 1
ATOM 2658 C C . THR A 1 334 ? 18.999 11.747 -41.069 1.00 37.28 334 THR A C 1
ATOM 2660 O O . THR A 1 334 ? 18.981 11.385 -42.242 1.00 37.28 334 THR A O 1
ATOM 2663 N N . SER A 1 335 ? 18.823 10.862 -40.092 1.00 38.62 335 SER A N 1
ATOM 2664 C CA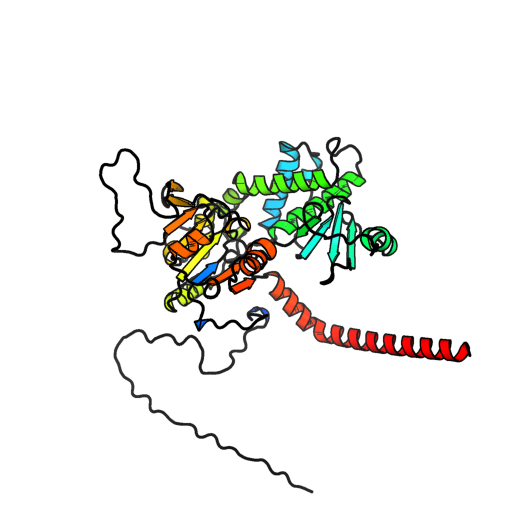 . SER A 1 335 ? 18.375 9.496 -40.353 1.00 38.62 335 SER A CA 1
ATOM 2665 C C . SER A 1 335 ? 17.441 9.049 -39.234 1.00 38.62 335 SER A C 1
ATOM 2667 O O . SER A 1 335 ? 17.800 9.160 -38.057 1.00 38.62 335 SER A O 1
ATOM 2669 N N . PRO A 1 336 ? 16.235 8.542 -39.547 1.00 37.41 336 PRO A N 1
ATOM 2670 C CA . PRO A 1 336 ? 15.482 7.819 -38.547 1.00 37.41 336 PRO A CA 1
ATOM 2671 C C . PRO A 1 336 ? 16.338 6.600 -38.201 1.00 37.41 336 PRO A C 1
ATOM 2673 O O . PRO A 1 336 ? 16.541 5.726 -39.045 1.00 37.41 336 PRO A O 1
ATOM 2676 N N . LYS A 1 337 ? 16.855 6.523 -36.968 1.00 40.31 337 LYS A N 1
ATOM 2677 C CA . LYS A 1 337 ? 17.220 5.231 -36.381 1.00 40.31 337 LYS A CA 1
ATOM 2678 C C . LYS A 1 337 ? 15.911 4.455 -36.240 1.00 40.31 337 LYS A C 1
ATOM 2680 O O . LYS A 1 337 ? 15.334 4.369 -35.164 1.00 40.31 337 LYS A O 1
ATOM 2685 N N . VAL A 1 338 ? 15.414 3.934 -37.362 1.00 37.59 338 VAL A N 1
ATOM 2686 C CA . VAL A 1 338 ? 14.541 2.772 -37.391 1.00 37.59 338 VAL A CA 1
ATOM 2687 C C . VAL A 1 338 ? 15.377 1.716 -36.697 1.00 37.59 338 VAL A C 1
ATOM 2689 O O . VAL A 1 338 ? 16.289 1.149 -37.297 1.00 37.59 338 VAL A O 1
ATOM 2692 N N . LEU A 1 339 ? 15.163 1.559 -35.390 1.00 39.47 339 LEU A N 1
ATOM 2693 C CA . LEU A 1 339 ? 15.757 0.475 -34.636 1.00 39.47 339 LEU A CA 1
ATOM 2694 C C . LEU A 1 339 ? 15.136 -0.773 -35.246 1.00 39.47 339 LEU A C 1
ATOM 2696 O O . LEU A 1 339 ? 13.959 -1.079 -35.043 1.00 39.47 339 LEU A O 1
ATOM 2700 N N . LEU A 1 340 ? 15.898 -1.353 -36.167 1.00 33.69 340 LEU A N 1
ATOM 2701 C CA . LEU A 1 340 ? 15.513 -2.478 -36.985 1.00 33.69 340 LEU A CA 1
ATOM 2702 C C . LEU A 1 340 ? 14.900 -3.530 -36.067 1.00 33.69 340 LEU A C 1
ATOM 2704 O O . LEU A 1 340 ? 15.516 -3.971 -35.099 1.00 33.69 340 LEU A O 1
ATOM 2708 N N . LYS A 1 341 ? 13.669 -3.931 -36.394 1.00 36.28 341 LYS A N 1
ATOM 2709 C CA . LYS A 1 341 ? 13.134 -5.243 -36.039 1.00 36.28 341 LYS A CA 1
ATOM 2710 C C . LYS A 1 341 ? 14.194 -6.278 -36.425 1.00 36.28 341 LYS A C 1
ATOM 2712 O O . LYS A 1 341 ? 14.269 -6.668 -37.586 1.00 36.28 341 LYS A O 1
ATOM 2717 N N . GLY A 1 342 ? 15.027 -6.688 -35.477 1.00 34.16 342 GLY A N 1
ATOM 2718 C CA . GLY A 1 342 ? 16.042 -7.701 -35.726 1.00 34.16 342 GLY A CA 1
ATOM 2719 C C . GLY A 1 342 ? 17.243 -7.606 -34.795 1.00 34.16 342 GLY A C 1
ATOM 2720 O O . GLY A 1 342 ? 18.050 -6.697 -34.925 1.00 34.16 342 GLY A O 1
ATOM 2721 N N . LEU A 1 343 ? 17.383 -8.658 -33.986 1.00 35.12 343 LEU A N 1
ATOM 2722 C CA . LEU A 1 343 ? 18.532 -9.079 -33.178 1.00 35.12 343 LEU A CA 1
ATOM 2723 C C . LEU A 1 343 ? 18.629 -8.508 -31.747 1.00 35.12 343 LEU A C 1
ATOM 2725 O O . LEU A 1 343 ? 18.995 -7.365 -31.513 1.00 35.12 343 LEU A O 1
ATOM 2729 N N . ASN A 1 344 ? 18.350 -9.424 -30.808 1.00 40.72 344 ASN A N 1
ATOM 2730 C CA . ASN A 1 344 ? 18.264 -9.339 -29.346 1.00 40.72 344 ASN A CA 1
ATOM 2731 C C . ASN A 1 344 ? 17.011 -8.62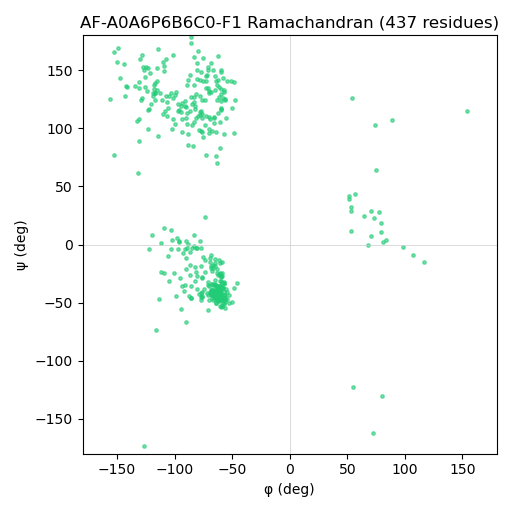9 -28.810 1.00 40.72 344 ASN A C 1
ATOM 2733 O O . ASN A 1 344 ? 16.915 -7.410 -28.802 1.00 40.72 344 ASN A O 1
ATOM 2737 N N . LYS A 1 345 ? 16.041 -9.427 -28.328 1.00 51.50 345 LYS A N 1
ATOM 2738 C CA . LYS A 1 345 ? 14.884 -8.981 -27.530 1.00 51.50 345 LYS A CA 1
ATOM 2739 C C . LYS A 1 345 ? 15.372 -8.387 -26.197 1.00 51.50 345 LYS A C 1
ATOM 2741 O O . LYS A 1 345 ? 15.223 -9.016 -25.153 1.00 51.50 345 LYS A O 1
ATOM 2746 N N . SER A 1 346 ? 16.010 -7.221 -26.219 1.00 70.56 346 SER A N 1
ATOM 2747 C CA . SER A 1 346 ? 16.248 -6.455 -25.002 1.00 70.56 346 SER A CA 1
ATOM 2748 C C . SER A 1 346 ? 14.900 -5.937 -24.500 1.00 70.56 346 SER A C 1
ATOM 2750 O O . SER A 1 346 ? 14.081 -5.428 -25.269 1.00 70.56 346 SER A O 1
ATOM 2752 N N . CYS A 1 347 ? 14.630 -6.137 -23.212 1.00 85.69 347 CYS A N 1
ATOM 2753 C CA . CYS A 1 347 ? 13.455 -5.569 -22.564 1.00 85.69 347 CYS A CA 1
ATOM 2754 C C . CYS A 1 347 ? 13.479 -4.049 -22.723 1.00 85.69 347 CYS A C 1
ATOM 2756 O O . CYS A 1 347 ? 14.500 -3.415 -22.451 1.00 85.69 347 CYS A O 1
ATOM 2758 N N . ARG A 1 348 ? 12.350 -3.460 -23.123 1.00 90.19 348 ARG A N 1
ATOM 2759 C CA . ARG A 1 348 ? 12.219 -2.001 -23.209 1.00 90.19 348 ARG A CA 1
ATOM 2760 C C . ARG A 1 348 ? 11.739 -1.445 -21.876 1.00 90.19 348 ARG A C 1
ATOM 2762 O O . ARG A 1 348 ? 10.844 -2.016 -21.246 1.00 90.19 348 ARG A O 1
ATOM 2769 N N . VAL A 1 349 ? 12.339 -0.336 -21.459 1.00 94.69 349 VAL A N 1
ATOM 2770 C CA . VAL A 1 349 ? 12.045 0.329 -20.189 1.00 94.69 349 VAL A CA 1
ATOM 2771 C C . VAL A 1 349 ? 11.386 1.667 -20.477 1.00 94.69 349 VAL A C 1
ATOM 2773 O O . VAL A 1 349 ? 11.882 2.454 -21.277 1.00 94.69 349 VAL A O 1
ATOM 2776 N N . PHE A 1 350 ? 10.272 1.932 -19.810 1.00 95.56 350 PHE A N 1
ATOM 2777 C CA . PHE A 1 350 ? 9.511 3.161 -19.957 1.00 95.56 350 PHE A CA 1
ATOM 2778 C C . PHE A 1 350 ? 9.231 3.815 -18.608 1.00 95.56 350 PHE A C 1
ATOM 2780 O O . PHE A 1 350 ? 9.300 3.176 -17.555 1.00 95.56 350 PHE A O 1
ATOM 2787 N N . GLN A 1 351 ? 8.864 5.091 -18.655 1.00 95.12 351 GLN A N 1
ATOM 2788 C CA . GLN A 1 351 ? 8.343 5.838 -17.522 1.00 95.12 351 GLN A CA 1
ATOM 2789 C C . GLN A 1 351 ? 6.987 6.471 -17.857 1.00 95.12 351 GLN A C 1
ATOM 2791 O O . GLN A 1 351 ? 6.820 7.077 -18.920 1.00 95.12 351 GLN A O 1
ATOM 2796 N N . GLY A 1 352 ? 6.032 6.357 -16.932 1.00 92.81 352 GLY A N 1
ATOM 2797 C CA . GLY A 1 352 ? 4.683 6.906 -17.066 1.00 92.81 352 GLY A CA 1
ATOM 2798 C C . GLY A 1 352 ? 3.768 6.034 -17.926 1.00 92.81 352 GLY A C 1
ATOM 2799 O O . GLY A 1 352 ? 3.658 4.826 -17.721 1.00 92.81 352 GLY A O 1
ATOM 2800 N N . GLY A 1 353 ? 3.090 6.650 -18.892 1.00 90.50 353 GLY A N 1
ATOM 2801 C CA . GLY A 1 353 ? 2.184 5.963 -19.804 1.00 90.50 353 GLY A CA 1
ATOM 2802 C C . GLY A 1 353 ? 0.866 5.503 -19.180 1.00 90.50 353 GLY A C 1
ATOM 2803 O O . GLY A 1 353 ? 0.404 6.004 -18.157 1.00 90.50 353 GLY A O 1
ATOM 2804 N N . SER A 1 354 ? 0.213 4.572 -19.870 1.00 90.31 354 SER A N 1
ATOM 2805 C CA . SER A 1 354 ? -1.113 4.061 -19.519 1.00 90.31 354 SER A CA 1
ATOM 2806 C C . SER A 1 354 ? -1.249 2.613 -19.964 1.00 90.31 354 SER A C 1
ATOM 2808 O O . SER A 1 354 ? -0.443 2.102 -20.748 1.00 90.31 354 SER A O 1
ATOM 2810 N N . VAL A 1 355 ? -2.313 1.956 -19.515 1.00 89.00 355 VAL A N 1
ATOM 2811 C CA . VAL A 1 355 ? -2.619 0.587 -19.931 1.00 89.00 355 VAL A CA 1
ATOM 2812 C C . VAL A 1 355 ? -2.765 0.424 -21.447 1.00 89.00 355 VAL A C 1
ATOM 2814 O O . VAL A 1 355 ? -2.328 -0.589 -21.990 1.00 89.00 355 VAL A O 1
ATOM 2817 N N . GLY A 1 356 ? -3.288 1.435 -22.147 1.00 88.31 356 GLY A N 1
ATOM 2818 C CA . GLY A 1 356 ? -3.400 1.410 -23.606 1.00 88.31 356 GLY A CA 1
ATOM 2819 C C . GLY A 1 356 ? -2.034 1.347 -24.295 1.00 88.31 356 GLY A C 1
ATOM 2820 O O . GLY A 1 356 ? -1.875 0.643 -25.291 1.00 88.31 356 GLY A O 1
ATOM 2821 N N . HIS A 1 357 ? -1.018 2.018 -23.740 1.00 89.56 357 HIS A N 1
ATOM 2822 C CA . HIS A 1 357 ? 0.361 1.894 -24.221 1.00 89.56 357 HIS A CA 1
ATOM 2823 C C . HIS A 1 357 ? 0.902 0.486 -24.003 1.00 89.56 357 HIS A C 1
ATOM 2825 O O . HIS A 1 357 ? 1.447 -0.112 -24.926 1.00 89.56 357 HIS A O 1
ATOM 2831 N N . LEU A 1 358 ? 0.707 -0.069 -22.807 1.00 90.56 358 LEU A N 1
ATOM 2832 C CA . LEU A 1 358 ? 1.163 -1.417 -22.480 1.00 90.56 358 LEU A CA 1
ATOM 2833 C C . LEU A 1 358 ? 0.528 -2.478 -23.392 1.00 90.56 358 LEU A C 1
ATOM 2835 O O . LEU A 1 358 ? 1.229 -3.364 -23.873 1.00 90.56 358 LEU A O 1
ATOM 2839 N N . HIS A 1 359 ? -0.776 -2.373 -23.665 1.00 89.81 359 HIS A N 1
ATOM 2840 C CA . HIS A 1 359 ? -1.476 -3.283 -24.576 1.00 89.81 359 HIS A CA 1
ATOM 2841 C C . HIS A 1 359 ? -0.892 -3.238 -25.982 1.00 89.81 359 HIS A C 1
ATOM 2843 O O . HIS A 1 359 ? -0.628 -4.289 -26.559 1.00 89.81 359 HIS A O 1
ATOM 2849 N N . LYS A 1 360 ? -0.602 -2.040 -26.502 1.00 88.88 360 LYS A N 1
ATOM 2850 C CA . LYS A 1 360 ? 0.070 -1.875 -27.799 1.00 88.88 360 LYS A CA 1
ATOM 2851 C C . LYS A 1 360 ? 1.484 -2.461 -27.790 1.00 88.88 360 LYS A C 1
ATOM 2853 O O . LYS A 1 360 ? 1.840 -3.190 -28.710 1.00 88.88 360 LYS A O 1
ATOM 2858 N N . LEU A 1 361 ? 2.272 -2.182 -26.748 1.00 89.25 361 LEU A N 1
ATOM 2859 C CA . LEU A 1 361 ? 3.653 -2.665 -26.615 1.00 89.25 361 LEU A CA 1
ATOM 2860 C C . LEU A 1 361 ? 3.733 -4.197 -26.556 1.00 89.25 361 LEU A C 1
ATOM 2862 O O . LEU A 1 361 ? 4.642 -4.782 -27.140 1.00 89.25 361 LEU A O 1
ATOM 2866 N N . LEU A 1 362 ? 2.776 -4.841 -25.885 1.00 89.50 362 LEU A N 1
ATOM 2867 C CA . LEU A 1 362 ? 2.711 -6.298 -25.734 1.00 89.50 362 LEU A CA 1
ATOM 2868 C C . LEU A 1 362 ? 1.798 -6.989 -26.758 1.00 89.50 362 LEU A C 1
ATOM 2870 O O . LEU A 1 362 ? 1.646 -8.205 -26.696 1.00 89.50 362 LEU A O 1
ATOM 2874 N N . SER A 1 363 ? 1.199 -6.245 -27.695 1.00 88.69 363 SER A N 1
ATOM 2875 C CA . SER A 1 363 ? 0.220 -6.769 -28.665 1.00 88.69 363 SER A CA 1
ATOM 2876 C C . SER A 1 363 ? -0.924 -7.556 -28.001 1.00 88.69 363 SER A C 1
ATOM 2878 O O . SER A 1 363 ? -1.320 -8.623 -28.463 1.00 88.69 363 SER A O 1
ATOM 2880 N N . ILE A 1 364 ? -1.437 -7.040 -26.881 1.00 88.00 364 ILE A N 1
ATOM 2881 C CA . ILE A 1 364 ? -2.558 -7.634 -26.148 1.00 88.00 364 ILE A CA 1
ATOM 2882 C C . ILE A 1 364 ? -3.861 -7.194 -26.814 1.00 88.00 364 ILE A C 1
ATOM 2884 O O . ILE A 1 364 ? -4.174 -6.007 -26.849 1.00 88.00 364 ILE A O 1
ATOM 2888 N N . GLU A 1 365 ? -4.634 -8.160 -27.305 1.00 83.44 365 GLU A N 1
ATOM 2889 C CA . GLU A 1 365 ? -5.933 -7.909 -27.943 1.00 83.44 365 GLU A CA 1
ATOM 2890 C C . GLU A 1 365 ? -7.073 -7.837 -26.923 1.00 83.44 365 GLU A C 1
ATOM 2892 O O . GLU A 1 365 ? -8.010 -7.055 -27.076 1.00 83.44 365 GLU A O 1
ATOM 2897 N N . SER A 1 366 ? -7.004 -8.657 -25.869 1.00 86.06 366 SER A N 1
ATOM 2898 C CA . SER A 1 366 ? -8.022 -8.699 -24.825 1.00 86.06 366 SER A CA 1
ATOM 2899 C C . SER A 1 366 ? -7.418 -8.576 -23.435 1.00 86.06 366 SER A C 1
ATOM 2901 O O . SER A 1 366 ? -6.646 -9.417 -22.978 1.00 86.06 366 SER A O 1
ATOM 2903 N N . SER A 1 367 ? -7.909 -7.589 -22.691 1.00 85.12 367 SER A N 1
ATOM 2904 C CA . SER A 1 367 ? -7.694 -7.428 -21.251 1.00 85.12 367 SER A CA 1
ATOM 2905 C C . SER A 1 367 ? -7.873 -8.707 -20.426 1.00 85.12 367 SER A C 1
ATOM 2907 O O . SER A 1 367 ? -7.181 -8.907 -19.432 1.00 85.12 367 SER A O 1
ATOM 2909 N N . SER A 1 368 ? -8.785 -9.596 -20.827 1.00 88.38 368 SER A N 1
ATOM 2910 C CA . SER A 1 368 ? -9.057 -10.844 -20.101 1.00 88.38 368 SER A CA 1
ATOM 2911 C C . SER A 1 368 ? -7.909 -11.865 -20.165 1.00 88.38 368 SER A C 1
ATOM 2913 O O . SER A 1 368 ? -7.878 -12.797 -19.357 1.00 88.38 368 SER A O 1
ATOM 2915 N N . GLN A 1 369 ? -6.963 -11.674 -21.092 1.00 91.50 369 GLN A N 1
ATOM 2916 C CA . GLN A 1 369 ? -5.770 -12.503 -21.273 1.00 91.50 369 GLN A CA 1
ATOM 2917 C C . GLN A 1 369 ? -4.585 -12.038 -20.409 1.00 91.50 369 GLN A C 1
ATOM 2919 O O . GLN A 1 369 ? -3.509 -12.638 -20.463 1.00 91.50 369 GLN A O 1
ATOM 2924 N N . VAL A 1 370 ? -4.771 -10.981 -19.614 1.00 93.50 370 VAL A N 1
ATOM 2925 C CA . VAL A 1 370 ? -3.751 -10.419 -18.725 1.00 93.50 370 VAL A CA 1
ATOM 2926 C C . VAL A 1 370 ? -4.034 -10.829 -17.287 1.00 93.50 370 VAL A C 1
ATOM 2928 O O . VAL A 1 370 ? -5.151 -10.653 -16.794 1.00 93.50 370 VAL A O 1
ATOM 2931 N N . LEU A 1 371 ? -3.010 -11.345 -16.606 1.00 95.44 371 LEU A N 1
ATOM 2932 C CA . LEU A 1 371 ? -2.993 -11.504 -15.155 1.00 95.44 371 LEU A CA 1
ATOM 2933 C C . LEU A 1 371 ? -2.075 -10.444 -14.548 1.00 95.44 371 LEU A C 1
ATOM 2935 O O . LEU A 1 371 ? -0.880 -10.465 -14.810 1.00 95.44 371 LEU A O 1
ATOM 2939 N N . TYR A 1 372 ? -2.615 -9.554 -13.720 1.00 94.56 372 TYR A N 1
ATOM 2940 C CA . TYR A 1 372 ? -1.814 -8.610 -12.942 1.00 94.56 372 TYR A CA 1
ATOM 2941 C C . TYR A 1 372 ? -1.747 -9.035 -11.480 1.00 94.56 372 TYR A C 1
ATOM 2943 O O . TYR A 1 372 ? -2.777 -9.315 -10.856 1.00 94.56 372 TYR A O 1
ATOM 2951 N N . VAL A 1 373 ? -0.526 -9.111 -10.967 1.00 95.88 373 VAL A N 1
ATOM 2952 C CA . VAL A 1 373 ? -0.194 -9.455 -9.591 1.00 95.88 373 VAL A CA 1
ATOM 2953 C C . VAL A 1 373 ? 0.248 -8.177 -8.893 1.00 95.88 373 VAL A C 1
ATOM 2955 O O . VAL A 1 373 ? 1.173 -7.518 -9.358 1.00 95.88 373 VAL A O 1
ATOM 2958 N N . GLY A 1 374 ? -0.416 -7.821 -7.802 1.00 93.62 374 GLY A N 1
ATOM 2959 C CA . GLY A 1 374 ? -0.098 -6.621 -7.033 1.00 93.62 374 GLY A CA 1
ATOM 2960 C C . GLY A 1 374 ? -0.504 -6.787 -5.581 1.00 93.62 374 GLY A C 1
ATOM 2961 O O . GLY A 1 374 ? -1.269 -7.701 -5.249 1.00 93.62 374 GLY A O 1
ATOM 2962 N N . ASP A 1 375 ? -0.025 -5.906 -4.719 1.00 90.88 375 ASP A N 1
ATOM 2963 C CA . ASP A 1 375 ? -0.434 -5.858 -3.328 1.00 90.88 375 ASP A CA 1
ATOM 2964 C C . ASP A 1 375 ? -1.545 -4.832 -3.137 1.00 90.88 375 ASP A C 1
ATOM 2966 O O . ASP A 1 375 ? -2.381 -5.061 -2.284 1.00 90.88 375 ASP A O 1
ATOM 2970 N N . HIS A 1 376 ? -1.668 -3.755 -3.918 1.00 84.62 376 HIS A N 1
ATOM 2971 C CA . HIS A 1 376 ? -2.596 -2.660 -3.600 1.00 84.62 376 HIS A CA 1
ATOM 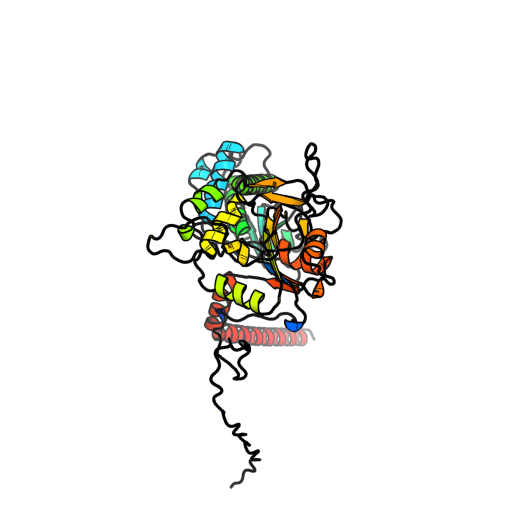2972 C C . HIS A 1 376 ? -4.068 -2.981 -3.953 1.00 84.62 376 HIS A C 1
ATOM 2974 O O . HIS A 1 376 ? -4.456 -3.025 -5.122 1.00 84.62 376 HIS A O 1
ATOM 2980 N N . ILE A 1 377 ? -4.954 -3.145 -2.956 1.00 79.75 377 ILE A N 1
ATOM 2981 C CA . ILE A 1 377 ? -6.365 -3.538 -3.186 1.00 79.75 377 ILE A CA 1
ATOM 2982 C C . ILE A 1 377 ? -7.099 -2.558 -4.116 1.00 79.75 377 ILE A C 1
ATOM 2984 O O . ILE A 1 377 ? -7.776 -2.998 -5.052 1.00 79.75 377 ILE A O 1
ATOM 2988 N N . TYR A 1 378 ? -7.003 -1.244 -3.885 1.00 70.44 378 TYR A N 1
ATOM 2989 C CA . TYR A 1 378 ? -7.698 -0.276 -4.735 1.00 70.44 378 TYR A CA 1
ATOM 2990 C C . TYR A 1 378 ? -6.869 0.133 -5.952 1.00 70.44 378 TYR A C 1
ATOM 2992 O O . TYR A 1 378 ? -7.422 0.171 -7.059 1.00 70.44 378 TYR A O 1
ATOM 3000 N N . GLY A 1 379 ? -5.574 0.405 -5.758 1.00 66.75 379 GLY A N 1
ATOM 3001 C CA . GLY A 1 379 ? -4.663 0.850 -6.813 1.00 66.75 379 GLY A CA 1
ATOM 3002 C C . GLY A 1 379 ? -4.491 -0.163 -7.938 1.00 66.75 379 GLY A C 1
ATOM 3003 O O . GLY A 1 379 ? -4.657 0.192 -9.107 1.00 66.75 379 GLY A O 1
ATOM 3004 N N . ASP A 1 380 ? -4.248 -1.424 -7.577 1.00 67.38 380 ASP A N 1
ATOM 3005 C CA . ASP A 1 380 ? -3.908 -2.489 -8.519 1.00 67.38 380 ASP A CA 1
ATOM 3006 C C . ASP A 1 380 ? -5.107 -3.351 -8.882 1.00 67.38 380 ASP A C 1
ATOM 3008 O O . ASP A 1 380 ? -5.308 -3.666 -10.052 1.00 67.38 380 ASP A O 1
ATOM 3012 N N . ILE A 1 381 ? -5.925 -3.750 -7.904 1.00 73.75 381 ILE A N 1
ATOM 3013 C CA . ILE A 1 381 ? -6.902 -4.831 -8.103 1.00 73.75 381 ILE A CA 1
ATOM 3014 C C . ILE A 1 381 ? -8.280 -4.304 -8.505 1.00 73.75 381 ILE A C 1
ATOM 3016 O O . ILE A 1 381 ? -8.838 -4.716 -9.525 1.00 73.75 381 ILE A O 1
ATOM 3020 N N . LEU A 1 382 ? -8.877 -3.403 -7.719 1.00 70.94 382 LEU A N 1
ATOM 3021 C CA . LEU A 1 382 ? -10.243 -2.942 -7.986 1.00 70.94 382 LEU A CA 1
ATOM 3022 C C . LEU A 1 382 ? -10.338 -2.133 -9.280 1.00 70.94 382 LEU A C 1
ATOM 3024 O O . LEU A 1 382 ? -11.316 -2.294 -10.015 1.00 70.94 382 LEU A O 1
ATOM 3028 N N . ARG A 1 383 ? -9.343 -1.286 -9.571 1.00 69.31 383 ARG A N 1
ATOM 3029 C CA . ARG A 1 383 ? -9.346 -0.440 -10.772 1.00 69.31 383 ARG A CA 1
ATOM 3030 C C . ARG A 1 383 ? -9.016 -1.224 -12.038 1.00 69.31 383 ARG A C 1
ATOM 3032 O O . ARG A 1 383 ? -9.790 -1.121 -12.988 1.00 69.31 383 ARG A O 1
ATOM 3039 N N . SER A 1 384 ? -7.992 -2.082 -12.033 1.00 62.72 384 SER A N 1
ATOM 3040 C CA . SER A 1 384 ? -7.689 -2.934 -13.198 1.00 62.72 384 SER A CA 1
ATOM 3041 C C . SER A 1 384 ? -8.859 -3.854 -13.567 1.00 62.72 384 SER A C 1
ATOM 3043 O O . SER A 1 384 ? -9.178 -4.047 -14.738 1.00 62.72 384 SER A O 1
ATOM 3045 N N . LYS A 1 385 ? -9.587 -4.362 -12.569 1.00 66.19 385 LYS A N 1
ATOM 3046 C CA . LYS A 1 385 ? -10.740 -5.233 -12.795 1.00 66.19 385 LYS A CA 1
ATOM 3047 C C . LYS A 1 385 ? -11.999 -4.494 -13.238 1.00 66.19 385 LYS A C 1
ATOM 3049 O O . LYS A 1 385 ? -12.646 -4.948 -14.175 1.00 66.19 385 LYS A O 1
ATOM 3054 N N . LYS A 1 386 ? -12.383 -3.404 -12.560 1.00 62.03 386 LYS A N 1
ATOM 3055 C CA . LYS A 1 386 ? -13.627 -2.677 -12.882 1.00 62.03 386 LYS A CA 1
ATOM 3056 C C . LYS A 1 386 ? -13.545 -1.931 -14.210 1.00 62.03 386 LYS A C 1
ATOM 3058 O O . LYS A 1 386 ? -14.564 -1.831 -14.879 1.00 62.03 386 LYS A O 1
ATOM 3063 N N . VAL A 1 387 ? -12.375 -1.390 -14.548 1.00 62.19 387 VAL A N 1
ATOM 3064 C CA . VAL A 1 387 ? -12.210 -0.539 -15.735 1.00 62.19 387 VAL A CA 1
ATOM 3065 C C . VAL A 1 387 ? -11.799 -1.365 -16.950 1.00 62.19 387 VAL A C 1
ATOM 3067 O O . VAL A 1 387 ? -12.320 -1.134 -18.031 1.00 62.19 387 VAL A O 1
ATOM 3070 N N . LEU A 1 388 ? -10.910 -2.350 -16.776 1.00 68.12 388 LEU A N 1
ATOM 3071 C CA . LEU A 1 388 ? -10.264 -3.016 -17.912 1.00 68.12 388 LEU A CA 1
ATOM 3072 C C . LEU A 1 388 ? -10.688 -4.473 -18.080 1.00 68.12 388 LEU A C 1
ATOM 3074 O O . LEU A 1 388 ? -10.589 -5.003 -19.178 1.00 68.12 388 LEU A O 1
ATOM 3078 N N . GLY A 1 389 ? -11.152 -5.142 -17.021 1.00 79.81 389 GLY A N 1
ATOM 3079 C CA . GLY A 1 389 ? -11.482 -6.571 -17.065 1.00 79.81 389 GLY A CA 1
ATOM 3080 C C . GLY A 1 389 ? -10.264 -7.499 -16.976 1.00 79.81 389 GLY A C 1
ATOM 3081 O O . GLY A 1 389 ? -10.368 -8.676 -17.327 1.00 79.81 389 GLY A O 1
ATOM 3082 N N . TRP A 1 390 ? -9.121 -6.995 -16.495 1.00 87.69 390 TRP A N 1
ATOM 3083 C CA . TRP A 1 390 ? -7.943 -7.821 -16.216 1.00 87.69 390 TRP A CA 1
ATOM 3084 C C . TRP A 1 390 ? -8.242 -8.900 -15.174 1.00 87.69 390 TRP A C 1
ATOM 3086 O O . TRP A 1 390 ? -9.075 -8.736 -14.271 1.00 87.69 390 TRP A O 1
ATOM 3096 N N . ARG A 1 391 ? -7.527 -10.023 -15.278 1.00 92.31 391 ARG A N 1
ATOM 3097 C CA . ARG A 1 391 ? -7.449 -11.000 -14.192 1.00 92.31 391 ARG A CA 1
ATOM 3098 C C . ARG A 1 391 ? -6.468 -10.469 -13.158 1.00 92.31 391 ARG A C 1
ATOM 3100 O O . ARG A 1 391 ? -5.455 -9.872 -13.497 1.00 92.31 391 ARG A O 1
ATOM 3107 N N . THR A 1 392 ? -6.781 -10.684 -11.890 1.00 92.75 392 THR A N 1
ATOM 3108 C CA . THR A 1 392 ? -6.042 -10.075 -10.785 1.00 92.75 392 THR A CA 1
ATOM 3109 C C . THR A 1 392 ? -5.674 -11.125 -9.754 1.00 92.75 392 THR A C 1
ATOM 3111 O O . THR A 1 392 ? -6.544 -11.906 -9.352 1.00 92.75 392 THR A O 1
ATOM 3114 N N . MET A 1 393 ? -4.432 -11.096 -9.290 1.00 94.25 393 MET A N 1
ATOM 3115 C CA . MET A 1 393 ? -3.954 -11.836 -8.128 1.00 94.25 393 MET A CA 1
ATOM 3116 C C . MET A 1 393 ? -3.469 -10.825 -7.093 1.00 94.25 393 MET A C 1
ATOM 3118 O O . MET A 1 393 ? -2.708 -9.923 -7.423 1.00 94.25 393 MET A O 1
ATOM 3122 N N . LEU A 1 394 ? -3.962 -10.950 -5.865 1.00 93.81 394 LEU A N 1
ATOM 3123 C CA . LEU A 1 394 ? -3.611 -10.055 -4.770 1.00 93.81 394 LEU A CA 1
ATOM 3124 C C . LEU A 1 394 ? -2.577 -10.749 -3.884 1.00 93.81 394 LEU A C 1
ATOM 3126 O O . LEU A 1 394 ? -2.840 -11.857 -3.412 1.00 93.81 394 LEU A O 1
ATOM 3130 N N . VAL A 1 395 ? -1.444 -10.094 -3.653 1.00 93.31 395 VAL A N 1
ATOM 3131 C CA . VAL A 1 395 ? -0.458 -10.507 -2.651 1.00 93.31 395 VAL A CA 1
ATOM 3132 C C . VAL A 1 395 ? -0.862 -9.910 -1.305 1.00 93.31 395 VAL A C 1
ATOM 3134 O O . VAL A 1 395 ? -1.127 -8.712 -1.193 1.00 93.31 395 VAL A O 1
ATOM 3137 N N . VAL A 1 396 ? -0.968 -10.765 -0.288 1.00 92.62 396 VAL A N 1
ATOM 3138 C CA . VAL A 1 396 ? -1.328 -10.382 1.085 1.00 92.62 396 VAL A CA 1
ATOM 3139 C C . VAL A 1 396 ? -0.307 -11.030 2.020 1.00 92.62 396 VAL A C 1
ATOM 3141 O O . VAL A 1 396 ? -0.522 -12.172 2.427 1.00 92.62 396 VAL A O 1
ATOM 3144 N N . PRO A 1 397 ? 0.823 -10.362 2.310 1.00 89.62 397 PRO A N 1
ATOM 3145 C CA . PRO A 1 397 ? 1.884 -10.931 3.145 1.00 89.62 397 PRO A CA 1
ATOM 3146 C C . PRO A 1 397 ? 1.394 -11.359 4.534 1.00 89.62 397 PRO A C 1
ATOM 3148 O O . PRO A 1 397 ? 1.836 -12.364 5.080 1.00 89.62 397 PRO A O 1
ATOM 3151 N N . GLU A 1 398 ? 0.410 -10.647 5.082 1.00 89.44 398 GLU A N 1
ATOM 3152 C CA . GLU A 1 398 ? -0.175 -10.922 6.395 1.00 89.44 398 GLU A CA 1
ATOM 3153 C C . GLU A 1 398 ? -0.987 -12.232 6.423 1.00 89.44 398 GLU A C 1
ATOM 3155 O O . GLU A 1 398 ? -1.250 -12.786 7.492 1.00 89.44 398 GLU A O 1
ATOM 3160 N N . LEU A 1 399 ? -1.392 -12.745 5.253 1.00 91.31 399 LEU A N 1
ATOM 3161 C CA . LEU A 1 399 ? -2.295 -13.888 5.139 1.00 91.31 399 LEU A CA 1
ATOM 3162 C C . LEU A 1 399 ? -1.677 -15.184 5.663 1.00 91.31 399 LEU A C 1
ATOM 3164 O O . LEU A 1 399 ? -2.406 -15.997 6.221 1.00 91.31 399 LEU A O 1
ATOM 3168 N N . GLU A 1 400 ? -0.367 -15.379 5.499 1.00 89.38 400 GLU A N 1
ATOM 3169 C CA . GLU A 1 400 ? 0.326 -16.577 5.986 1.00 89.38 400 GLU A CA 1
ATOM 3170 C C . GLU A 1 400 ? 0.096 -16.744 7.493 1.00 89.38 400 GLU A C 1
ATOM 3172 O O . GLU A 1 400 ? -0.485 -17.740 7.935 1.00 89.38 400 GLU A O 1
ATOM 3177 N N . ARG A 1 401 ? 0.408 -15.699 8.270 1.00 89.38 401 ARG A N 1
ATOM 3178 C CA . ARG A 1 401 ? 0.221 -15.710 9.722 1.00 89.38 401 ARG A CA 1
ATOM 3179 C C . ARG A 1 401 ? -1.249 -15.807 10.127 1.00 89.38 401 ARG A C 1
ATOM 3181 O O . ARG A 1 401 ? -1.582 -16.522 11.071 1.00 89.38 401 ARG A O 1
ATOM 3188 N N . GLU A 1 402 ? -2.136 -15.100 9.430 1.00 90.94 402 GLU A N 1
ATOM 3189 C CA . GLU A 1 402 ? -3.580 -15.159 9.690 1.00 90.94 402 GLU A CA 1
ATOM 3190 C C . GLU A 1 402 ? -4.129 -16.576 9.491 1.00 90.94 402 GLU A C 1
ATOM 3192 O O . GLU A 1 402 ? -4.906 -17.076 10.304 1.00 90.94 402 GLU A O 1
ATOM 3197 N N . VAL A 1 403 ? -3.709 -17.271 8.436 1.00 90.38 403 VAL A N 1
ATOM 3198 C CA . VAL A 1 403 ? -4.169 -18.630 8.140 1.00 90.38 403 VAL A CA 1
ATOM 3199 C C . VAL A 1 403 ? -3.644 -19.640 9.163 1.00 90.38 403 VAL A C 1
ATOM 3201 O O . VAL A 1 403 ? -4.420 -20.487 9.617 1.00 90.38 403 VAL A O 1
ATOM 3204 N N . GLU A 1 404 ? -2.382 -19.522 9.581 1.00 89.38 404 GLU A N 1
ATOM 3205 C CA . GLU A 1 404 ? -1.824 -20.306 10.690 1.00 89.38 404 GLU A CA 1
ATOM 3206 C C . GLU A 1 404 ? -2.635 -20.112 11.977 1.00 89.38 404 GLU A C 1
ATOM 3208 O O . GLU A 1 404 ? -3.109 -21.083 12.570 1.00 89.38 404 GLU A O 1
ATOM 3213 N N . LEU A 1 405 ? -2.882 -18.859 12.372 1.00 91.50 405 LEU A N 1
ATOM 3214 C CA . LEU A 1 405 ? -3.664 -18.527 13.564 1.00 91.50 405 LEU A CA 1
ATOM 3215 C C . LEU A 1 405 ? -5.095 -19.062 13.476 1.00 91.50 405 LEU A C 1
ATOM 3217 O O . LEU A 1 405 ? -5.634 -19.598 14.446 1.00 91.50 405 LEU A O 1
ATOM 3221 N N . LEU A 1 406 ? -5.735 -18.965 12.309 1.00 89.81 406 LEU A N 1
ATOM 3222 C CA . LEU A 1 406 ? -7.059 -19.542 12.091 1.00 89.81 406 LEU A CA 1
ATOM 3223 C C . LEU A 1 406 ? -7.027 -21.066 12.274 1.00 89.81 406 LEU A C 1
ATOM 3225 O O . LEU A 1 406 ? -7.978 -21.635 12.826 1.00 89.81 406 LEU A O 1
ATOM 3229 N N . TRP A 1 407 ? -5.967 -21.732 11.823 1.00 88.06 407 TRP A N 1
ATOM 3230 C CA . TRP A 1 407 ? -5.800 -23.171 11.988 1.00 88.06 407 TRP A CA 1
ATOM 3231 C C . TRP A 1 407 ? -5.565 -23.575 13.448 1.00 88.06 407 TRP A C 1
ATOM 3233 O O . TRP A 1 407 ? -6.194 -24.533 13.909 1.00 88.06 407 TRP A O 1
ATOM 3243 N N . GLU A 1 408 ? -4.727 -22.837 14.179 1.00 91.69 408 GLU A N 1
ATOM 3244 C CA . GLU A 1 408 ? -4.459 -23.025 15.612 1.00 91.69 408 GLU A CA 1
ATOM 3245 C C . GLU A 1 408 ? -5.724 -22.797 16.455 1.00 91.69 408 GLU A C 1
ATOM 3247 O O . GLU A 1 408 ? -6.106 -23.631 17.275 1.00 91.69 408 GLU A O 1
ATOM 3252 N N . LEU A 1 409 ? -6.456 -21.711 16.193 1.00 94.12 409 LEU A N 1
ATOM 3253 C CA . LEU A 1 409 ? -7.649 -21.311 16.950 1.00 94.12 409 LEU A CA 1
ATOM 3254 C C . LEU A 1 409 ? -8.933 -22.031 16.508 1.00 94.12 409 LEU A C 1
ATOM 3256 O O . LEU A 1 409 ? -10.038 -21.658 16.914 1.00 94.12 409 LEU A O 1
ATOM 3260 N N . ARG A 1 410 ? -8.845 -23.045 15.639 1.00 93.31 410 ARG A N 1
ATOM 3261 C CA . ARG A 1 410 ? -10.023 -23.700 15.041 1.00 93.31 410 ARG A CA 1
ATOM 3262 C C . ARG A 1 410 ? -10.988 -24.275 16.079 1.00 93.31 410 ARG A C 1
ATOM 3264 O O . ARG A 1 410 ? -12.198 -24.134 15.912 1.00 93.31 410 ARG A O 1
ATOM 3271 N N . ASP A 1 411 ? -10.477 -24.895 17.139 1.00 94.81 411 ASP A N 1
ATOM 3272 C CA . ASP A 1 411 ? -11.310 -25.617 18.102 1.00 94.81 411 ASP A CA 1
ATOM 3273 C C . ASP A 1 411 ? -11.956 -24.649 19.100 1.00 94.81 411 ASP A C 1
ATOM 3275 O O . ASP A 1 411 ? -13.161 -24.731 19.337 1.00 94.81 411 ASP A O 1
ATOM 3279 N N . MET A 1 412 ? -11.224 -23.615 19.527 1.00 95.38 412 MET A N 1
ATOM 3280 C CA . MET A 1 412 ? -11.789 -22.486 20.274 1.00 95.38 412 MET A CA 1
ATOM 3281 C C . MET A 1 412 ? -12.917 -21.798 19.488 1.00 95.38 412 MET A C 1
ATOM 3283 O O . MET A 1 412 ? -13.985 -21.515 20.031 1.00 95.38 412 MET A O 1
ATOM 3287 N N . ARG A 1 413 ? -12.736 -21.575 18.178 1.00 94.06 413 ARG A N 1
ATOM 3288 C CA . ARG A 1 413 ? -13.783 -20.991 17.322 1.00 94.06 413 ARG A CA 1
ATOM 3289 C C . ARG A 1 413 ? -15.009 -21.896 17.184 1.00 94.06 413 ARG A C 1
ATOM 3291 O O . ARG A 1 413 ? -16.122 -21.374 17.112 1.00 94.06 413 ARG A O 1
ATOM 3298 N N . LYS A 1 414 ? -14.842 -23.224 17.151 1.00 94.56 414 LYS A N 1
ATOM 3299 C CA . LYS A 1 414 ? -15.976 -24.167 17.185 1.00 94.56 414 LYS A CA 1
ATOM 3300 C C . LYS A 1 414 ? -16.734 -24.049 18.504 1.00 94.56 414 LYS A C 1
ATOM 3302 O O . LYS A 1 414 ? -17.953 -23.913 18.473 1.00 94.56 414 LYS A O 1
ATOM 3307 N N . GLN A 1 415 ? -16.026 -24.014 19.631 1.00 96.19 415 GLN A N 1
ATOM 3308 C CA . GLN A 1 415 ? -16.639 -23.858 20.949 1.00 96.19 415 GLN A CA 1
ATOM 3309 C C . GLN A 1 415 ? -17.407 -22.534 21.070 1.00 96.19 415 GLN A C 1
ATOM 3311 O O . GLN A 1 415 ? -18.555 -22.527 21.502 1.00 96.19 415 GLN A O 1
ATOM 3316 N N . LEU A 1 416 ? -16.836 -21.423 20.596 1.00 95.75 416 LEU A N 1
ATOM 3317 C CA . LEU A 1 416 ? -17.522 -20.127 20.569 1.00 95.75 416 LEU A CA 1
ATOM 3318 C C . LEU A 1 416 ? -18.804 -20.144 19.724 1.00 95.75 416 LEU A C 1
ATOM 3320 O O . LEU A 1 416 ? -19.772 -19.471 20.072 1.00 95.75 416 LEU A O 1
ATOM 3324 N N . ARG A 1 417 ? -18.834 -20.894 18.615 1.00 94.88 417 ARG A N 1
ATOM 3325 C CA . ARG A 1 417 ? -20.058 -21.061 17.814 1.00 94.88 417 ARG A CA 1
ATOM 3326 C C . ARG A 1 417 ? -21.117 -21.863 18.561 1.00 94.88 417 ARG A C 1
ATOM 3328 O O . ARG A 1 417 ? -22.274 -21.467 18.529 1.00 94.88 417 ARG A O 1
ATOM 3335 N N . LEU A 1 418 ? -20.724 -22.939 19.244 1.00 95.75 418 LEU A N 1
ATOM 3336 C CA . LEU A 1 418 ? -21.647 -23.736 20.056 1.00 95.75 418 LEU A CA 1
ATOM 3337 C C . LEU A 1 418 ? -22.279 -22.886 21.163 1.00 95.75 418 LEU A C 1
ATOM 3339 O O . LEU A 1 418 ? -23.499 -22.819 21.243 1.00 95.75 418 LEU A O 1
ATOM 3343 N N . LEU A 1 419 ? -21.467 -22.137 21.914 1.00 96.94 419 LEU A N 1
ATOM 3344 C CA . LEU A 1 419 ? -21.956 -21.250 22.976 1.00 96.94 419 LEU A CA 1
ATOM 3345 C C . LEU A 1 419 ? -22.886 -20.145 22.452 1.00 96.94 419 LEU A C 1
ATOM 3347 O O . LEU A 1 419 ? -23.852 -19.783 23.117 1.00 96.94 419 LEU A O 1
ATOM 3351 N N . ARG A 1 420 ? -22.623 -19.600 21.254 1.00 94.81 420 ARG A N 1
ATOM 3352 C CA . ARG A 1 420 ? -23.533 -18.628 20.621 1.00 94.81 420 ARG A CA 1
ATOM 3353 C C . ARG A 1 420 ? -24.872 -19.259 20.259 1.00 94.81 420 ARG A C 1
ATOM 3355 O O . ARG A 1 420 ? -25.895 -18.662 20.558 1.00 94.81 420 ARG A O 1
ATOM 3362 N N . ASN A 1 421 ? -24.862 -20.460 19.686 1.00 95.25 421 ASN A N 1
ATOM 3363 C CA . ASN A 1 421 ? -26.095 -21.171 19.353 1.00 95.25 421 ASN A CA 1
ATOM 3364 C C . ASN A 1 421 ? -26.913 -21.508 20.610 1.00 95.25 421 ASN A C 1
ATOM 3366 O O . ASN A 1 421 ? -28.132 -21.384 20.594 1.00 95.25 421 ASN A O 1
ATOM 3370 N N . GLU A 1 422 ? -26.253 -21.911 21.700 1.00 96.06 422 GLU A N 1
ATOM 3371 C CA . GLU A 1 422 ? -26.919 -22.162 22.985 1.00 96.06 422 GLU A CA 1
ATOM 3372 C C . GLU A 1 422 ? -27.530 -20.888 23.567 1.00 96.06 422 GLU A C 1
ATOM 3374 O O . GLU A 1 422 ? -28.686 -20.901 23.983 1.00 96.06 422 GLU A O 1
ATOM 3379 N N . ARG A 1 423 ? -26.787 -19.774 23.551 1.00 96.38 423 ARG A N 1
ATOM 3380 C CA . ARG A 1 423 ? -27.315 -18.470 23.965 1.00 96.38 423 ARG A CA 1
ATOM 3381 C C . ARG A 1 423 ? -28.554 -18.097 23.154 1.00 96.38 423 ARG A C 1
ATOM 3383 O O . ARG A 1 423 ? -29.556 -17.725 23.752 1.00 96.38 423 ARG A O 1
ATOM 3390 N N . ASP A 1 424 ? -28.486 -18.202 21.829 1.00 94.94 424 ASP A N 1
ATOM 3391 C CA . ASP A 1 424 ? -29.592 -17.825 20.942 1.00 94.94 424 ASP A CA 1
ATOM 3392 C C . ASP A 1 424 ? -30.836 -18.687 21.228 1.00 94.94 424 ASP A C 1
ATOM 3394 O O . ASP A 1 424 ? -31.942 -18.167 21.348 1.00 94.94 424 ASP A O 1
ATOM 3398 N N . LEU A 1 425 ? -30.649 -19.989 21.474 1.00 95.25 425 LEU A N 1
ATOM 3399 C CA . LEU A 1 425 ? -31.730 -20.899 21.862 1.00 95.25 425 LEU A CA 1
ATOM 3400 C C . LEU A 1 425 ? -32.363 -20.526 23.213 1.00 95.25 425 LEU A C 1
ATOM 3402 O O . LEU A 1 425 ? -33.583 -20.596 23.368 1.00 95.25 425 LEU A O 1
ATOM 3406 N N . VAL A 1 426 ? -31.554 -20.115 24.192 1.00 95.75 426 VAL A N 1
ATOM 3407 C CA . VAL A 1 426 ? -32.051 -19.641 25.492 1.00 95.75 426 VAL A CA 1
ATOM 3408 C C . VAL A 1 426 ? -32.796 -18.310 25.348 1.00 95.75 426 VAL A C 1
ATOM 3410 O O . VAL A 1 426 ? -33.858 -18.140 25.947 1.00 95.75 426 VAL A O 1
ATOM 3413 N N . GLU A 1 427 ? -32.288 -17.373 24.545 1.00 94.75 427 GLU A N 1
ATOM 3414 C CA . GLU A 1 427 ? -32.961 -16.098 24.265 1.00 94.75 427 GLU A CA 1
ATOM 3415 C C . GLU A 1 427 ? -34.327 -16.317 23.598 1.00 94.75 427 GLU A C 1
ATOM 3417 O O . GLU A 1 427 ? -35.321 -15.727 24.038 1.00 94.75 427 GLU A O 1
ATOM 3422 N N . ASP A 1 428 ? -34.409 -17.231 22.628 1.00 94.06 428 ASP A N 1
ATOM 3423 C CA . ASP A 1 428 ? -35.660 -17.612 21.969 1.00 94.06 428 ASP A CA 1
ATOM 3424 C C . ASP A 1 428 ? -36.664 -18.226 22.957 1.00 94.06 428 ASP A C 1
ATOM 3426 O O . ASP A 1 428 ? -37.840 -17.849 22.976 1.00 94.06 428 ASP A O 1
ATOM 3430 N N . GLN A 1 429 ? -36.213 -19.122 23.841 1.00 94.19 429 GLN A N 1
ATOM 3431 C CA . GLN A 1 429 ? -37.063 -19.692 24.893 1.00 94.19 429 GLN A CA 1
ATOM 3432 C C . GLN A 1 429 ? -37.586 -18.617 25.854 1.00 94.19 429 GLN A C 1
ATOM 3434 O O . GLN A 1 429 ? -38.777 -18.596 26.174 1.00 94.19 429 GLN A O 1
ATOM 3439 N N . ILE A 1 430 ? -36.726 -17.690 26.285 1.00 93.75 430 ILE A N 1
ATOM 3440 C CA . ILE A 1 430 ? -37.119 -16.563 27.140 1.00 93.75 430 ILE A CA 1
ATOM 3441 C C . ILE A 1 430 ? -38.151 -15.684 26.426 1.00 93.75 430 ILE A C 1
ATOM 3443 O O . ILE A 1 430 ? -39.132 -15.263 27.044 1.00 93.75 430 ILE A O 1
ATOM 3447 N N . HIS A 1 431 ? -37.956 -15.398 25.138 1.00 91.88 431 HIS A N 1
ATOM 3448 C CA . HIS A 1 431 ? -38.903 -14.627 24.334 1.00 91.88 431 HIS A CA 1
ATOM 3449 C C . HIS A 1 431 ? -40.261 -15.328 24.225 1.00 91.88 431 HIS A C 1
ATOM 3451 O O . HIS A 1 431 ? -41.292 -14.689 24.451 1.00 91.88 431 HIS A O 1
ATOM 3457 N N . HIS A 1 432 ? -40.273 -16.637 23.969 1.00 91.44 432 HIS A N 1
ATOM 3458 C CA . HIS A 1 432 ? -41.498 -17.433 23.939 1.00 91.44 432 HIS A CA 1
ATOM 3459 C C . HIS A 1 432 ? -42.239 -17.424 25.280 1.00 91.44 432 HIS A C 1
ATOM 3461 O O . HIS A 1 432 ? -43.446 -17.176 25.304 1.00 91.44 432 HIS A O 1
ATOM 3467 N N . LEU A 1 433 ? -41.534 -17.624 26.397 1.00 92.94 433 LEU A N 1
ATOM 3468 C CA . LEU A 1 433 ? -42.130 -17.588 27.737 1.00 92.94 433 LEU A CA 1
ATOM 3469 C C . LEU A 1 433 ? -42.691 -16.201 28.078 1.00 92.94 433 LEU A C 1
ATOM 3471 O O . LEU A 1 433 ? -43.818 -16.093 28.561 1.00 92.94 433 LEU A O 1
ATOM 3475 N N . LYS A 1 434 ? -41.952 -15.125 27.774 1.00 91.62 434 LYS A N 1
ATOM 3476 C CA . LYS A 1 434 ? -42.426 -13.740 27.954 1.00 91.62 434 LYS A CA 1
ATOM 3477 C C . LYS A 1 434 ? -43.676 -13.441 27.129 1.00 91.62 434 LYS A C 1
ATOM 3479 O O . LYS A 1 434 ? -44.520 -12.669 27.574 1.00 91.62 434 LYS A O 1
ATOM 3484 N N . TRP A 1 435 ? -43.783 -14.009 25.930 1.00 89.00 435 TRP A N 1
ATOM 3485 C CA . TRP A 1 435 ? -44.965 -13.851 25.088 1.00 89.00 435 TRP A CA 1
ATOM 3486 C C . TRP A 1 435 ? -46.162 -14.635 25.634 1.00 89.00 435 TRP A C 1
ATOM 3488 O O . TRP A 1 435 ? -47.263 -14.093 25.691 1.00 89.00 435 TRP A O 1
ATOM 3498 N N . ALA A 1 436 ? -45.939 -15.866 26.103 1.00 88.00 436 ALA A N 1
ATOM 3499 C CA . ALA A 1 436 ? -46.974 -16.695 26.719 1.00 88.00 436 ALA A CA 1
ATOM 3500 C C . ALA A 1 436 ? -47.537 -16.084 28.015 1.00 88.00 436 ALA A C 1
ATOM 3502 O O . ALA A 1 436 ? -48.734 -16.173 28.236 1.00 88.00 436 ALA A O 1
ATOM 3503 N N . LEU A 1 437 ? -46.702 -15.418 28.824 1.00 86.75 437 LEU A N 1
ATOM 3504 C CA . LEU A 1 437 ? -47.101 -14.723 30.062 1.00 86.75 437 LEU A CA 1
ATOM 3505 C C . LEU A 1 437 ? -47.861 -13.402 29.838 1.00 86.75 437 LEU A C 1
ATOM 3507 O O . LEU A 1 437 ? -48.385 -12.832 30.792 1.00 86.75 437 LEU A O 1
ATOM 3511 N N . LYS A 1 438 ? -47.862 -12.865 28.611 1.00 77.56 438 LYS A N 1
ATOM 3512 C CA . LYS A 1 438 ? -48.610 -11.647 28.247 1.00 77.56 438 LYS A CA 1
ATOM 3513 C C . LYS A 1 438 ? -50.014 -11.940 27.700 1.00 77.56 438 LYS A C 1
ATOM 3515 O O . LYS A 1 438 ? -50.758 -10.989 27.459 1.00 77.56 438 LYS A O 1
ATOM 3520 N N . LYS A 1 439 ? -50.343 -13.211 27.467 1.00 54.12 439 LYS A N 1
ATOM 3521 C CA . LYS A 1 439 ? -51.715 -13.696 27.280 1.00 54.12 439 LYS A CA 1
ATOM 3522 C C . LYS A 1 439 ? -52.261 -14.155 28.620 1.00 54.12 439 LYS A C 1
ATOM 3524 O O . LYS A 1 439 ? -53.490 -14.019 28.786 1.00 54.12 439 LYS A O 1
#